Protein AF-A0A3L7SRC9-F1 (afdb_monomer_lite)

Secondary structure (DSSP, 8-state):
----PPPPPPPPTHHHHHHHHHHHHHHHHS--S-EEEEEEESSHHHHHHHHHHHHHHHHHTTEEEEEEEGGGS-TT--HHHHHHHHHHHSPPPTTPEEEEEEE-HHHHHHHHTTS-TTTTTHHHHHHHHTHHHHHHH--SEEEEEEEHHHHHHHHHH-HHHHTTEEEEEEE------HHHHIIIIIHHHHHHHHHHHHTT----SSS-HHHHHTTT---HHHHHHHHHHHHHHHHHHHHHHHHHHHTSS--HHHHHHHHHHHHHHHHS-----STTS----HHHHHHHHHTSPPPSS-PPPHHHHHHHHHHHHHHHHHHHHHHHHSPPP-GGGHHHHHHHHHHHHHSHHHHHHHHHHHHHHHHTSS-HHHHHHHHHHHHHHHHHH-----TTS---TTT----HHHHPPPPEE--SHHHHSGGG-TT-TTSTT--EEHHHHHHHS-TTT--------TTSSHHHHHHHHHHHHHH-EEEE-TTS-EEEE--TTS---STTEE-GGGHHHHHHH-GGGSEEEEEEGGG-TTS-PPPGGGHHHHH-GGG-S-SSHHHHHHHHSTTSEEEEEE-SS--TT----

Radius of gyration: 32.63 Å; chains: 1; bounding box: 93×58×91 Å

Foldseek 3Di:
DDDDDDDDDDDDCPVQQVVLLVQLLCLQQVAWFEAEEEEEEAAPVLVVVSVVVSCVSLVVSLAREEEAEPLVDDLQDAPLVSLLVVPVPDDRDPPGAYEYEYHHLVVSLVVQCPDDPVRNNVNLLNCLVCVVVCRVRVTHYYYYYDYPVVVVVSCVNRVNNVVSHPYYGYRYDPLCFLLNLLLVQQLQLQLLLLLCLQQVFFLDLDDDQLVRCCVLAVDSVLSVLSSVLSSLLSSVLSVVCVVLLVPDPDDSNLSSVLSNQLSNLSSDGDDDPDDPQQFDFLVVRLVRSVPDDGPPDDDRDPRSVVSNSVSSSLSSLLVNLVSNLQDHQDSVPNVVSSVVSVVVSVVSVQSSLLLVLLLQQLVVDPDPQLSSLLSSLLSLLQSQLQADDDPDDPDPSSRRRDGLLPPDDFAWDWDPVLVPPPVPDPPPVPVGTPGHGPQVVLLPAQLQDGDDDDDDDVVPCLVSVLSNLQNQLSSWGWDADPVGWIQIDGGGPPPSDVPDGDHNVCPVVCLQRRSSPANEFEEEVVVVLVPDDDDPQCSSCRRRVNNHGRPDVVSVVVVVVSSHHDYHYDDPDDNPPPDDD

pLDDT: mean 72.89, std 16.08, range [28.45, 96.81]

Structure (mmCIF, N/CA/C/O backbone):
data_AF-A0A3L7SRC9-F1
#
_entry.id   AF-A0A3L7SRC9-F1
#
loop_
_atom_site.group_PDB
_atom_site.id
_atom_site.type_symbol
_atom_site.label_atom_id
_atom_site.label_alt_id
_atom_site.label_comp_id
_atom_site.label_asym_id
_atom_site.label_entity_id
_atom_site.label_seq_id
_atom_site.pdbx_PDB_ins_code
_atom_site.Cartn_x
_atom_site.Cartn_y
_atom_site.Cartn_z
_atom_site.occupancy
_atom_site.B_iso_or_equiv
_atom_site.auth_seq_id
_atom_site.auth_comp_id
_atom_site.auth_asym_id
_atom_site.auth_atom_id
_atom_site.pdbx_PDB_model_num
ATOM 1 N N . MET A 1 1 ? 26.669 -23.058 44.782 1.00 39.84 1 MET A N 1
ATOM 2 C CA . MET A 1 1 ? 26.157 -21.934 43.971 1.00 39.84 1 MET A CA 1
ATOM 3 C C . MET A 1 1 ? 24.897 -22.401 43.273 1.00 39.84 1 MET A C 1
ATOM 5 O O . MET A 1 1 ? 24.933 -23.351 42.506 1.00 39.84 1 MET A O 1
ATOM 9 N N . THR A 1 2 ? 23.772 -21.840 43.692 1.00 31.27 2 THR A N 1
ATOM 10 C CA . THR A 1 2 ? 22.425 -22.387 43.517 1.00 31.27 2 THR A CA 1
ATOM 11 C C . THR A 1 2 ? 21.872 -22.045 42.134 1.00 31.27 2 THR A C 1
ATOM 13 O O . THR A 1 2 ? 21.819 -20.875 41.763 1.00 31.27 2 THR A O 1
ATOM 16 N N . GLN A 1 3 ? 21.449 -23.065 41.384 1.00 32.84 3 GLN A N 1
ATOM 17 C CA . GLN A 1 3 ? 20.732 -22.927 40.114 1.00 32.84 3 GLN A CA 1
ATOM 18 C C . GLN A 1 3 ? 19.387 -22.218 40.342 1.00 32.84 3 GLN A C 1
ATOM 20 O O . GLN A 1 3 ? 18.539 -22.717 41.084 1.00 32.84 3 GLN A O 1
ATOM 25 N N . ARG A 1 4 ? 19.166 -21.065 39.699 1.00 29.22 4 ARG A N 1
ATOM 26 C CA . ARG A 1 4 ? 17.838 -20.437 39.613 1.00 29.22 4 ARG A CA 1
ATOM 27 C C . ARG A 1 4 ? 17.124 -20.930 38.353 1.00 29.22 4 ARG A C 1
ATOM 29 O O . ARG A 1 4 ? 17.563 -20.664 37.241 1.00 29.22 4 ARG A O 1
ATOM 36 N N . LYS A 1 5 ? 16.024 -21.658 38.568 1.00 30.22 5 LYS A N 1
ATOM 37 C CA . LYS A 1 5 ? 15.000 -21.993 37.566 1.00 30.22 5 LYS A CA 1
ATOM 38 C C . LYS A 1 5 ? 14.340 -20.717 37.007 1.00 30.22 5 LYS A C 1
ATOM 40 O O . LYS A 1 5 ? 14.296 -19.712 37.718 1.00 30.22 5 LYS A O 1
ATOM 45 N N . PRO A 1 6 ? 13.811 -20.759 35.770 1.00 30.50 6 PRO A N 1
ATOM 46 C CA . PRO A 1 6 ? 13.294 -19.587 35.076 1.00 30.50 6 PRO A CA 1
ATOM 47 C C . PRO A 1 6 ? 12.006 -19.078 35.734 1.00 30.50 6 PRO A C 1
ATOM 49 O O . PRO A 1 6 ? 11.098 -19.848 36.058 1.00 30.50 6 PRO A O 1
ATOM 52 N N . GLN A 1 7 ? 11.949 -17.765 35.945 1.00 30.42 7 GLN A N 1
ATOM 53 C CA . GLN A 1 7 ? 10.761 -17.044 36.387 1.00 30.42 7 GLN A CA 1
ATOM 54 C C . GLN A 1 7 ? 9.714 -17.119 35.265 1.00 30.42 7 GLN A C 1
ATOM 56 O O . GLN A 1 7 ? 10.009 -16.767 34.126 1.00 30.42 7 GLN A O 1
ATOM 61 N N . LYS A 1 8 ? 8.514 -17.620 35.582 1.00 32.47 8 LYS A N 1
ATOM 62 C CA . LYS A 1 8 ? 7.357 -17.619 34.677 1.00 32.47 8 LYS A CA 1
ATOM 63 C C . LYS A 1 8 ? 7.118 -16.200 34.150 1.00 32.47 8 LYS A C 1
ATOM 65 O O . LYS A 1 8 ? 6.926 -15.280 34.941 1.00 32.47 8 LYS A O 1
ATOM 70 N N . THR A 1 9 ? 7.103 -16.062 32.832 1.00 29.80 9 THR A N 1
ATOM 71 C CA . THR A 1 9 ? 6.563 -14.918 32.091 1.00 29.80 9 THR A CA 1
ATOM 72 C C . THR A 1 9 ? 5.129 -14.631 32.569 1.00 29.80 9 THR A C 1
ATOM 74 O O . THR A 1 9 ? 4.374 -15.590 32.767 1.00 29.80 9 THR A O 1
ATOM 77 N N . PRO A 1 10 ? 4.730 -13.366 32.797 1.00 35.28 10 PRO A N 1
ATOM 78 C CA . PRO A 1 10 ? 3.354 -13.048 33.161 1.00 35.28 10 PRO A CA 1
ATOM 79 C C . PRO A 1 10 ? 2.403 -13.377 31.996 1.00 35.28 10 PRO A C 1
ATOM 81 O O . PRO A 1 10 ? 2.736 -13.184 30.829 1.00 35.28 10 PRO A O 1
ATOM 84 N N . SER A 1 11 ? 1.240 -13.924 32.339 1.00 29.41 11 SER A N 1
ATOM 85 C CA . SER A 1 11 ? 0.099 -14.243 31.469 1.00 29.41 11 SER A CA 1
ATOM 86 C C . SER A 1 11 ? -0.469 -13.000 30.738 1.00 29.41 11 SER A C 1
ATOM 88 O O . SER A 1 11 ? -0.224 -11.882 31.187 1.00 29.41 11 SER A O 1
ATOM 90 N N . PRO A 1 12 ? -1.180 -13.169 29.600 1.00 40.28 12 PRO A N 1
ATOM 91 C CA . PRO A 1 12 ? -1.395 -12.118 28.594 1.00 40.28 12 PRO A CA 1
ATOM 92 C C . PRO A 1 12 ? -2.405 -11.006 28.989 1.00 40.28 12 PRO A C 1
ATOM 94 O O . PRO A 1 12 ? -3.303 -11.250 29.792 1.00 40.28 12 PRO A O 1
ATOM 97 N N . PRO A 1 13 ? -2.333 -9.813 28.352 1.00 54.81 13 PRO A N 1
ATOM 98 C CA . PRO A 1 13 ? -3.120 -8.593 28.653 1.00 54.81 13 PRO A CA 1
ATOM 99 C C . PRO A 1 13 ? -4.650 -8.665 28.437 1.00 54.81 13 PRO A C 1
ATOM 101 O O . PRO A 1 13 ? -5.369 -7.703 28.712 1.00 54.81 13 PRO A O 1
ATOM 104 N N . GLN A 1 14 ? -5.188 -9.790 27.959 1.00 54.16 14 GLN A N 1
ATOM 105 C CA . GLN A 1 14 ? -6.631 -9.971 27.746 1.00 54.16 14 GLN A CA 1
ATOM 106 C C . GLN A 1 14 ? -7.404 -10.123 29.069 1.00 54.16 14 GLN A C 1
ATOM 108 O O . GLN A 1 14 ? -8.522 -9.619 29.192 1.00 54.16 14 GLN A O 1
ATOM 113 N N . ASP A 1 15 ? -6.763 -10.705 30.088 1.00 62.81 15 ASP A N 1
ATOM 114 C CA . ASP A 1 15 ? -7.314 -10.809 31.445 1.00 62.81 15 ASP A CA 1
ATOM 115 C C . ASP A 1 15 ? -7.530 -9.430 32.094 1.00 62.81 15 ASP A C 1
ATOM 117 O O . ASP A 1 15 ? -8.476 -9.247 32.870 1.00 62.81 15 ASP A O 1
ATOM 121 N N . ASP A 1 16 ? -6.688 -8.448 31.756 1.00 71.88 16 ASP A N 1
ATOM 122 C CA . ASP A 1 16 ? -6.767 -7.086 32.292 1.00 71.88 16 ASP A CA 1
ATOM 123 C C . ASP A 1 16 ? -7.918 -6.295 31.665 1.00 71.88 16 ASP A C 1
ATOM 125 O O . ASP A 1 16 ? -8.656 -5.621 32.386 1.00 71.88 16 ASP A O 1
ATOM 129 N N . ARG A 1 17 ? -8.166 -6.448 30.357 1.00 80.25 17 ARG A N 1
ATOM 130 C CA . ARG A 1 17 ? -9.355 -5.860 29.715 1.00 80.25 17 ARG A CA 1
ATOM 131 C C . ARG A 1 17 ? -10.648 -6.452 30.254 1.00 80.25 17 ARG A C 1
ATOM 133 O O . ARG A 1 17 ? -11.568 -5.708 30.588 1.00 80.25 17 ARG A O 1
ATOM 140 N N . ASP A 1 18 ? -10.718 -7.769 30.419 1.00 82.81 18 ASP A N 1
ATOM 141 C CA . ASP A 1 18 ? -11.905 -8.404 30.996 1.00 82.81 18 ASP A CA 1
ATOM 142 C C . ASP A 1 18 ? -12.096 -8.034 32.474 1.00 82.81 18 ASP A C 1
ATOM 144 O O . ASP A 1 18 ? -13.228 -7.904 32.954 1.00 82.81 18 ASP A O 1
ATOM 148 N N . ARG A 1 19 ? -11.007 -7.796 33.217 1.00 86.31 19 ARG A N 1
ATOM 149 C CA . ARG A 1 19 ? -11.068 -7.195 34.556 1.00 86.31 19 ARG A CA 1
ATOM 150 C C . ARG A 1 19 ? -11.620 -5.767 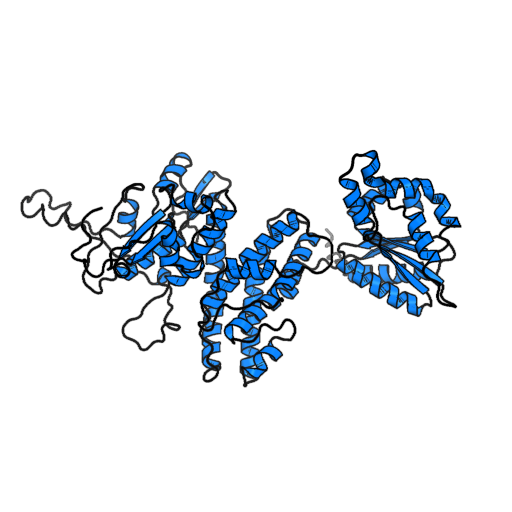34.507 1.00 86.31 19 ARG A C 1
ATOM 152 O O . ARG A 1 19 ? -12.540 -5.487 35.273 1.00 86.31 19 ARG A O 1
ATOM 159 N N . SER A 1 20 ? -11.130 -4.908 33.613 1.00 91.75 20 SER A N 1
ATOM 160 C CA . SER A 1 20 ? -11.634 -3.540 33.416 1.00 91.75 20 SER A CA 1
ATOM 161 C C . SER A 1 20 ? -13.118 -3.524 33.043 1.00 91.75 20 SER A C 1
ATOM 163 O O . SER A 1 20 ? -13.876 -2.761 33.635 1.00 91.75 20 SER A O 1
ATOM 165 N N . ARG A 1 21 ? -13.571 -4.410 32.143 1.00 91.19 21 ARG A N 1
ATOM 166 C CA . ARG A 1 21 ? -14.992 -4.550 31.766 1.00 91.19 21 ARG A CA 1
ATOM 167 C C . ARG A 1 21 ? -15.872 -4.928 32.953 1.00 91.19 21 ARG A C 1
ATOM 169 O O . ARG A 1 21 ? -16.901 -4.296 33.191 1.00 91.19 21 ARG A O 1
ATOM 176 N N . ARG A 1 22 ? -15.463 -5.946 33.719 1.00 89.31 22 ARG A N 1
ATOM 177 C CA . ARG A 1 22 ? -16.187 -6.366 34.931 1.00 89.31 22 ARG A CA 1
ATOM 178 C C . ARG A 1 22 ? -16.216 -5.252 35.974 1.00 89.31 22 ARG A C 1
ATOM 180 O O . ARG A 1 22 ? -17.268 -4.993 36.548 1.00 89.31 22 ARG A O 1
ATOM 187 N N . GLY A 1 23 ? -15.090 -4.566 36.172 1.00 91.62 23 GLY A N 1
ATOM 188 C CA . GLY A 1 23 ? -14.989 -3.417 37.069 1.00 91.62 23 GLY A CA 1
ATOM 189 C C . GLY A 1 23 ? -15.903 -2.265 36.652 1.00 91.62 23 GLY A C 1
ATOM 190 O O . GLY A 1 23 ? -16.597 -1.714 37.501 1.00 91.62 23 GLY A O 1
ATOM 191 N N . LEU A 1 24 ? -15.953 -1.940 35.357 1.00 94.12 24 LEU A N 1
ATOM 192 C CA . LEU A 1 24 ? -16.830 -0.903 34.811 1.00 94.12 24 LEU A CA 1
ATOM 193 C C . LEU A 1 24 ? -18.303 -1.269 35.012 1.00 94.12 24 LEU A C 1
ATOM 195 O O . LEU A 1 24 ? -19.084 -0.439 35.460 1.00 94.12 24 LEU A O 1
ATOM 199 N N . THR A 1 25 ? -18.673 -2.521 34.740 1.00 91.06 25 THR A N 1
ATOM 200 C CA . THR A 1 25 ? -20.049 -3.006 34.938 1.00 91.06 25 THR A CA 1
ATOM 201 C C . THR A 1 25 ? -20.459 -2.894 36.408 1.00 91.06 25 THR A C 1
ATOM 203 O O . THR A 1 25 ? -21.511 -2.344 36.720 1.00 91.06 25 THR A O 1
ATOM 206 N N . PHE A 1 26 ? -19.587 -3.321 37.328 1.00 90.12 26 PHE A N 1
ATOM 207 C CA . PHE A 1 26 ? -19.825 -3.193 38.767 1.00 90.12 26 PHE A CA 1
ATOM 208 C C . PHE A 1 26 ? -19.944 -1.728 39.210 1.00 90.12 26 PHE A C 1
ATOM 210 O O . PHE A 1 26 ? -20.847 -1.375 39.963 1.00 90.12 26 PHE A O 1
ATOM 217 N N . PHE A 1 27 ? -19.069 -0.856 38.705 1.00 92.94 27 PHE A N 1
ATOM 218 C CA . PHE A 1 27 ? -19.106 0.578 38.989 1.00 92.94 27 PHE A CA 1
ATOM 219 C C . PHE A 1 27 ? -20.438 1.219 38.584 1.00 92.94 27 PHE A C 1
ATOM 221 O O . PHE A 1 27 ? -20.977 2.041 39.329 1.00 92.94 27 PHE A O 1
ATOM 228 N N . LEU A 1 28 ? -20.974 0.822 37.427 1.00 91.06 28 LEU A N 1
ATOM 229 C CA . LEU A 1 28 ? -22.257 1.302 36.922 1.00 91.06 28 LEU A CA 1
ATOM 230 C C . LEU A 1 28 ? -23.456 0.760 37.721 1.00 91.06 28 LEU A C 1
ATOM 232 O O . LEU A 1 28 ? -24.457 1.459 37.812 1.00 91.06 28 LEU A O 1
ATOM 236 N N . ALA A 1 29 ? -23.361 -0.445 38.294 1.00 84.25 29 ALA A N 1
ATOM 237 C CA . ALA A 1 29 ? -24.452 -1.101 39.027 1.00 84.25 29 ALA A CA 1
ATOM 238 C C . ALA A 1 29 ? -24.538 -0.726 40.522 1.00 84.25 29 ALA A C 1
ATOM 240 O O . ALA A 1 29 ? -25.621 -0.721 41.107 1.00 84.25 29 ALA A O 1
ATOM 241 N N . ASP A 1 30 ? -23.403 -0.438 41.166 1.00 72.06 30 ASP A N 1
ATOM 242 C CA . ASP A 1 30 ? -23.288 -0.256 42.625 1.00 72.06 30 ASP A CA 1
ATOM 243 C C . ASP A 1 30 ? -23.315 1.224 43.064 1.00 72.06 30 ASP A C 1
ATOM 245 O O . ASP A 1 30 ? -22.594 1.645 43.975 1.00 72.06 30 ASP A O 1
ATOM 249 N N . SER A 1 31 ? -24.068 2.084 42.372 1.00 64.56 31 SER A N 1
ATOM 250 C CA . SER A 1 31 ? -23.901 3.532 42.536 1.00 64.56 31 SER A CA 1
ATOM 251 C C . SER A 1 31 ? -25.203 4.321 42.702 1.00 64.56 31 SER A C 1
ATOM 253 O O . SER A 1 31 ? -26.046 4.426 41.817 1.00 64.56 31 SER A O 1
ATOM 255 N N . VAL A 1 32 ? -25.330 4.936 43.885 1.00 73.62 32 VAL A N 1
ATOM 256 C CA . VAL A 1 32 ? -26.329 5.961 44.211 1.00 73.62 32 VAL A CA 1
ATOM 257 C C . VAL A 1 32 ? -25.618 7.315 44.251 1.00 73.62 32 VAL A C 1
ATOM 259 O O . VAL A 1 32 ? -24.691 7.500 45.040 1.00 73.62 32 VAL A O 1
ATOM 262 N N . GLY A 1 33 ? -26.054 8.264 43.419 1.00 84.56 33 GLY A N 1
ATOM 263 C CA . GLY A 1 33 ? -25.502 9.622 43.362 1.00 84.56 33 GLY A CA 1
ATOM 264 C C . GLY A 1 33 ? -24.314 9.792 42.408 1.00 84.56 33 GLY A C 1
ATOM 265 O O . GLY A 1 33 ? -23.992 8.910 41.612 1.00 84.56 33 GLY A O 1
ATOM 266 N N . PHE A 1 34 ? -23.674 10.965 42.472 1.00 91.12 34 PHE A N 1
ATOM 267 C CA . PHE A 1 34 ? -22.539 11.299 41.609 1.00 91.12 34 PHE A CA 1
ATOM 268 C C . PHE A 1 34 ? -21.311 10.440 41.929 1.00 91.12 34 PHE A C 1
ATOM 270 O O . PHE A 1 34 ? -20.830 10.412 43.065 1.00 91.12 34 PHE A O 1
ATOM 277 N N . ARG A 1 35 ? -20.755 9.797 40.900 1.00 92.19 35 ARG A N 1
ATOM 278 C CA . ARG A 1 35 ? -19.446 9.136 40.942 1.00 92.19 35 ARG A CA 1
ATOM 279 C C . ARG A 1 35 ? -18.714 9.354 39.633 1.00 92.19 35 ARG A C 1
ATOM 281 O O . ARG A 1 35 ? -19.310 9.221 38.570 1.00 92.19 35 ARG A O 1
ATOM 288 N N . LEU A 1 36 ? -17.414 9.613 39.723 1.00 94.56 36 LEU A N 1
ATOM 289 C CA . LEU A 1 36 ? -16.552 9.773 38.560 1.00 94.56 36 LEU A CA 1
ATOM 290 C C . LEU A 1 36 ? -15.736 8.499 38.306 1.00 94.56 36 LEU A C 1
ATOM 292 O O . LEU A 1 36 ? -14.873 8.130 39.105 1.00 94.56 36 LEU A O 1
ATOM 296 N N . GLY A 1 37 ? -15.995 7.844 37.179 1.00 95.81 37 GLY A N 1
ATOM 297 C CA . GLY A 1 37 ? -15.164 6.781 36.623 1.00 95.81 37 GLY A CA 1
ATOM 298 C C . GLY A 1 37 ? -14.318 7.315 35.469 1.00 95.81 37 GLY A C 1
ATOM 299 O O . GLY A 1 37 ? -14.799 8.125 34.681 1.00 95.81 37 GLY A O 1
ATOM 300 N N . LEU A 1 38 ? -13.072 6.859 35.346 1.00 96.81 38 LEU A N 1
ATOM 301 C CA . LEU A 1 38 ? -12.222 7.160 34.190 1.00 96.81 38 LEU A CA 1
ATOM 302 C C . LEU A 1 38 ? -11.975 5.888 33.380 1.00 96.81 38 LEU A C 1
ATOM 304 O O . LEU A 1 38 ? -11.376 4.940 33.885 1.00 96.81 38 LEU A O 1
ATOM 308 N N . ALA A 1 39 ? -12.421 5.879 32.127 1.00 96.06 39 ALA A N 1
ATOM 309 C CA . ALA A 1 39 ? -12.157 4.819 31.164 1.00 96.06 39 ALA A CA 1
ATOM 310 C C . ALA A 1 39 ? -11.060 5.285 30.200 1.00 96.06 39 ALA A C 1
ATOM 312 O O . ALA A 1 39 ? -11.275 6.137 29.340 1.00 96.06 39 ALA A O 1
ATOM 313 N N . THR A 1 40 ? -9.857 4.751 30.373 1.00 92.25 40 THR A N 1
ATOM 314 C CA . THR A 1 40 ? -8.702 5.104 29.548 1.00 92.25 40 THR A CA 1
ATOM 315 C C . THR A 1 40 ? -8.585 4.179 28.356 1.00 92.25 40 THR A C 1
ATOM 317 O O . THR A 1 40 ? -8.756 2.970 28.496 1.00 92.25 40 THR A O 1
ATOM 320 N N . TYR A 1 41 ? -8.280 4.745 27.194 1.00 86.75 41 TYR A N 1
ATOM 321 C CA . TYR A 1 41 ? -8.095 3.983 25.964 1.00 86.75 41 TYR A CA 1
ATOM 322 C C . TYR A 1 41 ? -6.887 4.469 25.162 1.00 86.75 41 TYR A C 1
ATOM 324 O O . TYR A 1 41 ? -6.345 5.551 25.407 1.00 86.75 41 TYR A O 1
ATOM 332 N N . ASP A 1 42 ? -6.453 3.639 24.219 1.00 73.88 42 ASP A N 1
ATOM 333 C CA . ASP A 1 42 ? -5.344 3.908 23.301 1.00 73.88 42 ASP A CA 1
ATOM 334 C C . ASP A 1 42 ? -5.797 4.447 21.941 1.00 73.88 42 ASP A C 1
ATOM 336 O O . ASP A 1 42 ? -5.245 5.440 21.472 1.00 73.88 42 ASP A O 1
ATOM 340 N N . VAL A 1 43 ? -6.815 3.832 21.330 1.00 71.56 43 VAL A N 1
ATOM 341 C CA . VAL A 1 43 ? -7.371 4.232 20.028 1.00 71.56 43 VAL A CA 1
ATOM 342 C C . VAL A 1 43 ? -8.890 4.449 20.084 1.00 71.56 43 VAL A C 1
ATOM 344 O O . VAL A 1 43 ? -9.590 3.749 20.827 1.00 71.56 43 VAL A O 1
ATOM 347 N N . PRO A 1 44 ? -9.442 5.387 19.285 1.00 74.81 44 PRO A N 1
ATOM 348 C CA . PRO A 1 44 ? -10.884 5.647 19.235 1.00 74.81 44 PRO A CA 1
ATOM 349 C C . PRO A 1 44 ? -11.731 4.419 18.876 1.00 74.81 44 PRO A C 1
ATOM 351 O O . PRO A 1 44 ? -12.855 4.292 19.362 1.00 74.81 44 PRO A O 1
ATOM 354 N N . SER A 1 45 ? -11.205 3.496 18.066 1.00 68.50 45 SER A N 1
ATOM 355 C CA . SER A 1 45 ? -11.879 2.242 17.713 1.00 68.50 45 SER A CA 1
ATOM 356 C C . SER A 1 45 ? -12.069 1.322 18.925 1.00 68.50 45 SER A C 1
ATOM 358 O O . SER A 1 45 ? -13.188 0.856 19.144 1.00 68.50 45 SER A O 1
ATOM 360 N N . THR A 1 46 ? -11.037 1.142 19.764 1.00 77.62 46 THR A N 1
ATOM 361 C CA . THR A 1 46 ? -11.133 0.414 21.045 1.00 77.62 46 THR A CA 1
ATOM 362 C C . THR A 1 46 ? -12.192 1.051 21.934 1.00 77.62 46 THR A C 1
ATOM 364 O O . THR A 1 46 ? -13.074 0.354 22.424 1.00 77.62 46 THR A O 1
ATOM 367 N N . ARG A 1 47 ? -12.174 2.384 22.094 1.00 86.94 47 ARG A N 1
ATOM 368 C CA . ARG A 1 47 ? -13.206 3.107 22.857 1.00 86.94 47 ARG A CA 1
ATOM 369 C C . ARG A 1 47 ? -14.607 2.780 22.344 1.00 86.94 47 ARG A C 1
ATOM 371 O O . ARG A 1 47 ? -15.466 2.421 23.137 1.00 86.94 47 ARG A O 1
ATOM 378 N N . THR A 1 48 ? -14.845 2.902 21.039 1.00 79.31 48 THR A N 1
ATOM 379 C CA . THR A 1 48 ? -16.167 2.662 20.438 1.00 79.31 48 THR A CA 1
ATOM 380 C C . THR A 1 48 ? -16.624 1.216 20.646 1.00 79.31 48 THR A C 1
ATOM 382 O O . THR A 1 48 ? -17.768 0.984 21.041 1.00 79.31 48 THR A O 1
ATOM 385 N N . GLN A 1 49 ? -15.728 0.244 20.451 1.00 80.19 49 GLN A N 1
ATOM 386 C CA . GLN A 1 49 ? -16.016 -1.170 20.681 1.00 80.19 49 GLN A CA 1
ATOM 387 C C . GLN A 1 49 ? -16.357 -1.440 22.152 1.00 80.19 49 GLN A C 1
ATOM 389 O O . GLN A 1 49 ? -17.418 -1.988 22.450 1.00 80.19 49 GLN A O 1
ATOM 394 N N . GLU A 1 50 ? -15.498 -1.026 23.080 1.00 88.31 50 GLU A N 1
ATOM 395 C CA . GLU A 1 50 ? -15.676 -1.267 24.514 1.00 88.31 50 GLU A CA 1
ATOM 396 C C . GLU A 1 50 ? -16.892 -0.527 25.079 1.00 88.31 50 GLU A C 1
ATOM 398 O O . GLU A 1 50 ? -17.623 -1.074 25.903 1.00 88.31 50 GLU A O 1
ATOM 403 N N . LEU A 1 51 ? -17.172 0.682 24.588 1.00 90.69 51 LEU A N 1
ATOM 404 C CA . LEU A 1 51 ? -18.369 1.433 24.947 1.00 90.69 51 LEU A CA 1
ATOM 405 C C . LEU A 1 51 ? -19.641 0.723 24.468 1.00 90.69 51 LEU A C 1
ATOM 407 O O . LEU A 1 51 ? -20.594 0.611 25.236 1.00 90.69 51 LEU A O 1
ATOM 411 N N . SER A 1 52 ? -19.657 0.188 23.241 1.00 85.19 52 SER A N 1
ATOM 412 C CA . SER A 1 52 ? -20.807 -0.577 22.731 1.00 85.19 52 SER A CA 1
ATOM 413 C C . SER A 1 52 ? -21.090 -1.832 23.571 1.00 85.19 52 SER A C 1
ATOM 415 O O . SER A 1 52 ? -22.246 -2.144 23.880 1.00 85.19 52 SER A O 1
ATOM 417 N N . LEU A 1 53 ? -20.030 -2.513 24.022 1.00 88.69 53 LEU A N 1
ATOM 418 C CA . LEU A 1 53 ? -20.126 -3.655 24.928 1.00 88.69 53 LEU A CA 1
ATOM 419 C C . LEU A 1 53 ? -20.629 -3.227 26.310 1.00 88.69 53 LEU A C 1
ATOM 421 O O . LEU A 1 53 ? -21.496 -3.900 26.866 1.00 88.69 53 LEU A O 1
ATOM 425 N N . ALA A 1 54 ? -20.141 -2.102 26.840 1.00 90.25 54 ALA A N 1
ATOM 426 C CA . ALA A 1 54 ? -20.579 -1.554 28.120 1.00 90.25 54 ALA A CA 1
ATOM 427 C C . ALA A 1 54 ? -22.066 -1.169 28.103 1.00 90.25 54 ALA A C 1
ATOM 429 O O . ALA A 1 54 ? -22.781 -1.509 29.040 1.00 90.25 54 ALA A O 1
ATOM 430 N N . VAL A 1 55 ? -22.555 -0.540 27.028 1.00 88.94 55 VAL A N 1
ATOM 431 C CA . VAL A 1 55 ? -23.986 -0.224 26.845 1.00 88.94 55 VAL A CA 1
ATOM 432 C C . VAL A 1 55 ? -24.823 -1.504 26.818 1.00 88.94 55 VAL A C 1
ATOM 434 O O . VAL A 1 55 ? -25.829 -1.610 27.517 1.00 88.94 55 VAL A O 1
ATOM 437 N N . THR A 1 56 ? -24.372 -2.514 26.071 1.00 87.31 56 THR A N 1
ATOM 438 C CA . THR A 1 56 ? -25.070 -3.805 25.969 1.00 87.31 56 THR A CA 1
ATOM 439 C C . THR A 1 56 ? -25.098 -4.557 27.305 1.00 87.31 56 THR A C 1
ATOM 441 O O . THR A 1 56 ? -26.096 -5.196 27.636 1.00 87.31 56 THR A O 1
ATOM 444 N N . ALA A 1 57 ? -24.010 -4.508 28.078 1.00 87.81 57 ALA A N 1
ATOM 445 C CA . ALA A 1 57 ? -23.929 -5.126 29.398 1.00 87.81 57 ALA A CA 1
ATOM 446 C C . ALA A 1 57 ? -24.800 -4.384 30.424 1.00 87.81 57 ALA A C 1
ATOM 448 O O . ALA A 1 57 ? -25.595 -5.018 31.109 1.00 87.81 57 ALA A O 1
ATOM 449 N N . ALA A 1 58 ? -24.722 -3.051 30.455 1.00 88.38 58 ALA A N 1
ATOM 450 C CA . ALA A 1 58 ? -25.517 -2.191 31.330 1.00 88.38 58 ALA A CA 1
ATOM 451 C C . ALA A 1 58 ? -27.027 -2.423 31.150 1.00 88.38 58 ALA A C 1
ATOM 453 O O . ALA A 1 58 ? -27.756 -2.559 32.132 1.00 88.38 58 ALA A O 1
ATOM 454 N N . ALA A 1 59 ? -27.490 -2.576 29.905 1.00 87.31 59 ALA A N 1
ATOM 455 C CA . ALA A 1 59 ? -28.892 -2.865 29.616 1.00 87.31 59 ALA A CA 1
ATOM 456 C C . ALA A 1 59 ? -29.390 -4.170 30.274 1.00 87.31 59 ALA A C 1
ATOM 458 O O . ALA A 1 59 ? -30.542 -4.240 30.706 1.00 87.31 59 ALA A O 1
ATOM 459 N N . LYS A 1 60 ? -28.534 -5.198 30.407 1.00 87.50 60 LYS A N 1
ATOM 460 C CA . LYS A 1 60 ? -28.896 -6.471 31.065 1.00 87.50 60 LYS A CA 1
ATOM 461 C C . LYS A 1 60 ? -29.134 -6.306 32.566 1.00 87.50 60 LYS A C 1
ATOM 463 O O . LYS A 1 60 ? -30.007 -6.976 33.112 1.00 87.50 60 LYS A O 1
ATOM 468 N N . ASP A 1 61 ? -28.420 -5.379 33.194 1.00 86.25 61 ASP A N 1
ATOM 469 C CA . ASP A 1 61 ? -28.497 -5.095 34.630 1.00 86.25 61 ASP A CA 1
ATOM 470 C C . ASP A 1 61 ? -29.490 -3.964 34.960 1.00 86.25 61 ASP A C 1
ATOM 472 O O . ASP A 1 61 ? -29.478 -3.419 36.062 1.00 86.25 61 ASP A O 1
ATOM 476 N N . LYS A 1 62 ? -30.388 -3.620 34.019 1.00 89.19 62 LYS A N 1
ATOM 477 C CA . LYS A 1 62 ? -31.341 -2.499 34.126 1.00 89.19 62 LYS A CA 1
ATOM 478 C C . LYS A 1 62 ? -30.641 -1.160 34.374 1.00 89.19 62 LYS A C 1
ATOM 480 O O . LYS A 1 62 ? -31.098 -0.345 35.172 1.00 89.19 62 LYS A O 1
ATOM 485 N N . ILE A 1 63 ? -29.529 -0.918 33.689 1.00 90.81 63 ILE A N 1
ATOM 486 C CA . ILE A 1 63 ? -28.822 0.361 33.707 1.00 90.81 63 ILE A CA 1
ATOM 487 C C . ILE A 1 63 ? -28.988 1.013 32.336 1.00 90.81 63 ILE A C 1
ATOM 489 O O . ILE A 1 63 ? -28.515 0.511 31.317 1.00 90.81 63 ILE A O 1
ATOM 493 N N . HIS A 1 64 ? -29.640 2.169 32.317 1.00 91.50 64 HIS A N 1
ATOM 494 C CA . HIS A 1 64 ? -29.761 3.020 31.147 1.00 91.50 64 HIS A CA 1
ATOM 495 C C . HIS A 1 64 ? -28.482 3.861 31.017 1.00 91.50 64 HIS A C 1
ATOM 497 O O . HIS A 1 64 ? -28.395 4.983 31.529 1.00 91.50 64 HIS A O 1
ATOM 503 N N . LEU A 1 65 ? -27.474 3.295 30.345 1.00 93.31 65 LEU A N 1
ATOM 504 C CA . LEU A 1 65 ? -26.222 3.975 30.012 1.00 93.31 65 LEU A CA 1
ATOM 505 C C . LEU A 1 65 ? -26.385 4.789 28.722 1.00 93.31 65 LEU A C 1
ATOM 507 O O . LEU A 1 65 ? -26.489 4.229 27.634 1.00 93.31 65 LEU A O 1
ATOM 511 N N . THR A 1 66 ? -26.373 6.114 28.847 1.00 92.69 66 THR A N 1
ATOM 512 C CA . THR A 1 66 ? -26.430 7.041 27.701 1.00 92.69 66 THR A CA 1
ATOM 513 C C . THR A 1 66 ? -25.046 7.588 27.363 1.00 92.69 66 THR A C 1
ATOM 515 O O . THR A 1 66 ? -24.201 7.712 28.249 1.00 92.69 66 THR A O 1
ATOM 518 N N . VAL A 1 67 ? -24.810 7.941 26.098 1.00 92.88 67 VAL A N 1
ATOM 519 C CA . VAL A 1 67 ? -23.531 8.506 25.640 1.00 92.88 67 VAL A CA 1
ATOM 520 C C . VAL A 1 67 ? -23.696 9.997 25.353 1.00 92.88 67 VAL A C 1
ATOM 522 O O . VAL A 1 67 ? -24.578 10.379 24.589 1.00 92.88 67 VAL A O 1
ATOM 525 N N . LEU A 1 68 ? -22.844 10.823 25.958 1.00 91.81 68 LEU A N 1
ATOM 526 C CA . LEU A 1 68 ? -22.701 12.252 25.686 1.00 91.81 68 LEU A CA 1
ATOM 527 C C . LEU A 1 68 ? -21.386 12.480 24.931 1.00 91.81 68 LEU A C 1
ATOM 529 O O . LEU A 1 68 ? -20.307 12.268 25.489 1.00 91.81 68 LEU A O 1
ATOM 533 N N . ASN A 1 69 ? -21.472 12.925 23.679 1.00 88.44 69 ASN A N 1
ATOM 534 C CA . ASN A 1 69 ? -20.305 13.243 22.863 1.00 88.44 69 ASN A CA 1
ATOM 535 C C . ASN A 1 69 ? -20.008 14.746 22.892 1.00 88.44 69 ASN A C 1
ATOM 537 O O . ASN A 1 69 ? -20.767 15.542 22.357 1.00 88.44 69 ASN A O 1
ATOM 541 N N . LEU A 1 70 ? -18.881 15.142 23.482 1.00 86.50 70 LEU A N 1
ATOM 542 C CA . LEU A 1 70 ? -18.482 16.547 23.581 1.00 86.50 70 LEU A CA 1
ATOM 543 C C . LEU A 1 70 ? -17.890 17.110 22.283 1.00 86.50 70 LEU A C 1
ATOM 545 O O . LEU A 1 70 ? -17.817 18.328 22.143 1.00 86.50 70 LEU A O 1
ATOM 549 N N . ALA A 1 71 ? -17.483 16.253 21.340 1.00 74.94 71 ALA A N 1
ATOM 550 C CA . ALA A 1 71 ? -16.880 16.689 20.080 1.00 74.94 71 ALA A CA 1
ATOM 551 C C . ALA A 1 71 ? -17.863 17.447 19.167 1.00 74.94 71 ALA A C 1
ATOM 553 O O . ALA A 1 71 ? -17.429 18.231 18.328 1.00 74.94 71 ALA A O 1
ATOM 554 N N . ASP A 1 72 ? -19.171 17.259 19.361 1.00 69.00 72 ASP A N 1
ATOM 555 C CA . ASP A 1 72 ? -20.224 17.890 18.551 1.00 69.00 72 ASP A CA 1
ATOM 556 C C . ASP A 1 72 ? -20.522 19.340 18.982 1.00 69.00 72 ASP A C 1
ATOM 558 O O . ASP A 1 72 ? -21.381 20.015 18.411 1.00 69.00 72 ASP A O 1
ATOM 562 N N . HIS A 1 73 ? -19.818 19.842 20.001 1.00 66.25 73 HIS A N 1
ATOM 563 C CA . HIS A 1 73 ? -20.076 21.135 20.621 1.00 66.25 73 HIS A CA 1
ATOM 564 C C . HIS A 1 73 ? -18.926 22.141 20.400 1.00 66.25 73 HIS A C 1
ATOM 566 O O . HIS A 1 73 ? -17.784 21.782 20.125 1.00 66.25 73 HIS A O 1
ATOM 572 N N . SER A 1 74 ? -19.227 23.441 20.517 1.00 65.75 74 SER A N 1
ATOM 573 C CA . SER A 1 74 ? -18.275 24.547 20.299 1.00 65.75 74 SER A CA 1
ATOM 574 C C . SER A 1 74 ? -17.109 24.583 21.305 1.00 65.75 74 SER A C 1
ATOM 576 O O . SER A 1 74 ? -17.204 24.028 22.387 1.00 65.75 74 SER A O 1
ATOM 578 N N . LEU A 1 75 ? -16.051 25.350 21.023 1.00 61.12 75 LEU A N 1
ATOM 579 C CA . LEU A 1 75 ? -14.880 25.527 21.908 1.00 61.12 75 LEU A CA 1
ATOM 580 C C . LEU A 1 75 ? -15.201 25.933 23.365 1.00 61.12 75 LEU A C 1
ATOM 582 O O . LEU A 1 75 ? -14.448 25.593 24.272 1.00 61.12 75 LEU A O 1
ATOM 586 N N . ASP A 1 76 ? -16.317 26.627 23.608 1.00 67.62 76 ASP A N 1
ATOM 587 C CA . ASP A 1 76 ? -16.691 27.161 24.928 1.00 67.62 76 ASP A CA 1
ATOM 588 C C . ASP A 1 76 ? -17.481 26.170 25.817 1.00 67.62 76 ASP A C 1
ATOM 590 O O . ASP A 1 76 ? -18.275 26.558 26.676 1.00 67.62 76 ASP A O 1
ATOM 594 N N . VAL A 1 77 ? -17.309 24.863 25.599 1.00 79.88 77 VAL A N 1
ATOM 595 C CA . VAL A 1 77 ? -18.081 23.816 26.285 1.00 79.88 77 VAL A CA 1
ATOM 596 C C . VAL A 1 77 ? -17.830 23.794 27.791 1.00 79.88 77 VAL A C 1
ATOM 598 O O . VAL A 1 77 ? -16.701 23.703 28.274 1.00 79.88 77 VAL A O 1
ATOM 601 N N . ASN A 1 78 ? -18.927 23.801 28.548 1.00 89.31 78 ASN A N 1
ATOM 602 C CA . ASN A 1 78 ? -18.947 23.540 29.980 1.00 89.31 78 ASN A CA 1
ATOM 603 C C . ASN A 1 78 ? -19.448 22.109 30.246 1.00 89.31 78 ASN A C 1
ATOM 605 O O . ASN A 1 78 ? -20.615 21.808 29.992 1.00 89.31 78 ASN A O 1
ATOM 609 N N . LEU A 1 79 ? -18.579 21.242 30.784 1.00 92.56 79 LEU A N 1
ATOM 610 C CA . LEU A 1 79 ? -18.889 19.829 31.040 1.00 92.56 79 LEU A CA 1
ATOM 611 C C . LEU A 1 79 ? -20.124 19.641 31.935 1.00 92.56 79 LEU A C 1
ATOM 613 O O . LEU A 1 79 ? -20.982 18.815 31.631 1.00 92.56 79 LEU A O 1
ATOM 617 N N . LEU A 1 80 ? -20.229 20.413 33.020 1.00 93.62 80 LEU A N 1
ATOM 618 C CA . LEU A 1 80 ? -21.340 20.318 33.967 1.00 93.62 80 LEU A CA 1
ATOM 619 C C . LEU A 1 80 ? -22.672 20.672 33.291 1.00 93.62 80 LEU A C 1
ATOM 621 O O . LEU A 1 80 ? -23.651 19.939 33.408 1.00 93.62 80 LEU A O 1
ATOM 625 N N . GLN A 1 81 ? -22.687 21.762 32.520 1.00 91.88 81 GLN A N 1
ATOM 626 C CA . GLN A 1 81 ? -23.881 22.204 31.802 1.00 91.88 81 GLN A CA 1
ATOM 627 C C . GLN A 1 81 ? -24.325 21.196 30.733 1.00 91.88 81 GLN A C 1
ATOM 629 O O . GLN A 1 81 ? -25.524 20.966 30.581 1.00 91.88 81 GLN A O 1
ATOM 634 N N . GLN A 1 82 ? -23.381 20.575 30.015 1.00 92.94 82 GLN A N 1
ATOM 635 C CA . GLN A 1 82 ? -23.712 19.549 29.021 1.00 92.94 82 GLN A CA 1
ATOM 636 C C . GLN A 1 82 ? -24.270 18.279 29.670 1.00 92.94 82 GLN A C 1
ATOM 638 O O . GLN A 1 82 ? -25.256 17.731 29.185 1.00 92.94 82 GLN A O 1
ATOM 643 N N . LEU A 1 83 ? -23.706 17.841 30.800 1.00 93.75 83 LEU A N 1
ATOM 644 C CA . LEU A 1 83 ? -24.241 16.702 31.553 1.00 93.75 83 LEU A CA 1
ATOM 645 C C . LEU A 1 83 ? -25.672 16.955 32.035 1.00 93.75 83 LEU A C 1
ATOM 647 O O . LEU A 1 83 ? -26.520 16.073 31.937 1.00 93.75 83 LEU A O 1
ATOM 651 N N . GLU A 1 84 ? -25.970 18.159 32.513 1.00 93.38 84 GLU A N 1
ATOM 652 C CA . GLU A 1 84 ? -27.325 18.522 32.935 1.00 93.38 84 GLU A CA 1
ATOM 653 C C . GLU A 1 84 ? -28.316 18.598 31.782 1.00 93.38 84 GLU A C 1
ATOM 655 O O . GLU A 1 84 ? -29.423 18.068 31.890 1.00 93.38 84 GLU A O 1
ATOM 660 N N . ALA A 1 85 ? -27.926 19.226 30.672 1.00 91.06 85 ALA A N 1
ATOM 661 C CA . ALA A 1 85 ? -28.756 19.276 29.477 1.00 91.06 85 ALA A CA 1
ATOM 662 C C . ALA A 1 85 ? -29.058 17.857 28.969 1.00 91.06 85 ALA A C 1
ATOM 664 O O . ALA A 1 85 ? -30.203 17.536 28.649 1.00 91.06 85 ALA A O 1
ATOM 665 N N . HIS A 1 86 ? -28.061 16.971 28.981 1.00 91.50 86 HIS A N 1
ATOM 666 C CA . HIS A 1 86 ? -28.214 15.557 28.638 1.00 91.50 86 HIS A CA 1
ATOM 667 C C . HIS A 1 86 ? -29.154 14.817 29.602 1.00 91.50 86 HIS A C 1
ATOM 669 O O . HIS A 1 86 ? -30.001 14.024 29.182 1.00 91.50 86 HIS A O 1
ATOM 675 N N . LEU A 1 87 ? -29.069 15.122 30.904 1.00 90.06 87 LEU A N 1
ATOM 676 C CA . LEU A 1 87 ? -29.978 14.582 31.917 1.00 90.06 87 LEU A CA 1
ATOM 677 C C . LEU A 1 87 ? -31.439 14.990 31.685 1.00 90.06 87 LEU A C 1
ATOM 679 O O . LEU A 1 87 ? -32.345 14.176 31.871 1.00 90.06 87 LEU A O 1
ATOM 683 N N . GLN A 1 88 ? -31.668 16.234 31.272 1.00 89.75 88 GLN A N 1
ATOM 684 C CA . GLN A 1 88 ? -33.007 16.779 31.039 1.00 89.75 88 GLN A CA 1
ATOM 685 C C . GLN A 1 88 ? -33.618 16.323 29.710 1.00 89.75 88 GLN A C 1
ATOM 687 O O . GLN A 1 88 ? -34.829 16.137 29.626 1.00 89.75 88 GLN A O 1
ATOM 692 N N . THR A 1 89 ? -32.796 16.150 28.674 1.00 89.50 89 THR A N 1
ATOM 693 C CA . THR A 1 89 ? -33.258 15.837 27.311 1.00 89.50 89 THR A CA 1
ATOM 694 C C . THR A 1 89 ? -33.600 14.366 27.115 1.00 89.50 89 THR A C 1
ATOM 696 O O . THR A 1 89 ? -34.562 14.054 26.417 1.00 89.50 89 THR A O 1
ATOM 699 N N . ILE A 1 90 ? -32.850 13.458 27.741 1.00 86.06 90 ILE A N 1
ATOM 700 C CA . ILE A 1 90 ? -33.078 12.016 27.611 1.00 86.06 90 ILE A CA 1
ATOM 701 C C . ILE A 1 90 ? -33.788 11.516 28.877 1.00 86.06 90 ILE A C 1
ATOM 703 O O . ILE A 1 90 ? -33.204 11.587 29.953 1.00 86.06 90 ILE A O 1
ATOM 707 N N . PRO A 1 91 ? -35.038 11.035 28.833 1.00 81.12 91 PRO A N 1
ATOM 708 C CA . PRO A 1 91 ? -35.689 10.483 30.019 1.00 81.12 91 PRO A CA 1
ATOM 709 C C . PRO A 1 91 ? -35.096 9.114 30.387 1.00 81.12 91 PRO A C 1
ATOM 711 O O . PRO A 1 91 ? -34.765 8.313 29.516 1.00 81.12 91 PRO A O 1
ATOM 714 N N . THR A 1 92 ? -34.980 8.823 31.686 1.00 83.12 92 THR A N 1
ATOM 715 C CA . THR A 1 92 ? -34.578 7.490 32.162 1.00 83.12 92 THR A CA 1
ATOM 716 C C . THR A 1 92 ? -35.674 6.474 31.856 1.00 83.12 92 THR A C 1
ATOM 718 O O . THR A 1 92 ? -36.849 6.729 32.123 1.00 83.12 92 THR A O 1
ATOM 721 N N . GLU A 1 93 ? -35.297 5.297 31.361 1.00 82.81 93 GLU A N 1
ATOM 722 C CA . GLU A 1 93 ? -36.251 4.197 31.202 1.00 82.81 93 GLU A CA 1
ATOM 723 C C . GLU A 1 93 ? -36.853 3.768 32.556 1.00 82.81 93 GLU A C 1
ATOM 725 O O . GLU A 1 93 ? -36.125 3.680 33.553 1.00 82.81 93 GLU A O 1
ATOM 730 N N . PRO A 1 94 ? -38.170 3.487 32.625 1.00 79.25 94 PRO A N 1
ATOM 731 C CA . PRO A 1 94 ? -38.826 3.103 33.870 1.00 79.25 94 PRO A CA 1
ATOM 732 C C . PRO A 1 94 ? -38.196 1.850 34.491 1.00 79.25 94 PRO A C 1
ATOM 734 O O . PRO A 1 94 ? -38.153 0.790 33.874 1.00 79.25 94 PRO A O 1
ATOM 737 N N . GLY A 1 95 ? -37.745 1.960 35.742 1.00 81.19 95 GLY A N 1
ATOM 738 C CA . GLY A 1 95 ? -37.131 0.848 36.475 1.00 81.19 95 GLY A CA 1
ATOM 739 C C . GLY A 1 95 ? -35.646 0.621 36.181 1.00 81.19 95 GLY A C 1
ATOM 740 O O . GLY A 1 95 ? -35.078 -0.313 36.749 1.00 81.19 95 GLY A O 1
ATOM 741 N N . CYS A 1 96 ? -35.024 1.469 35.354 1.00 85.62 96 CYS A N 1
ATOM 742 C CA . CYS A 1 96 ? -33.589 1.444 35.102 1.00 85.62 96 CYS A CA 1
ATOM 743 C C . CYS A 1 96 ? -32.839 2.478 35.960 1.00 85.62 96 CYS A C 1
ATOM 745 O O . CYS A 1 96 ? -33.303 3.604 36.156 1.00 85.62 96 CYS A O 1
ATOM 747 N N . GLN A 1 97 ? -31.650 2.117 36.444 1.00 87.69 97 GLN A N 1
ATOM 748 C CA . GLN A 1 97 ? -30.694 3.076 36.997 1.00 87.69 97 GLN A CA 1
ATOM 749 C C . GLN A 1 97 ? -30.076 3.896 35.866 1.00 87.69 97 GLN A C 1
ATOM 751 O O . GLN A 1 97 ? -29.885 3.394 34.762 1.00 87.69 97 GLN A O 1
ATOM 756 N N . ARG A 1 98 ? -29.761 5.166 36.116 1.00 90.81 98 ARG A N 1
ATOM 757 C CA . ARG A 1 98 ? -29.234 6.062 35.084 1.00 90.81 98 ARG A CA 1
ATOM 758 C C . ARG A 1 98 ? -27.724 6.197 35.191 1.00 90.81 98 ARG A C 1
ATOM 760 O O . ARG A 1 98 ? -27.238 6.445 36.285 1.00 90.81 98 ARG A O 1
ATOM 767 N N . ALA A 1 99 ? -27.016 6.139 34.063 1.00 93.94 99 ALA A N 1
ATOM 768 C CA . ALA A 1 99 ? -25.589 6.447 33.980 1.00 93.94 99 ALA A CA 1
ATOM 769 C C . ALA A 1 99 ? -25.237 7.176 32.671 1.00 93.94 99 ALA A C 1
ATOM 771 O O . ALA A 1 99 ? -25.972 7.103 31.679 1.00 93.94 99 ALA A O 1
ATOM 772 N N . ILE A 1 100 ? -24.105 7.886 32.667 1.00 94.94 100 ILE A N 1
ATOM 773 C CA . ILE A 1 100 ? -23.625 8.639 31.501 1.00 94.94 100 ILE A CA 1
ATOM 774 C C . ILE A 1 100 ? -22.183 8.247 31.178 1.00 94.94 100 ILE A C 1
ATOM 776 O O . ILE A 1 100 ? -21.303 8.324 32.034 1.00 94.94 100 ILE A O 1
ATOM 780 N N . ALA A 1 101 ? -21.928 7.878 29.927 1.00 96.00 101 ALA A N 1
ATOM 781 C CA . ALA A 1 101 ? -20.592 7.811 29.352 1.00 96.00 101 ALA A CA 1
ATOM 782 C C . ALA A 1 101 ? -20.307 9.108 28.588 1.00 96.00 101 ALA A C 1
ATOM 784 O O . ALA A 1 101 ? -21.089 9.505 27.730 1.00 96.00 101 ALA A O 1
ATOM 785 N N . VAL A 1 102 ? -19.190 9.765 28.886 1.00 95.69 102 VAL A N 1
ATOM 786 C CA . VAL A 1 102 ? -18.764 11.005 28.226 1.00 95.69 102 VAL A CA 1
ATOM 787 C C . VAL A 1 102 ? -17.593 10.699 27.302 1.00 95.69 102 VAL A C 1
ATOM 789 O O . VAL A 1 102 ? -16.610 10.111 27.749 1.00 95.69 102 VAL A O 1
ATOM 792 N N . THR A 1 103 ? -17.679 11.107 26.037 1.00 92.25 103 THR A N 1
ATOM 793 C CA . THR A 1 103 ? -16.618 10.954 25.025 1.00 92.25 103 THR A CA 1
ATOM 794 C C . THR A 1 103 ? -16.258 12.303 24.402 1.00 92.25 103 THR A C 1
ATOM 796 O O . THR A 1 103 ? -17.034 13.251 24.491 1.00 92.25 103 THR A O 1
ATOM 799 N N . GLY A 1 104 ? -15.108 12.404 23.729 1.00 85.00 104 GLY A N 1
ATOM 800 C CA . GLY A 1 104 ? -14.784 13.566 22.892 1.00 85.00 104 GLY A CA 1
ATOM 801 C C . GLY A 1 104 ? -14.240 14.779 23.652 1.00 85.00 104 GLY A C 1
ATOM 802 O O . GLY A 1 104 ? -14.096 15.848 23.063 1.00 85.00 104 GLY A O 1
ATOM 803 N N . ILE A 1 105 ? -13.907 14.635 24.939 1.00 85.75 105 ILE A N 1
ATOM 804 C CA . ILE A 1 105 ? -13.273 15.707 25.721 1.00 85.75 105 ILE A CA 1
ATOM 805 C C . ILE A 1 105 ? -11.906 16.092 25.129 1.00 85.75 105 ILE A C 1
ATOM 807 O O . ILE A 1 105 ? -11.517 17.257 25.148 1.00 85.75 105 ILE A O 1
ATOM 811 N N . GLU A 1 106 ? -11.204 15.118 24.549 1.00 84.00 106 GLU A N 1
ATOM 812 C CA . GLU A 1 106 ? -9.923 15.266 23.865 1.00 84.00 106 GLU A CA 1
ATOM 813 C C . GLU A 1 106 ? -9.989 16.226 22.673 1.00 84.00 106 GLU A C 1
ATOM 815 O O . GLU A 1 106 ? -9.092 17.049 22.517 1.00 84.00 106 GLU A O 1
ATOM 820 N N . ALA A 1 107 ? -11.072 16.196 21.890 1.00 79.06 107 ALA A N 1
ATOM 821 C CA . ALA A 1 107 ? -11.252 17.090 20.748 1.00 79.06 107 ALA A CA 1
ATOM 822 C C . ALA A 1 107 ? -11.416 18.548 21.203 1.00 79.06 107 ALA A C 1
ATOM 824 O O . ALA A 1 107 ? -10.843 19.458 20.606 1.00 79.06 107 ALA A O 1
ATOM 825 N N . VAL A 1 108 ? -12.139 18.766 22.308 1.00 80.94 108 VAL A N 1
ATOM 826 C CA . VAL A 1 108 ? -12.302 20.096 22.917 1.00 80.94 108 VAL A CA 1
ATOM 827 C C . VAL A 1 108 ? -10.963 20.615 23.447 1.00 80.94 108 VAL A C 1
ATOM 829 O O . VAL A 1 108 ? -10.616 21.773 23.219 1.00 80.94 108 VAL A O 1
ATOM 832 N N . MET A 1 109 ? -10.177 19.758 24.107 1.00 79.81 109 MET A N 1
ATOM 833 C CA . MET A 1 109 ? -8.842 20.117 24.600 1.00 79.81 109 MET A CA 1
ATOM 834 C C . MET A 1 109 ? -7.852 20.396 23.470 1.00 79.81 109 MET A C 1
ATOM 836 O O . MET A 1 109 ? -7.088 21.352 23.556 1.00 79.81 109 MET A O 1
ATOM 840 N N . GLU A 1 110 ? -7.858 19.607 22.396 1.00 75.06 110 GLU A N 1
ATOM 841 C CA . GLU A 1 110 ? -6.986 19.842 21.244 1.00 75.06 110 GLU A CA 1
ATOM 842 C C . GLU A 1 110 ? -7.349 21.149 20.532 1.00 75.06 110 GLU A C 1
ATOM 844 O O . GLU A 1 110 ? -6.467 21.938 20.184 1.00 75.06 110 GLU A O 1
ATOM 849 N N . ALA A 1 111 ? -8.640 21.423 20.362 1.00 70.25 111 ALA A N 1
ATOM 850 C CA . ALA A 1 111 ? -9.103 22.659 19.754 1.00 70.25 111 ALA A CA 1
ATOM 851 C C . ALA A 1 111 ? -8.741 23.885 20.621 1.00 70.25 111 ALA A C 1
ATOM 853 O O . ALA A 1 111 ? -8.263 24.888 20.088 1.00 70.25 111 ALA A O 1
ATOM 854 N N . GLY A 1 112 ? -8.861 23.772 21.950 1.00 65.81 112 GLY A N 1
ATOM 855 C CA . GLY A 1 112 ? -8.392 24.779 22.907 1.00 65.81 112 GLY A CA 1
ATOM 856 C C . GLY A 1 112 ? -6.868 24.922 22.944 1.00 65.81 112 GLY A C 1
ATOM 857 O O . GLY A 1 112 ? -6.358 26.025 23.111 1.00 65.81 112 GLY A O 1
ATOM 858 N N . SER A 1 113 ? -6.115 23.848 22.681 1.00 63.94 113 SER A N 1
ATOM 859 C CA . SER A 1 113 ? -4.646 23.853 22.737 1.00 63.94 113 SER A CA 1
ATOM 860 C C . SER A 1 113 ? -3.965 24.831 21.769 1.00 63.94 113 SER A C 1
ATOM 862 O O . SER A 1 113 ? -2.785 25.138 21.943 1.00 63.94 113 SER A O 1
ATOM 864 N N . ARG A 1 114 ? -4.711 25.308 20.762 1.00 67.94 114 ARG A N 1
ATOM 865 C CA . ARG A 1 114 ? -4.294 26.289 19.749 1.00 67.94 114 ARG A CA 1
ATOM 866 C C . ARG A 1 114 ? -4.484 27.746 20.196 1.00 67.94 114 ARG A C 1
ATOM 868 O O . ARG A 1 114 ? -4.113 28.645 19.446 1.00 67.94 1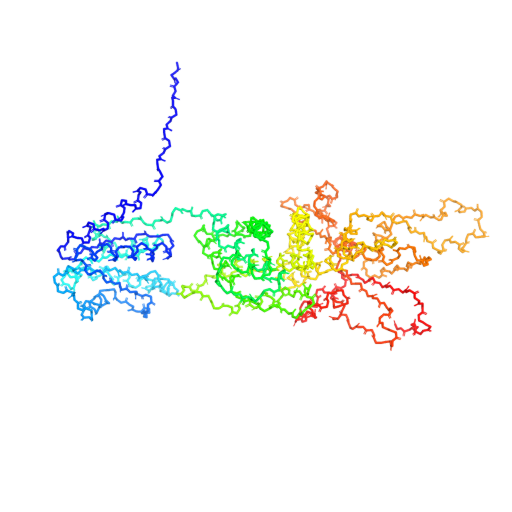14 ARG A O 1
ATOM 875 N N . LEU A 1 115 ? -5.084 27.969 21.365 1.00 70.31 115 LEU A N 1
ATOM 876 C CA . LEU A 1 115 ? -5.343 29.280 21.959 1.00 70.31 115 LEU A CA 1
ATOM 877 C C . LEU A 1 115 ? -4.233 29.677 22.943 1.00 70.31 115 LEU A C 1
ATOM 879 O O . LEU A 1 115 ? -3.372 28.870 23.305 1.00 70.31 115 LEU A O 1
ATOM 883 N N . ASP A 1 116 ? -4.266 30.935 23.380 1.00 74.44 116 ASP A N 1
ATOM 884 C CA . ASP A 1 116 ? -3.341 31.460 24.381 1.00 74.44 116 ASP A CA 1
ATOM 885 C C . ASP A 1 116 ? -3.448 30.693 25.720 1.00 74.44 116 ASP A C 1
ATOM 887 O O . ASP A 1 116 ? -4.496 30.121 26.037 1.00 74.44 116 ASP A O 1
ATOM 891 N N . PRO A 1 117 ? -2.383 30.688 26.552 1.00 65.81 117 PRO A N 1
ATOM 892 C CA . PRO A 1 117 ? -2.314 29.918 27.796 1.00 65.81 117 PRO A CA 1
ATOM 893 C C . PRO A 1 117 ? -3.544 29.953 28.724 1.00 65.81 117 PRO A C 1
ATOM 895 O O . PRO A 1 117 ? -3.874 28.887 29.240 1.00 65.81 117 PRO A O 1
ATOM 898 N N . PRO A 1 118 ? -4.241 31.090 28.955 1.00 65.25 118 PRO A N 1
ATOM 899 C CA . PRO A 1 118 ? -5.425 31.099 29.821 1.00 65.25 118 PRO A CA 1
ATOM 900 C C . PRO A 1 118 ? -6.609 30.285 29.273 1.00 65.25 118 PRO A C 1
ATOM 902 O O . PRO A 1 118 ? -7.407 29.780 30.060 1.00 65.25 118 PRO A O 1
ATOM 905 N N . ASP A 1 119 ? -6.710 30.119 27.951 1.00 71.44 119 ASP A N 1
ATOM 906 C CA . ASP A 1 119 ? -7.842 29.450 27.297 1.00 71.44 119 ASP A CA 1
ATOM 907 C C . ASP A 1 119 ? -7.522 28.008 26.872 1.00 71.44 119 ASP A C 1
ATOM 909 O O . ASP A 1 119 ? -8.427 27.228 26.561 1.00 71.44 119 ASP A O 1
ATOM 913 N N . ARG A 1 120 ? -6.239 27.623 26.926 1.00 71.81 120 ARG A N 1
ATOM 914 C CA . ARG A 1 120 ? -5.709 26.341 26.439 1.00 71.81 120 ARG A CA 1
ATOM 915 C C . ARG A 1 120 ? -6.452 25.111 26.975 1.00 71.81 120 ARG A C 1
ATOM 917 O O . ARG A 1 120 ? -6.674 24.155 26.235 1.00 71.81 120 ARG A O 1
ATOM 924 N N . PHE A 1 121 ? -6.847 25.148 28.250 1.00 83.00 121 PHE A N 1
ATOM 925 C CA . PHE A 1 121 ? -7.564 24.076 28.952 1.00 83.00 121 PHE A CA 1
ATOM 926 C C . PHE A 1 121 ? -8.805 24.593 29.693 1.00 83.00 121 PHE A C 1
ATOM 928 O O . PHE A 1 121 ? -9.179 24.072 30.746 1.00 83.00 121 PHE A O 1
ATOM 935 N N . ALA A 1 122 ? -9.478 25.609 29.139 1.00 86.00 122 ALA A N 1
ATOM 936 C CA . ALA A 1 122 ? -10.609 26.285 29.780 1.00 86.00 122 ALA A CA 1
ATOM 937 C C . ALA A 1 122 ? -11.695 25.324 30.308 1.00 86.00 122 ALA A C 1
ATOM 939 O O . ALA A 1 122 ? -12.207 25.518 31.413 1.00 86.00 122 ALA A O 1
ATOM 940 N N . ILE A 1 123 ? -12.012 24.251 29.569 1.00 89.69 123 ILE A N 1
ATOM 941 C CA . ILE A 1 123 ? -12.968 23.221 30.008 1.00 89.69 123 ILE A CA 1
ATOM 942 C C . ILE A 1 123 ? -12.529 22.530 31.307 1.00 89.69 123 ILE A C 1
ATOM 944 O O . ILE A 1 123 ? -13.356 22.328 32.198 1.00 89.69 123 ILE A O 1
ATOM 948 N N . LEU A 1 124 ? -11.240 22.207 31.451 1.00 91.69 124 LEU A N 1
ATOM 949 C CA . LEU A 1 124 ? -10.693 21.545 32.635 1.00 91.69 124 LEU A CA 1
ATOM 950 C C . LEU A 1 124 ? -10.682 22.496 33.831 1.00 91.69 124 LEU A C 1
ATOM 952 O O . LEU A 1 124 ? -11.169 22.135 34.900 1.00 91.69 124 LEU A O 1
ATOM 956 N N . HIS A 1 125 ? -10.230 23.736 33.633 1.00 90.75 125 HIS A N 1
ATOM 957 C CA . HIS A 1 125 ? -10.223 24.753 34.685 1.00 90.75 125 HIS A CA 1
ATOM 958 C C . HIS A 1 125 ? -11.630 25.027 35.230 1.00 90.75 125 HIS A C 1
ATOM 960 O O . HIS A 1 125 ? -11.839 25.043 36.443 1.00 90.75 125 HIS A O 1
ATOM 966 N N . ARG A 1 126 ? -12.627 25.175 34.347 1.00 90.69 126 ARG A N 1
ATOM 967 C CA . ARG A 1 126 ? -14.033 25.354 34.749 1.00 90.69 126 ARG A CA 1
ATOM 968 C C . ARG A 1 126 ? -14.578 24.132 35.475 1.00 90.69 126 ARG A C 1
ATOM 970 O O . ARG A 1 126 ? -15.236 24.283 36.500 1.00 90.69 126 ARG A O 1
ATOM 977 N N . THR A 1 127 ? -14.270 22.938 34.973 1.00 92.50 127 THR A N 1
ATOM 978 C CA . THR A 1 127 ? -14.652 21.674 35.615 1.00 92.50 127 THR A CA 1
ATOM 979 C C . THR A 1 127 ? -14.073 21.583 37.029 1.00 92.50 127 THR A C 1
ATOM 981 O O . THR A 1 127 ? -14.786 21.201 37.955 1.00 92.50 127 THR A O 1
ATOM 984 N N . ASN A 1 128 ? -12.821 22.010 37.222 1.00 94.12 128 ASN A N 1
ATOM 985 C CA . ASN A 1 128 ? -12.182 22.049 38.533 1.00 94.12 128 ASN A CA 1
ATOM 986 C C . ASN A 1 128 ? -12.875 23.031 39.488 1.00 94.12 128 ASN A C 1
ATOM 988 O O . ASN A 1 128 ? -13.188 22.673 40.620 1.00 94.12 128 ASN A O 1
ATOM 992 N N . LEU A 1 129 ? -13.176 24.245 39.014 1.00 92.50 129 LEU A N 1
ATOM 993 C CA . LEU A 1 129 ? -13.861 25.277 39.803 1.00 92.50 129 LEU A CA 1
ATOM 994 C C . LEU A 1 129 ? -15.293 24.883 40.196 1.00 92.50 129 LEU A C 1
ATOM 996 O O . LEU A 1 129 ? -15.774 25.278 41.253 1.00 92.50 129 LEU A O 1
ATOM 1000 N N . GLN A 1 130 ? -15.989 24.119 39.351 1.00 92.38 130 GLN A N 1
ATOM 1001 C CA . GLN A 1 130 ? -17.388 23.727 39.556 1.00 92.38 130 GLN A CA 1
ATOM 1002 C C . GLN A 1 130 ? -17.552 22.350 40.210 1.00 92.38 130 GLN A C 1
ATOM 1004 O O . GLN A 1 130 ? -18.664 21.826 40.269 1.00 92.38 130 GLN A O 1
ATOM 1009 N N . ARG A 1 131 ? -16.468 21.756 40.713 1.00 86.38 131 ARG A N 1
ATOM 1010 C CA . ARG A 1 131 ? -16.424 20.377 41.212 1.00 86.38 131 ARG A CA 1
ATOM 1011 C C . ARG A 1 131 ? -17.519 20.046 42.235 1.00 86.38 131 ARG A C 1
ATOM 1013 O O . ARG A 1 131 ? -18.179 19.021 42.094 1.00 86.38 131 ARG A O 1
ATOM 1020 N N . ASP A 1 132 ? -17.786 20.920 43.202 1.00 89.25 132 ASP A N 1
ATOM 1021 C CA . ASP A 1 132 ? -18.807 20.655 44.230 1.00 89.25 132 ASP A CA 1
ATOM 1022 C C . ASP A 1 132 ? -20.245 20.660 43.668 1.00 89.25 132 ASP A C 1
ATOM 1024 O O . ASP A 1 132 ? -21.147 20.024 44.219 1.00 89.25 132 ASP A O 1
ATOM 1028 N N . ALA A 1 133 ? -20.470 21.325 42.531 1.00 91.62 133 ALA A N 1
ATOM 1029 C CA . ALA A 1 133 ? -21.779 21.383 41.889 1.00 91.62 133 ALA A CA 1
ATOM 1030 C C . ALA A 1 133 ? -22.165 20.062 41.198 1.00 91.62 133 ALA A C 1
ATOM 1032 O O . ALA A 1 133 ? -23.357 19.793 41.045 1.00 91.62 133 ALA A O 1
ATOM 1033 N N . PHE A 1 134 ? -21.201 19.204 40.841 1.00 91.69 134 PHE A N 1
ATOM 1034 C CA . PHE A 1 134 ? -21.483 17.906 40.211 1.00 91.69 134 PHE A CA 1
ATOM 1035 C C . PHE A 1 134 ? -22.317 16.988 41.112 1.00 91.69 134 PHE A C 1
ATOM 1037 O O . PHE A 1 134 ? -23.229 16.322 40.634 1.00 91.69 134 PHE A O 1
ATOM 1044 N N . VAL A 1 135 ? -22.068 17.006 42.424 1.00 88.06 135 VAL A N 1
ATOM 1045 C CA . VAL A 1 135 ? -22.741 16.130 43.400 1.00 88.06 135 VAL A CA 1
ATOM 1046 C C . VAL A 1 135 ? -24.244 16.364 43.448 1.00 88.06 135 VAL A C 1
ATOM 1048 O O . VAL A 1 135 ? -25.024 15.420 43.545 1.00 88.06 135 VAL A O 1
ATOM 1051 N N . SER A 1 136 ? -24.642 17.635 43.402 1.00 88.81 136 SER A N 1
ATOM 1052 C CA . SER A 1 136 ? -26.041 18.045 43.521 1.00 88.81 136 SER A CA 1
ATOM 1053 C C . SER A 1 136 ? -26.756 18.082 42.173 1.00 88.81 136 SER A C 1
ATOM 1055 O O . SER A 1 136 ? -27.942 17.767 42.112 1.00 88.81 136 SER A O 1
ATOM 1057 N N . ARG A 1 137 ? -26.053 18.448 41.093 1.00 91.94 137 ARG A N 1
ATOM 1058 C CA . ARG A 1 137 ? -26.662 18.673 39.772 1.00 91.94 137 ARG A CA 1
ATOM 1059 C C . ARG A 1 137 ? -26.594 17.459 38.845 1.00 91.94 137 ARG A C 1
ATOM 1061 O O . ARG A 1 137 ? -27.429 17.335 37.956 1.00 91.94 137 ARG A O 1
ATOM 1068 N N . VAL A 1 138 ? -25.657 16.537 39.075 1.00 92.12 138 VAL A N 1
ATOM 1069 C CA . VAL A 1 138 ? -25.481 15.310 38.282 1.00 92.12 138 VAL A CA 1
ATOM 1070 C C . VAL A 1 138 ? -25.473 14.095 39.223 1.00 92.12 138 VAL A C 1
ATOM 1072 O O . VAL A 1 138 ? -24.434 13.469 39.413 1.00 92.12 138 VAL A O 1
ATOM 1075 N N . PRO A 1 139 ? -26.611 13.724 39.843 1.00 90.81 139 PRO A N 1
ATOM 1076 C CA . PRO A 1 139 ? -26.675 12.655 40.846 1.00 90.81 139 PRO A CA 1
ATOM 1077 C C . PRO A 1 139 ? -26.665 11.248 40.215 1.00 90.81 139 PRO A C 1
ATOM 1079 O O . PRO A 1 139 ? -27.436 10.375 40.612 1.00 90.81 139 PRO A O 1
ATOM 1082 N N . VAL A 1 140 ? -25.813 11.030 39.213 1.00 92.44 140 VAL A N 1
ATOM 1083 C CA . VAL A 1 140 ? -25.661 9.770 38.478 1.00 92.44 140 VAL A CA 1
ATOM 1084 C C . VAL A 1 140 ? -24.179 9.417 38.308 1.00 92.44 140 VAL A C 1
ATOM 1086 O O . VAL A 1 140 ? -23.325 10.308 38.341 1.00 92.44 140 VAL A O 1
ATOM 1089 N N . PRO A 1 141 ? -23.843 8.142 38.068 1.00 94.31 141 PRO A N 1
ATOM 1090 C CA . PRO A 1 141 ? -22.497 7.739 37.692 1.00 94.31 141 PRO A CA 1
ATOM 1091 C C . PRO A 1 141 ? -22.124 8.330 36.331 1.00 94.31 141 PRO A C 1
ATOM 1093 O O . PRO A 1 141 ? -22.875 8.217 35.357 1.00 94.31 141 PRO A O 1
ATOM 1096 N N . VAL A 1 142 ? -20.940 8.932 36.267 1.00 95.38 142 VAL A N 1
ATOM 1097 C CA . VAL A 1 142 ? -20.362 9.510 35.055 1.00 95.38 142 VAL A CA 1
ATOM 1098 C C . VAL A 1 142 ? -19.039 8.816 34.766 1.00 95.38 142 VAL A C 1
ATOM 1100 O O . VAL A 1 142 ? -18.135 8.813 35.601 1.00 95.38 142 VAL A O 1
ATOM 1103 N N . VAL A 1 143 ? -18.914 8.238 33.574 1.00 96.69 143 VAL A N 1
ATOM 1104 C CA . VAL A 1 143 ? -17.680 7.608 33.095 1.00 96.69 143 VAL A CA 1
ATOM 1105 C C . VAL A 1 143 ? -17.089 8.459 31.983 1.00 96.69 143 VAL A C 1
ATOM 1107 O O . VAL A 1 143 ? -17.637 8.527 30.886 1.00 96.69 143 VAL A O 1
ATOM 1110 N N . LEU A 1 144 ? -15.960 9.103 32.263 1.00 96.56 144 LEU A N 1
ATOM 1111 C CA . LEU A 1 144 ? -15.197 9.869 31.283 1.00 96.56 144 LEU A CA 1
ATOM 1112 C C . LEU A 1 144 ? -14.286 8.924 30.496 1.00 96.56 144 LEU A C 1
ATOM 1114 O O . LEU A 1 144 ? -13.339 8.363 31.051 1.00 96.56 144 LEU A O 1
ATOM 1118 N N . TRP A 1 145 ? -14.578 8.753 29.208 1.00 95.31 145 TRP A N 1
ATOM 1119 C CA . TRP A 1 145 ? -13.709 8.054 28.268 1.00 95.31 145 TRP A CA 1
ATOM 1120 C C . TRP A 1 145 ? -12.670 9.029 27.737 1.00 95.31 145 TRP A C 1
ATOM 1122 O O . TRP A 1 145 ? -13.016 10.010 27.083 1.00 95.31 145 TRP A O 1
ATOM 1132 N N . ILE A 1 146 ? -11.398 8.763 28.024 1.00 91.56 146 ILE A N 1
ATOM 1133 C CA . ILE A 1 146 ? -10.310 9.714 27.786 1.00 91.56 146 ILE A CA 1
ATOM 1134 C C . ILE A 1 146 ? -9.028 8.999 27.335 1.00 91.56 146 ILE A C 1
ATOM 1136 O O . ILE A 1 146 ? -8.687 7.932 27.844 1.00 91.56 146 ILE A O 1
ATOM 1140 N N . ASN A 1 147 ? -8.294 9.572 26.378 1.00 84.88 147 ASN A N 1
ATOM 1141 C CA . ASN A 1 147 ? -6.999 9.021 25.959 1.00 84.88 147 ASN A CA 1
ATOM 1142 C C . ASN A 1 147 ? -5.883 9.345 26.980 1.00 84.88 147 ASN A C 1
ATOM 1144 O O . ASN A 1 147 ? -6.027 10.238 27.818 1.00 84.88 147 ASN A O 1
ATOM 1148 N N . ARG A 1 148 ? -4.749 8.628 26.926 1.00 80.56 148 ARG A N 1
ATOM 1149 C CA . ARG A 1 148 ? -3.642 8.811 27.894 1.00 80.56 148 ARG A CA 1
ATOM 1150 C C . ARG A 1 148 ? -3.090 10.248 27.967 1.00 80.56 148 ARG A C 1
ATOM 1152 O O . ARG A 1 148 ? -2.952 10.738 29.086 1.00 80.56 148 ARG A O 1
ATOM 1159 N N . PRO A 1 149 ? -2.795 10.949 26.852 1.00 77.44 149 PRO A N 1
ATOM 1160 C CA . PRO A 1 149 ? -2.289 12.323 26.927 1.00 77.44 149 PRO A CA 1
ATOM 1161 C C . PRO A 1 149 ? -3.274 13.281 27.608 1.00 77.44 149 PRO A C 1
ATOM 1163 O O . PRO A 1 149 ? -2.894 14.071 28.471 1.00 77.44 149 PRO A O 1
ATOM 1166 N N . SER A 1 150 ? -4.558 13.160 27.269 1.00 84.88 150 SER A N 1
ATOM 1167 C CA . SER A 1 150 ? -5.630 13.970 27.849 1.00 84.88 150 SER A CA 1
ATOM 1168 C C . SER A 1 150 ? -5.861 13.662 29.325 1.00 84.88 150 SER A C 1
ATOM 1170 O O . SER A 1 150 ? -6.177 14.557 30.102 1.00 84.88 150 SER A O 1
ATOM 1172 N N . LEU A 1 151 ? -5.672 12.407 29.737 1.00 88.88 151 LEU A N 1
ATOM 1173 C CA . LEU A 1 151 ? -5.734 12.003 31.139 1.00 88.88 151 LEU A CA 1
ATOM 1174 C C . LEU A 1 151 ? -4.662 12.714 31.972 1.00 88.88 151 LEU A C 1
ATOM 1176 O O . LEU A 1 151 ? -4.952 13.195 33.066 1.00 88.88 151 LEU A O 1
ATOM 1180 N N . SER A 1 152 ? -3.434 12.802 31.453 1.00 85.12 152 SER A N 1
ATOM 1181 C CA . SER A 1 152 ? -2.354 13.543 32.110 1.00 85.12 152 SER A CA 1
ATOM 1182 C C . SER A 1 152 ? -2.677 15.034 32.225 1.00 85.12 152 SER A C 1
ATOM 1184 O O . SER A 1 152 ? -2.438 15.617 33.280 1.00 85.12 152 SER A O 1
ATOM 1186 N N . ALA A 1 153 ? -3.274 15.634 31.188 1.00 84.31 153 ALA A N 1
ATOM 1187 C CA . ALA A 1 153 ? -3.740 17.020 31.239 1.00 84.31 153 ALA A CA 1
ATOM 1188 C C . ALA A 1 153 ? -4.861 17.214 32.275 1.00 84.31 153 ALA A C 1
ATOM 1190 O O . ALA A 1 153 ? -4.787 18.134 33.080 1.00 84.31 153 ALA A O 1
ATOM 1191 N N . LEU A 1 154 ? -5.849 16.312 32.337 1.00 90.31 154 LEU A N 1
ATOM 1192 C CA . LEU A 1 154 ? -6.915 16.332 33.349 1.00 90.31 154 LEU A CA 1
ATOM 1193 C C . LEU A 1 154 ? -6.350 16.302 34.775 1.00 90.31 154 LEU A C 1
ATOM 1195 O O . LEU A 1 154 ? -6.776 17.082 35.623 1.00 90.31 154 LEU A O 1
ATOM 1199 N N . ALA A 1 155 ? -5.384 15.420 35.032 1.00 90.12 155 ALA A N 1
ATOM 1200 C CA . ALA A 1 155 ? -4.746 15.301 36.340 1.00 90.12 155 ALA A CA 1
ATOM 1201 C C . ALA A 1 155 ? -3.960 16.563 36.735 1.00 90.12 155 ALA A C 1
ATOM 1203 O O . ALA A 1 155 ? -3.885 16.888 37.918 1.00 90.12 155 ALA A O 1
ATOM 1204 N N . HIS A 1 156 ? -3.367 17.255 35.757 1.00 88.94 156 HIS A N 1
ATOM 1205 C CA . HIS A 1 156 ? -2.564 18.452 35.989 1.00 88.94 156 HIS A CA 1
ATOM 1206 C C . HIS A 1 156 ? -3.414 19.721 36.131 1.00 88.94 156 HIS A C 1
ATOM 1208 O O . HIS A 1 156 ? -3.236 20.477 37.081 1.00 88.94 156 HIS A O 1
ATOM 1214 N N . GLU A 1 157 ? -4.354 19.935 35.210 1.00 91.44 157 GLU A N 1
ATOM 1215 C CA . GLU A 1 157 ? -5.109 21.187 35.069 1.00 91.44 157 GLU A CA 1
ATOM 1216 C C . GLU A 1 157 ? -6.407 21.212 35.895 1.00 91.44 157 GLU A C 1
ATOM 1218 O O . GLU A 1 157 ? -6.973 22.282 36.139 1.00 91.44 157 GLU A O 1
ATOM 1223 N N . ALA A 1 158 ? -6.895 20.043 36.332 1.00 93.50 158 ALA A N 1
ATOM 1224 C CA . ALA A 1 158 ? -8.091 19.898 37.162 1.00 93.50 158 ALA A CA 1
ATOM 1225 C C . ALA A 1 158 ? -7.882 18.920 38.340 1.00 93.50 158 ALA A C 1
ATOM 1227 O O . ALA A 1 158 ? -8.584 17.905 38.444 1.00 93.50 158 ALA A O 1
ATOM 1228 N N . PRO A 1 159 ? -6.931 19.202 39.251 1.00 92.56 159 PRO A N 1
ATOM 1229 C CA . PRO A 1 159 ? -6.554 18.282 40.323 1.00 92.56 159 PRO A CA 1
ATOM 1230 C C . PRO A 1 159 ? -7.697 18.004 41.311 1.00 92.56 159 PRO A C 1
ATOM 1232 O O . PRO A 1 159 ? -7.858 16.877 41.780 1.00 92.56 159 PRO A O 1
ATOM 1235 N N . ASP A 1 160 ? -8.537 18.991 41.623 1.00 91.50 160 ASP A N 1
ATOM 1236 C CA . ASP A 1 160 ? -9.635 18.816 42.576 1.00 91.50 160 ASP A CA 1
ATOM 1237 C C . ASP A 1 160 ? -10.751 17.954 42.008 1.00 91.50 160 ASP A C 1
ATOM 1239 O O . ASP A 1 160 ? -11.346 17.178 42.760 1.00 91.50 160 ASP A O 1
ATOM 1243 N N . PHE A 1 161 ? -11.028 18.074 40.708 1.00 93.06 161 PHE A N 1
ATOM 1244 C CA . PHE A 1 161 ? -11.956 17.198 39.996 1.00 93.06 161 PHE A CA 1
ATOM 1245 C C . PHE A 1 161 ? -11.374 15.792 39.817 1.00 93.06 161 PHE A C 1
ATOM 1247 O O . PHE A 1 161 ? -12.065 14.806 40.067 1.00 93.06 161 PHE A O 1
ATOM 1254 N N . TRP A 1 162 ? -10.085 15.682 39.484 1.00 91.62 162 TRP A N 1
ATOM 1255 C CA . TRP A 1 162 ? -9.370 14.407 39.394 1.00 91.62 162 TRP A CA 1
ATOM 1256 C C . TRP A 1 162 ? -9.499 13.565 40.673 1.00 91.62 162 TRP A C 1
ATOM 1258 O O . TRP A 1 162 ? -9.725 12.356 40.602 1.00 91.62 162 TRP A O 1
ATOM 1268 N N . HIS A 1 163 ? -9.426 14.194 41.850 1.00 89.38 163 HIS A N 1
ATOM 1269 C CA . HIS A 1 163 ? -9.558 13.508 43.140 1.00 89.38 163 HIS A CA 1
ATOM 1270 C C . HIS A 1 163 ? -10.945 12.888 43.406 1.00 89.38 163 HIS A C 1
ATOM 1272 O O . HIS A 1 163 ? -11.057 12.054 44.301 1.00 89.38 163 HIS A O 1
ATOM 1278 N N . TRP A 1 164 ? -11.989 13.231 42.638 1.00 90.00 164 TRP A N 1
ATOM 1279 C CA . TRP A 1 164 ? -13.308 12.576 42.727 1.00 90.00 164 TRP A CA 1
ATOM 1280 C C . TRP A 1 164 ? -13.374 11.221 42.024 1.00 90.00 164 TRP A C 1
ATOM 1282 O O . TRP A 1 164 ? -14.382 10.515 42.126 1.00 90.00 164 TRP A O 1
ATOM 1292 N N . ARG A 1 165 ? -12.316 10.846 41.300 1.00 92.56 165 ARG A N 1
ATOM 1293 C CA . ARG A 1 165 ? -12.218 9.554 40.634 1.00 92.56 165 ARG A CA 1
ATOM 1294 C C . ARG A 1 165 ? -12.353 8.420 41.647 1.00 92.56 165 ARG A C 1
ATOM 1296 O O . ARG A 1 165 ? -11.495 8.211 42.498 1.00 92.56 165 ARG A O 1
ATOM 1303 N N . THR A 1 166 ? -13.414 7.643 41.488 1.00 91.50 166 THR A N 1
ATOM 1304 C CA . THR A 1 166 ? -13.740 6.474 42.319 1.00 91.50 166 THR A CA 1
ATOM 1305 C C . THR A 1 166 ? -13.517 5.155 41.579 1.00 91.50 166 THR A C 1
ATOM 1307 O O . THR A 1 166 ? -13.428 4.110 42.216 1.00 91.50 166 THR A O 1
ATOM 1310 N N . GLY A 1 167 ? -13.354 5.195 40.251 1.00 91.25 167 GLY A N 1
ATOM 1311 C CA . GLY A 1 167 ? -13.007 4.040 39.424 1.00 91.25 167 GLY A CA 1
ATOM 1312 C C . GLY A 1 167 ? -12.053 4.404 38.285 1.00 91.25 167 GLY A C 1
ATOM 1313 O O . GLY A 1 167 ? -12.138 5.494 37.721 1.00 91.25 167 GLY A O 1
ATOM 1314 N N . SER A 1 168 ? -11.148 3.484 37.950 1.00 93.25 168 SER A N 1
ATOM 1315 C CA . SER A 1 168 ? -10.308 3.549 36.750 1.00 93.25 168 SER A CA 1
ATOM 1316 C C . SER A 1 168 ? -10.381 2.238 35.997 1.00 93.25 168 SER A C 1
ATOM 1318 O O . SER A 1 168 ? -10.225 1.174 36.594 1.00 93.25 168 SER A O 1
ATOM 1320 N N . PHE A 1 169 ? -10.583 2.341 34.692 1.00 94.62 169 PHE A N 1
ATOM 1321 C CA . PHE A 1 169 ? -10.712 1.214 33.785 1.00 94.62 169 PHE A CA 1
ATOM 1322 C C . PHE A 1 169 ? -9.765 1.437 32.615 1.00 94.62 169 PHE A C 1
ATOM 1324 O O . PHE A 1 169 ? -9.704 2.531 32.052 1.00 94.62 169 PHE A O 1
ATOM 1331 N N . GLU A 1 170 ? -9.000 0.412 32.280 1.00 90.00 170 GLU A N 1
ATOM 1332 C CA . GLU A 1 170 ? -7.985 0.473 31.237 1.00 90.00 170 GLU A CA 1
ATOM 1333 C C . GLU A 1 170 ? -8.404 -0.421 30.073 1.00 90.00 170 GLU A C 1
ATOM 1335 O O . GLU A 1 170 ? -8.582 -1.633 30.232 1.00 90.00 170 GLU A O 1
ATOM 1340 N N . PHE A 1 171 ? -8.591 0.202 28.912 1.00 86.38 171 PHE A N 1
ATOM 1341 C CA . PHE A 1 171 ? -9.045 -0.408 27.671 1.00 86.38 171 PHE A CA 1
ATOM 1342 C C . PHE A 1 171 ? -8.022 -0.141 26.574 1.00 86.38 171 PHE A C 1
ATOM 1344 O O . PHE A 1 171 ? -8.196 0.732 25.728 1.00 86.38 171 PHE A O 1
ATOM 1351 N N . PHE A 1 172 ? -6.928 -0.890 26.603 1.00 77.69 172 PHE A N 1
ATOM 1352 C CA . PHE A 1 172 ? -5.912 -0.827 25.559 1.00 77.69 172 PHE A CA 1
ATOM 1353 C C . PHE A 1 172 ? -6.133 -1.969 24.579 1.00 77.69 172 PHE A C 1
ATOM 1355 O O . PHE A 1 172 ? -6.365 -3.103 25.003 1.00 77.69 172 PHE A O 1
ATOM 1362 N N . SER A 1 173 ? -6.065 -1.696 23.279 1.00 64.94 173 SER A N 1
ATOM 1363 C CA . SER A 1 173 ? -5.874 -2.759 22.305 1.00 64.94 173 SER A CA 1
ATOM 1364 C C . SER A 1 173 ? -4.649 -3.578 22.733 1.00 64.94 173 SER A C 1
ATOM 1366 O O . SER A 1 173 ? -3.656 -3.048 23.238 1.00 64.94 173 SER A O 1
ATOM 1368 N N . ASN A 1 174 ? -4.730 -4.904 22.604 1.00 58.91 174 ASN A N 1
ATOM 1369 C CA . ASN A 1 174 ? -3.512 -5.702 22.504 1.00 58.91 174 ASN A CA 1
ATOM 1370 C C . ASN A 1 174 ? -2.838 -5.053 21.315 1.00 58.91 174 ASN A C 1
ATOM 1372 O O . ASN A 1 174 ? -3.486 -5.081 20.271 1.00 58.91 174 ASN A O 1
ATOM 1376 N N . GLY A 1 175 ? -1.689 -4.395 21.508 1.00 54.06 175 GLY A N 1
ATOM 1377 C CA . GLY A 1 175 ? -0.999 -3.691 20.432 1.00 54.06 175 GLY A CA 1
ATOM 1378 C C . GLY A 1 175 ? -1.030 -4.596 19.216 1.00 54.06 175 GLY A C 1
ATOM 1379 O O . GLY A 1 175 ? -0.443 -5.679 19.230 1.00 54.06 175 GLY A O 1
ATOM 1380 N N . GLU A 1 176 ? -1.905 -4.255 18.276 1.00 60.50 176 GLU A N 1
ATOM 1381 C CA . GLU A 1 176 ? -2.083 -5.051 17.086 1.00 60.50 176 GLU A CA 1
ATOM 1382 C C . GLU A 1 176 ? -0.833 -4.690 16.318 1.00 60.50 176 GLU A C 1
ATOM 1384 O O . GLU A 1 176 ? -0.693 -3.542 15.896 1.00 60.50 176 GLU A O 1
ATOM 1389 N N . ASP A 1 177 ? 0.139 -5.600 16.304 1.00 75.88 177 ASP A N 1
ATOM 1390 C CA . ASP A 1 177 ? 1.412 -5.315 15.665 1.00 75.88 177 ASP A CA 1
ATOM 1391 C C . ASP A 1 177 ? 1.124 -4.799 14.256 1.00 75.88 177 ASP A C 1
ATOM 1393 O O . ASP A 1 177 ? 0.211 -5.284 13.577 1.00 75.88 177 ASP A O 1
ATOM 1397 N N . LEU A 1 178 ? 1.857 -3.778 13.832 1.00 83.38 178 LEU A N 1
ATOM 1398 C CA . LEU A 1 178 ? 1.640 -3.122 12.551 1.00 83.38 178 LEU A CA 1
ATOM 1399 C C . LEU A 1 178 ? 1.598 -4.147 11.409 1.00 83.38 178 LEU A C 1
ATOM 1401 O O . LEU A 1 178 ? 0.789 -4.016 10.493 1.00 83.38 178 LEU A O 1
ATOM 1405 N N . GLU A 1 179 ? 2.423 -5.193 11.490 1.00 84.19 179 GLU A N 1
ATOM 1406 C CA . GLU A 1 179 ? 2.407 -6.306 10.539 1.00 84.19 179 GLU A CA 1
ATOM 1407 C C . GLU A 1 179 ? 1.047 -7.017 10.500 1.00 84.19 179 GLU A C 1
ATOM 1409 O O . GLU A 1 179 ? 0.520 -7.277 9.420 1.00 84.19 179 GLU A O 1
ATOM 1414 N N . SER A 1 180 ? 0.429 -7.259 11.658 1.00 82.50 180 SER A N 1
ATOM 1415 C CA . SER A 1 180 ? -0.918 -7.827 11.766 1.00 82.50 180 SER A CA 1
ATOM 1416 C C . SER A 1 180 ? -1.976 -6.897 11.170 1.00 82.50 180 SER A C 1
ATOM 1418 O O . SER A 1 180 ? -2.870 -7.356 10.456 1.00 82.50 180 SER A O 1
ATOM 1420 N N . VAL A 1 181 ? -1.882 -5.584 11.407 1.00 86.38 181 VAL A N 1
ATOM 1421 C CA . VAL A 1 181 ? -2.822 -4.608 10.825 1.00 86.38 181 VAL A CA 1
ATOM 1422 C C . VAL A 1 181 ? -2.691 -4.577 9.303 1.00 86.38 181 VAL A C 1
ATOM 1424 O O . VAL A 1 181 ? -3.694 -4.643 8.589 1.00 86.38 181 VAL A O 1
ATOM 1427 N N . LEU A 1 182 ? -1.464 -4.529 8.783 1.00 89.44 182 LEU A N 1
ATOM 1428 C CA . LEU A 1 182 ? -1.196 -4.559 7.346 1.00 89.44 182 LEU A CA 1
ATOM 1429 C C . LEU A 1 182 ? -1.681 -5.872 6.711 1.00 89.44 182 LEU A C 1
ATOM 1431 O O . LEU A 1 182 ? -2.333 -5.832 5.667 1.00 89.44 182 LEU A O 1
ATOM 1435 N N . ALA A 1 183 ? -1.438 -7.015 7.356 1.00 84.81 183 ALA A N 1
ATOM 1436 C CA . ALA A 1 183 ? -1.868 -8.328 6.878 1.00 84.81 183 ALA A CA 1
ATOM 1437 C C . ALA A 1 183 ? -3.395 -8.500 6.872 1.00 84.81 183 ALA A C 1
ATOM 1439 O O . ALA A 1 183 ? -3.937 -9.165 5.995 1.00 84.81 183 ALA A O 1
ATOM 1440 N N . THR A 1 184 ? -4.111 -7.894 7.819 1.00 84.06 184 THR A N 1
ATOM 1441 C CA . THR A 1 184 ? -5.573 -8.056 7.941 1.00 84.06 184 THR A CA 1
ATOM 1442 C C . THR A 1 184 ? -6.375 -7.007 7.178 1.00 84.06 184 THR A C 1
ATOM 1444 O O . THR A 1 184 ? -7.528 -7.260 6.832 1.00 84.06 184 THR A O 1
ATOM 1447 N N . THR A 1 185 ? -5.791 -5.841 6.886 1.00 86.06 185 THR A N 1
ATOM 1448 C CA . THR A 1 185 ? -6.517 -4.729 6.245 1.00 86.06 185 THR A CA 1
ATOM 1449 C C . THR A 1 185 ? -5.996 -4.380 4.859 1.00 86.06 185 THR A C 1
ATOM 1451 O O . THR A 1 185 ? -6.789 -4.245 3.927 1.00 86.06 185 THR A O 1
ATOM 1454 N N . VAL A 1 186 ? -4.677 -4.270 4.689 1.00 91.06 186 VAL A N 1
ATOM 1455 C CA . VAL A 1 186 ? -4.059 -3.839 3.429 1.00 91.06 186 VAL A CA 1
ATOM 1456 C C . VAL A 1 186 ? -3.862 -5.022 2.484 1.00 91.06 186 VAL A C 1
ATOM 1458 O O . VAL A 1 186 ? -4.282 -4.941 1.330 1.00 91.06 186 VAL A O 1
ATOM 1461 N N . ALA A 1 187 ? -3.299 -6.140 2.953 1.00 89.25 187 ALA A N 1
ATOM 1462 C CA . ALA A 1 187 ? -3.048 -7.315 2.112 1.00 89.25 187 ALA A CA 1
ATOM 1463 C C . ALA A 1 187 ? -4.312 -7.839 1.394 1.00 89.25 187 ALA A C 1
ATOM 1465 O O . ALA A 1 187 ? -4.253 -8.029 0.175 1.00 89.25 187 ALA A O 1
ATOM 1466 N N . PRO A 1 188 ? -5.480 -7.985 2.057 1.00 87.06 188 PRO A N 1
ATOM 1467 C CA . PRO A 1 188 ? -6.686 -8.473 1.391 1.00 87.06 188 PRO A CA 1
ATOM 1468 C C . PRO A 1 188 ? -7.237 -7.474 0.366 1.00 87.06 188 PRO A C 1
ATOM 1470 O O . PRO A 1 188 ? -7.753 -7.880 -0.677 1.00 87.06 188 PRO A O 1
ATOM 1473 N N . ALA A 1 189 ? -7.097 -6.168 0.626 1.00 88.81 189 ALA A N 1
ATOM 1474 C CA . ALA A 1 189 ? -7.506 -5.119 -0.307 1.00 88.81 189 ALA A CA 1
ATOM 1475 C C . ALA A 1 189 ? -6.658 -5.156 -1.592 1.00 88.81 189 ALA A C 1
ATOM 1477 O O . ALA A 1 189 ? -7.189 -5.073 -2.701 1.00 88.81 189 ALA A O 1
ATOM 1478 N N . LEU A 1 190 ? -5.344 -5.365 -1.453 1.00 90.88 190 LEU A N 1
ATOM 1479 C CA . LEU A 1 190 ? -4.417 -5.508 -2.578 1.00 90.88 190 LEU A CA 1
ATOM 1480 C C . LEU A 1 190 ? -4.689 -6.773 -3.396 1.00 90.88 190 LEU A C 1
ATOM 1482 O O . LEU A 1 190 ? -4.760 -6.705 -4.625 1.00 90.88 190 LEU A O 1
ATOM 1486 N N . ALA A 1 191 ? -4.889 -7.909 -2.722 1.00 88.31 191 ALA A N 1
ATOM 1487 C CA . ALA A 1 191 ? -5.250 -9.171 -3.361 1.00 88.31 191 ALA A CA 1
ATOM 1488 C C . ALA A 1 191 ? -6.527 -9.018 -4.199 1.00 88.31 191 ALA A C 1
ATOM 1490 O O . ALA A 1 191 ? -6.575 -9.420 -5.364 1.00 88.31 191 ALA A O 1
ATOM 1491 N N . ARG A 1 192 ? -7.543 -8.349 -3.636 1.00 86.44 192 ARG A N 1
ATOM 1492 C CA . ARG A 1 192 ? -8.795 -8.053 -4.335 1.00 86.44 192 ARG A CA 1
ATOM 1493 C C . ARG A 1 192 ? -8.585 -7.174 -5.551 1.00 86.44 192 ARG A C 1
ATOM 1495 O O . ARG A 1 192 ? -9.101 -7.516 -6.614 1.00 86.44 192 ARG A O 1
ATOM 1502 N N . PHE A 1 193 ? -7.848 -6.076 -5.412 1.00 87.38 193 PHE A N 1
ATOM 1503 C CA . PHE A 1 193 ? -7.574 -5.178 -6.528 1.00 87.38 193 PHE A CA 1
ATOM 1504 C C . PHE A 1 193 ? -6.924 -5.933 -7.696 1.00 87.38 193 PHE A C 1
ATOM 1506 O O . PHE A 1 193 ? -7.417 -5.870 -8.824 1.00 87.38 193 PHE A O 1
ATOM 1513 N N . LEU A 1 194 ? -5.856 -6.691 -7.420 1.00 85.94 194 LEU A N 1
ATOM 1514 C CA . LEU A 1 194 ? -5.113 -7.430 -8.442 1.00 85.94 194 LEU A CA 1
ATOM 1515 C C . LEU A 1 194 ? -5.974 -8.507 -9.103 1.00 85.94 194 LEU A C 1
ATOM 1517 O O . LEU A 1 194 ? -5.953 -8.636 -10.326 1.00 85.94 194 LEU A O 1
ATOM 1521 N N . MET A 1 195 ? -6.765 -9.242 -8.319 1.00 84.75 195 MET A N 1
ATOM 1522 C CA . MET A 1 195 ? -7.643 -10.277 -8.857 1.00 84.75 195 MET A CA 1
ATOM 1523 C C . MET A 1 195 ? -8.761 -9.681 -9.721 1.00 84.75 195 MET A C 1
ATOM 1525 O O . MET A 1 195 ? -9.049 -10.214 -10.792 1.00 84.75 195 MET A O 1
ATOM 1529 N N . CYS A 1 196 ? -9.369 -8.568 -9.293 1.00 82.38 196 CYS A N 1
ATOM 1530 C CA . CYS A 1 196 ? -10.408 -7.895 -10.076 1.00 82.38 196 CYS A CA 1
ATOM 1531 C C . CYS A 1 196 ? -9.850 -7.371 -11.402 1.00 82.38 196 CYS A C 1
ATOM 1533 O O . CYS A 1 196 ? -10.475 -7.580 -12.439 1.00 82.38 196 CYS A O 1
ATOM 1535 N N . HIS A 1 197 ? -8.654 -6.769 -11.381 1.00 82.25 197 HIS A N 1
ATOM 1536 C CA . HIS A 1 197 ? -7.955 -6.340 -12.596 1.00 82.25 197 HIS A CA 1
ATOM 1537 C C . HIS A 1 197 ? -7.668 -7.524 -13.528 1.00 82.25 197 HIS A C 1
ATOM 1539 O O . HIS A 1 197 ? -7.972 -7.476 -14.717 1.00 82.25 197 HIS A O 1
ATOM 1545 N N . TYR A 1 198 ? -7.119 -8.612 -12.984 1.00 81.88 198 TYR A N 1
ATOM 1546 C CA . TYR A 1 198 ? -6.704 -9.786 -13.754 1.00 81.88 198 TYR A CA 1
ATOM 1547 C C . TYR A 1 198 ? -7.870 -10.529 -14.410 1.00 81.88 198 TYR A C 1
ATOM 1549 O O . TYR A 1 198 ? -7.799 -10.899 -15.581 1.00 81.88 198 TYR A O 1
ATOM 1557 N N . LEU A 1 199 ? -8.948 -10.743 -13.655 1.00 79.62 199 LEU A N 1
ATOM 1558 C CA . LEU A 1 199 ? -10.145 -11.445 -14.118 1.00 79.62 199 LEU A CA 1
ATOM 1559 C C . LEU A 1 199 ? -11.135 -10.524 -14.844 1.00 79.62 199 LEU A C 1
ATOM 1561 O O . LEU A 1 199 ? -12.191 -10.999 -15.259 1.00 79.62 199 LEU A O 1
ATOM 1565 N N . GLN A 1 200 ? -10.809 -9.233 -14.984 1.00 78.69 200 GLN A N 1
ATOM 1566 C CA . GLN A 1 200 ? -11.676 -8.205 -15.572 1.00 78.69 200 GLN A CA 1
ATOM 1567 C C . GLN A 1 200 ? -13.060 -8.155 -14.905 1.00 78.69 200 GLN A C 1
ATOM 1569 O O . GLN A 1 200 ? -14.093 -7.999 -15.557 1.00 78.69 200 GLN A O 1
ATOM 1574 N N . LEU A 1 201 ? -13.080 -8.326 -13.584 1.00 75.62 201 LEU A N 1
ATOM 1575 C CA . LEU A 1 201 ? -14.303 -8.299 -12.792 1.00 75.62 201 LEU A CA 1
ATOM 1576 C C . LEU A 1 201 ? -14.718 -6.854 -12.497 1.00 75.62 201 LEU A C 1
ATOM 1578 O O . LEU A 1 201 ? -13.857 -5.980 -12.346 1.00 75.62 201 LEU A O 1
ATOM 1582 N N . PRO A 1 202 ? -16.027 -6.585 -12.349 1.00 68.31 202 PRO A N 1
ATOM 1583 C CA . PRO A 1 202 ? -16.478 -5.305 -11.829 1.00 68.31 202 PRO A CA 1
ATOM 1584 C C . PRO A 1 202 ? -15.875 -5.075 -10.439 1.00 68.31 202 PRO A C 1
ATOM 1586 O O . PRO A 1 202 ? -15.809 -5.986 -9.612 1.00 68.31 202 PRO A O 1
ATOM 1589 N N . ALA A 1 203 ? -15.448 -3.842 -10.171 1.00 63.56 203 ALA A N 1
ATOM 1590 C CA . ALA A 1 203 ? -14.955 -3.464 -8.857 1.00 63.56 203 ALA A CA 1
ATOM 1591 C C . ALA A 1 203 ? -16.139 -3.444 -7.872 1.00 63.56 203 ALA A C 1
ATOM 1593 O O . ALA A 1 203 ? -16.927 -2.498 -7.851 1.00 63.56 203 ALA A O 1
ATOM 1594 N N . ILE A 1 204 ? -16.302 -4.518 -7.095 1.00 60.81 204 ILE A N 1
ATOM 1595 C CA . ILE A 1 204 ? -17.360 -4.644 -6.086 1.00 60.81 204 ILE A CA 1
ATOM 1596 C C . ILE A 1 204 ? -16.745 -4.397 -4.691 1.00 60.81 204 ILE A C 1
ATOM 1598 O O . ILE A 1 204 ? -15.738 -5.022 -4.343 1.00 60.81 204 ILE A O 1
ATOM 1602 N N . PRO A 1 205 ? -17.329 -3.499 -3.870 1.00 50.69 205 PRO A N 1
ATOM 1603 C CA . PRO A 1 205 ? -16.754 -3.079 -2.586 1.00 50.69 205 PRO A CA 1
ATOM 1604 C C . PRO A 1 205 ? -16.789 -4.154 -1.488 1.00 50.69 205 PRO A C 1
ATOM 1606 O O . PRO A 1 205 ? -16.002 -4.091 -0.544 1.00 50.69 205 PRO A O 1
ATOM 1609 N N . PHE A 1 206 ? -17.649 -5.173 -1.591 1.00 50.94 206 PHE A N 1
ATOM 1610 C CA . PHE A 1 206 ? -17.843 -6.185 -0.544 1.00 50.94 206 PHE A CA 1
ATOM 1611 C C . PHE A 1 206 ? -18.022 -7.591 -1.133 1.00 50.94 206 PHE A C 1
ATOM 1613 O O . PHE A 1 206 ? -18.633 -7.743 -2.186 1.00 50.94 206 PHE A O 1
ATOM 1620 N N . GLY A 1 207 ? -17.477 -8.603 -0.448 1.00 59.41 207 GLY A N 1
ATOM 1621 C CA . GLY A 1 207 ? -17.503 -10.011 -0.867 1.00 59.41 207 GLY A CA 1
ATOM 1622 C C . GLY A 1 207 ? -16.158 -10.714 -0.658 1.00 59.41 207 GLY A C 1
ATOM 1623 O O . GLY A 1 207 ? -15.101 -10.078 -0.675 1.00 59.41 207 GLY A O 1
ATOM 1624 N N . GLY A 1 208 ? -16.184 -12.027 -0.426 1.00 65.56 208 GLY A N 1
ATOM 1625 C CA . GLY A 1 208 ? -14.959 -12.833 -0.381 1.00 65.56 208 GLY A CA 1
ATOM 1626 C C . GLY A 1 208 ? -14.361 -13.001 -1.782 1.00 65.56 208 GLY A C 1
ATOM 1627 O O . GLY A 1 208 ? -15.104 -13.092 -2.758 1.00 65.56 208 GLY A O 1
ATOM 1628 N N . LEU A 1 209 ? -13.030 -13.099 -1.905 1.00 69.06 209 LEU A N 1
ATOM 1629 C CA . LEU A 1 209 ? -12.366 -13.324 -3.204 1.00 69.06 209 LEU A CA 1
ATOM 1630 C C . LEU A 1 209 ? -12.936 -14.550 -3.932 1.00 69.06 209 LEU A C 1
ATOM 1632 O O . LEU A 1 209 ? -13.168 -14.519 -5.136 1.00 69.06 209 LEU A O 1
ATOM 1636 N N . SER A 1 210 ? -13.240 -15.616 -3.192 1.00 72.69 210 SER A N 1
ATOM 1637 C CA . SER A 1 210 ? -13.835 -16.829 -3.757 1.00 72.69 210 SER A CA 1
ATOM 1638 C C . SER A 1 210 ? -15.199 -16.582 -4.407 1.00 72.69 210 SER A C 1
ATOM 1640 O O . SER A 1 210 ? -15.486 -17.165 -5.445 1.00 72.69 210 SER A O 1
ATOM 1642 N N . GLU A 1 211 ? -16.025 -15.715 -3.825 1.00 72.62 211 GLU A N 1
ATOM 1643 C CA . GLU A 1 211 ? -17.350 -15.375 -4.354 1.00 72.62 211 GLU A CA 1
ATOM 1644 C C . GLU A 1 211 ? -17.231 -14.524 -5.624 1.00 72.62 211 GLU A C 1
ATOM 1646 O O . GLU A 1 211 ? -17.896 -14.799 -6.620 1.00 72.62 211 GLU A O 1
ATOM 1651 N N . LEU A 1 212 ? -16.297 -13.565 -5.631 1.00 69.62 212 LEU A N 1
ATOM 1652 C CA . LEU A 1 212 ? -16.030 -12.697 -6.781 1.00 69.62 212 LEU A CA 1
ATOM 1653 C C . LEU A 1 212 ? -15.562 -13.482 -8.016 1.00 69.62 212 LEU A C 1
ATOM 1655 O O . LEU A 1 212 ? -16.006 -13.212 -9.129 1.00 69.62 212 LEU A O 1
ATOM 1659 N N . ALA A 1 213 ? -14.678 -14.466 -7.833 1.00 71.44 213 ALA A N 1
ATOM 1660 C CA . ALA A 1 213 ? -14.107 -15.229 -8.943 1.00 71.44 213 ALA A CA 1
ATOM 1661 C C . ALA A 1 213 ? -14.930 -16.462 -9.360 1.00 71.44 213 ALA A C 1
ATOM 1663 O O . ALA A 1 213 ? -14.671 -17.020 -10.432 1.00 71.44 213 ALA A O 1
ATOM 1664 N N . ALA A 1 214 ? -15.936 -16.873 -8.579 1.00 74.81 214 ALA A N 1
ATOM 1665 C CA . ALA A 1 214 ? -16.743 -18.066 -8.859 1.00 74.81 214 ALA A CA 1
ATOM 1666 C C . ALA A 1 214 ? -17.476 -18.012 -10.213 1.00 74.81 214 ALA A C 1
ATOM 1668 O O . ALA A 1 214 ? -17.710 -19.049 -10.832 1.00 74.81 214 ALA A O 1
ATOM 1669 N N . HIS A 1 215 ? -17.810 -16.813 -10.699 1.00 70.88 215 HIS A N 1
ATOM 1670 C CA . HIS A 1 215 ? -18.478 -16.625 -11.991 1.00 70.88 215 HIS A CA 1
ATOM 1671 C C . HIS A 1 215 ? -17.537 -16.754 -13.198 1.00 70.88 215 HIS A C 1
ATOM 1673 O O . HIS A 1 215 ? -17.993 -17.058 -14.300 1.00 70.88 215 HIS A O 1
ATOM 1679 N N . THR A 1 216 ? -16.234 -16.557 -12.993 1.00 72.94 216 THR A N 1
ATOM 1680 C CA . THR A 1 216 ? -15.227 -16.528 -14.064 1.00 72.94 216 THR A CA 1
ATOM 1681 C C . THR A 1 216 ? -14.426 -17.828 -14.127 1.00 72.94 216 THR A C 1
ATOM 1683 O O . THR A 1 216 ? -14.077 -18.294 -15.213 1.00 72.94 216 THR A O 1
ATOM 1686 N N . VAL A 1 217 ? -14.160 -18.452 -12.974 1.00 77.44 217 VAL A N 1
ATOM 1687 C CA . VAL A 1 217 ? -13.409 -19.709 -12.862 1.00 77.44 217 VAL A CA 1
ATOM 1688 C C . VAL A 1 217 ? -14.351 -20.829 -12.423 1.00 77.44 217 VAL A C 1
ATOM 1690 O O . VAL A 1 217 ? -14.667 -20.971 -11.247 1.00 77.44 217 VAL A O 1
ATOM 1693 N N . GLN A 1 218 ? -14.774 -21.665 -13.375 1.00 74.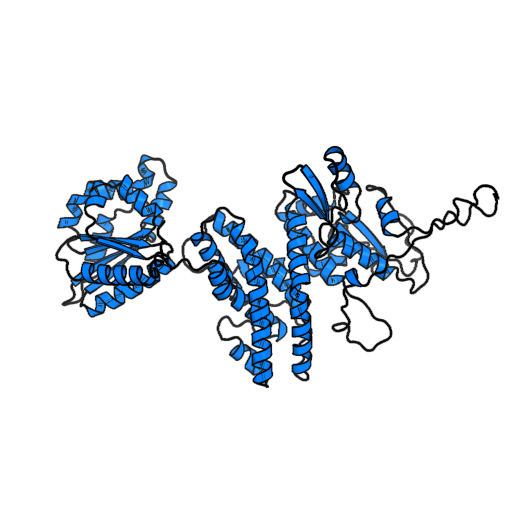19 218 GLN A N 1
ATOM 1694 C CA . GLN A 1 218 ? -15.760 -22.728 -13.123 1.00 74.19 218 GLN A CA 1
ATOM 1695 C C . GLN A 1 218 ? -15.231 -23.875 -12.243 1.00 74.19 218 GLN A C 1
ATOM 1697 O O . GLN A 1 218 ? -16.014 -24.567 -11.598 1.00 74.19 218 GLN A O 1
ATOM 1702 N N . SER A 1 219 ? -13.913 -24.108 -12.219 1.00 80.56 219 SER A N 1
ATOM 1703 C CA . SER A 1 219 ? -13.305 -25.183 -11.425 1.00 80.56 219 SER A CA 1
ATOM 1704 C C . SER A 1 219 ? -13.065 -24.733 -9.977 1.00 80.56 219 SER A C 1
ATOM 1706 O O . SER A 1 219 ? -12.249 -23.833 -9.762 1.00 80.56 219 SER A O 1
ATOM 1708 N N . PRO A 1 220 ? -13.665 -25.393 -8.965 1.00 76.88 220 PRO A N 1
ATOM 1709 C CA . PRO A 1 220 ? -13.470 -25.033 -7.557 1.00 76.88 220 PRO A CA 1
ATOM 1710 C C . PRO A 1 220 ? -12.018 -25.166 -7.081 1.00 76.88 220 PRO A C 1
ATOM 1712 O O . PRO A 1 220 ? -11.599 -24.459 -6.167 1.00 76.88 220 PRO A O 1
ATOM 1715 N N . PHE A 1 221 ? -11.247 -26.077 -7.685 1.00 75.81 221 PHE A N 1
ATOM 1716 C CA . PHE A 1 221 ? -9.829 -26.249 -7.372 1.00 75.81 221 PHE A CA 1
ATOM 1717 C C . PHE A 1 221 ? -9.004 -25.067 -7.896 1.00 75.81 221 PHE A C 1
ATOM 1719 O O . PHE A 1 221 ? -8.282 -24.444 -7.123 1.00 75.81 221 PHE A O 1
ATOM 1726 N N . LEU A 1 222 ? -9.191 -24.705 -9.171 1.00 75.56 222 LEU A N 1
ATOM 1727 C CA . LEU A 1 222 ? -8.496 -23.567 -9.789 1.00 75.56 222 LEU A CA 1
ATOM 1728 C C . LEU A 1 222 ? -8.888 -22.237 -9.137 1.00 75.56 222 LEU A C 1
ATOM 1730 O O . LEU A 1 222 ? -8.058 -21.347 -9.007 1.00 75.56 222 LEU A O 1
ATOM 1734 N N . LEU A 1 223 ? -10.138 -22.108 -8.689 1.00 77.56 223 LEU A N 1
ATOM 1735 C CA . LEU A 1 223 ? -10.610 -20.939 -7.953 1.00 77.56 223 LEU A CA 1
ATOM 1736 C C . LEU A 1 223 ? -9.851 -20.757 -6.631 1.00 77.56 223 LEU A C 1
ATOM 1738 O O . LEU A 1 223 ? -9.395 -19.658 -6.334 1.00 77.56 223 LEU A O 1
ATOM 1742 N N . ARG A 1 224 ? -9.683 -21.828 -5.844 1.00 79.19 224 ARG A N 1
ATOM 1743 C CA . ARG A 1 224 ? -8.912 -21.773 -4.588 1.00 79.19 224 ARG A CA 1
ATOM 1744 C C . ARG A 1 224 ? -7.438 -21.472 -4.832 1.00 79.19 224 ARG A C 1
ATOM 1746 O O . ARG A 1 224 ? -6.843 -20.725 -4.064 1.00 79.19 224 ARG A O 1
ATOM 1753 N N . GLU A 1 225 ? -6.869 -22.056 -5.881 1.00 80.12 225 GLU A N 1
ATOM 1754 C CA . GLU A 1 225 ? -5.488 -21.803 -6.290 1.00 80.12 225 GLU A CA 1
ATOM 1755 C C . GLU A 1 225 ? -5.288 -20.330 -6.669 1.00 80.12 225 GLU A C 1
ATOM 1757 O O . GLU A 1 225 ? -4.415 -19.676 -6.111 1.00 80.12 225 GLU A O 1
ATOM 1762 N N . ALA A 1 226 ? -6.170 -19.770 -7.502 1.00 80.50 226 ALA A N 1
ATOM 1763 C CA . ALA A 1 226 ? -6.144 -18.356 -7.869 1.00 80.50 226 ALA A CA 1
ATOM 1764 C C . ALA A 1 226 ? -6.259 -17.430 -6.649 1.00 80.50 226 ALA A C 1
ATOM 1766 O O . ALA A 1 226 ? -5.459 -16.510 -6.501 1.00 80.50 226 ALA A O 1
ATOM 1767 N N . VAL A 1 227 ? -7.228 -17.683 -5.759 1.00 82.81 227 VAL A N 1
ATOM 1768 C CA . VAL A 1 227 ? -7.425 -16.886 -4.535 1.00 82.81 227 VAL A CA 1
ATOM 1769 C C . VAL A 1 227 ? -6.155 -16.879 -3.688 1.00 82.81 227 VAL A C 1
ATOM 1771 O O . VAL A 1 227 ? -5.683 -15.808 -3.318 1.00 82.81 227 VAL A O 1
ATOM 1774 N N . ARG A 1 228 ? -5.558 -18.053 -3.454 1.00 83.94 228 ARG A N 1
ATOM 1775 C CA . ARG A 1 228 ? -4.334 -18.185 -2.659 1.00 83.94 228 ARG A CA 1
ATOM 1776 C C . ARG A 1 228 ? -3.148 -17.444 -3.279 1.00 83.94 228 ARG A C 1
ATOM 1778 O O . ARG A 1 228 ? -2.371 -16.830 -2.553 1.00 83.94 228 ARG A O 1
ATOM 1785 N N . GLU A 1 229 ? -2.996 -17.506 -4.599 1.00 82.94 229 GLU A N 1
ATOM 1786 C CA . GLU A 1 229 ? -1.933 -16.784 -5.306 1.00 82.94 229 GLU A CA 1
ATOM 1787 C C . GLU A 1 229 ? -2.091 -15.265 -5.133 1.00 82.94 229 GLU A C 1
ATOM 1789 O O . GLU A 1 229 ? -1.141 -14.586 -4.748 1.00 82.94 229 GLU A O 1
ATOM 1794 N N . PHE A 1 230 ? -3.299 -14.718 -5.316 1.00 86.62 230 PHE A N 1
ATOM 1795 C CA . PHE A 1 230 ? -3.536 -13.282 -5.122 1.00 86.62 230 PHE A CA 1
ATOM 1796 C C . PHE A 1 230 ? -3.426 -12.835 -3.661 1.00 86.62 230 PHE A C 1
ATOM 1798 O O . PHE A 1 230 ? -2.894 -11.754 -3.410 1.00 86.62 230 PHE A O 1
ATOM 1805 N N . GLU A 1 231 ? -3.876 -13.648 -2.702 1.00 86.81 231 GLU A N 1
ATOM 1806 C CA . GLU A 1 231 ? -3.656 -13.403 -1.270 1.00 86.81 231 GLU A CA 1
ATOM 1807 C C . GLU A 1 231 ? -2.159 -13.335 -0.956 1.00 86.81 231 GLU A C 1
ATOM 1809 O O . GLU A 1 231 ? -1.708 -12.361 -0.354 1.00 86.81 231 GLU A O 1
ATOM 1814 N N . SER A 1 232 ? -1.367 -14.281 -1.472 1.00 85.56 232 SER A N 1
ATOM 1815 C CA . SER A 1 232 ? 0.089 -14.266 -1.307 1.00 85.56 232 SER A CA 1
ATOM 1816 C C . SER A 1 232 ? 0.740 -13.024 -1.928 1.00 85.56 232 SER A C 1
ATOM 1818 O O . SER A 1 232 ? 1.645 -12.440 -1.329 1.00 85.56 232 SER A O 1
ATOM 1820 N N . LEU A 1 233 ? 0.281 -12.573 -3.104 1.00 84.44 233 LEU A N 1
ATOM 1821 C CA . LEU A 1 233 ? 0.746 -11.314 -3.701 1.00 84.44 233 LEU A CA 1
ATOM 1822 C C . LEU A 1 233 ? 0.425 -10.115 -2.795 1.00 84.44 233 LEU A C 1
ATOM 1824 O O . LEU A 1 233 ? 1.293 -9.271 -2.566 1.00 84.44 233 LEU A O 1
ATOM 1828 N N . GLY A 1 234 ? -0.796 -10.049 -2.258 1.00 87.62 234 GLY A N 1
ATOM 1829 C CA . GLY A 1 234 ? -1.220 -8.996 -1.336 1.00 87.62 234 GLY A CA 1
ATOM 1830 C C . GLY A 1 234 ? -0.385 -8.961 -0.054 1.00 87.62 234 GLY A C 1
ATOM 1831 O O . GLY A 1 234 ? 0.079 -7.892 0.344 1.00 87.62 234 GLY A O 1
ATOM 1832 N N . GLU A 1 235 ? -0.133 -10.124 0.551 1.00 87.81 235 GLU A N 1
ATOM 1833 C CA . GLU A 1 235 ? 0.706 -10.275 1.747 1.00 87.81 235 GLU A CA 1
ATOM 1834 C C . GLU A 1 235 ? 2.142 -9.808 1.500 1.00 87.81 235 GLU A C 1
ATOM 1836 O O . GLU A 1 235 ? 2.689 -9.036 2.289 1.00 87.81 235 GLU A O 1
ATOM 1841 N N . LYS A 1 236 ? 2.745 -10.211 0.373 1.00 85.12 236 LYS A N 1
ATOM 1842 C CA . LYS A 1 236 ? 4.108 -9.801 0.006 1.00 85.12 236 LYS A CA 1
ATOM 1843 C C . LYS A 1 236 ? 4.225 -8.285 -0.142 1.00 85.12 236 LYS A C 1
ATOM 1845 O O . LYS A 1 236 ? 5.186 -7.705 0.358 1.00 85.12 236 LYS A O 1
ATOM 1850 N N . ILE A 1 237 ? 3.260 -7.628 -0.793 1.00 87.56 237 ILE A N 1
ATOM 1851 C CA . ILE A 1 237 ? 3.258 -6.160 -0.915 1.00 87.56 237 ILE A CA 1
ATOM 1852 C C . ILE A 1 237 ? 3.076 -5.513 0.462 1.00 87.56 237 ILE A C 1
ATOM 1854 O O . ILE A 1 237 ? 3.817 -4.591 0.801 1.00 87.56 237 ILE A O 1
ATOM 1858 N N . ALA A 1 238 ? 2.126 -5.995 1.267 1.00 89.19 238 ALA A N 1
ATOM 1859 C CA . ALA A 1 238 ? 1.862 -5.457 2.598 1.00 89.19 238 ALA A CA 1
ATOM 1860 C C . ALA A 1 238 ? 3.098 -5.544 3.509 1.00 89.19 238 ALA A C 1
ATOM 1862 O O . ALA A 1 238 ? 3.436 -4.562 4.167 1.00 89.19 238 ALA A O 1
ATOM 1863 N N . ALA A 1 239 ? 3.838 -6.656 3.463 1.00 86.88 239 ALA A N 1
ATOM 1864 C CA . ALA A 1 239 ? 5.090 -6.824 4.199 1.00 86.88 239 ALA A CA 1
ATOM 1865 C C . ALA A 1 239 ? 6.167 -5.791 3.806 1.00 86.88 239 ALA A C 1
ATOM 1867 O O . ALA A 1 239 ? 6.934 -5.337 4.655 1.00 86.88 239 ALA A O 1
ATOM 1868 N N . ARG A 1 240 ? 6.219 -5.356 2.537 1.00 84.88 240 ARG A N 1
ATOM 1869 C CA . ARG A 1 240 ? 7.147 -4.291 2.100 1.00 84.88 240 ARG A CA 1
ATOM 1870 C C . ARG A 1 240 ? 6.777 -2.917 2.650 1.00 84.88 240 ARG A C 1
ATOM 1872 O O . ARG A 1 240 ? 7.658 -2.088 2.901 1.00 84.88 240 ARG A O 1
ATOM 1879 N N . LEU A 1 241 ? 5.487 -2.677 2.883 1.00 87.50 241 LEU A N 1
ATOM 1880 C CA . LEU A 1 241 ? 5.010 -1.404 3.419 1.00 87.50 241 LEU A CA 1
ATOM 1881 C C . LEU A 1 241 ? 5.440 -1.177 4.869 1.00 87.50 241 LEU A C 1
ATOM 1883 O O . LEU A 1 241 ? 5.545 -0.021 5.266 1.00 87.50 241 LEU A O 1
ATOM 1887 N N . THR A 1 242 ? 5.785 -2.214 5.639 1.00 85.31 242 THR A N 1
ATOM 1888 C CA . THR A 1 242 ? 6.261 -2.067 7.028 1.00 85.31 242 THR A CA 1
ATOM 1889 C C . THR A 1 242 ? 7.411 -1.053 7.143 1.00 85.31 242 THR A C 1
ATOM 1891 O O . THR A 1 242 ? 7.455 -0.246 8.075 1.00 85.31 242 THR A O 1
ATOM 1894 N N . SER A 1 243 ? 8.303 -1.004 6.146 1.00 81.25 243 SER A N 1
ATOM 1895 C CA . SER A 1 243 ? 9.423 -0.048 6.086 1.00 81.25 243 SER A CA 1
ATOM 1896 C C . SER A 1 243 ? 8.989 1.424 5.972 1.00 81.25 243 SER A C 1
ATOM 1898 O O . SER A 1 243 ? 9.690 2.325 6.429 1.00 81.25 243 SER A O 1
ATOM 1900 N N . VAL A 1 244 ? 7.818 1.679 5.387 1.00 81.69 244 VAL A N 1
ATOM 1901 C CA . VAL A 1 244 ? 7.256 3.019 5.152 1.00 81.69 244 VAL A CA 1
ATOM 1902 C C . VAL A 1 244 ? 6.702 3.595 6.441 1.00 81.69 244 VAL A C 1
ATOM 1904 O O . VAL A 1 244 ? 6.936 4.756 6.764 1.00 81.69 244 VAL A O 1
ATOM 1907 N N . PHE A 1 245 ? 6.002 2.752 7.191 1.00 81.00 245 PHE A N 1
ATOM 1908 C CA . PHE A 1 245 ? 5.388 3.104 8.462 1.00 81.00 245 PHE A CA 1
ATOM 1909 C C . PHE A 1 245 ? 6.429 3.223 9.582 1.00 81.00 245 PHE A C 1
ATOM 1911 O O . PHE A 1 245 ? 6.299 4.078 10.452 1.00 81.00 245 PHE A O 1
ATOM 1918 N N . THR A 1 246 ? 7.491 2.415 9.559 1.00 70.88 246 THR A N 1
ATOM 1919 C CA . THR A 1 246 ? 8.540 2.433 10.600 1.00 70.88 246 THR A CA 1
ATOM 1920 C C . THR A 1 246 ? 9.536 3.590 10.473 1.00 70.88 246 THR A C 1
ATOM 1922 O O . THR A 1 246 ? 10.264 3.869 11.423 1.00 70.88 246 THR A O 1
ATOM 1925 N N . ALA A 1 247 ? 9.565 4.291 9.336 1.00 61.00 247 ALA A N 1
ATOM 1926 C CA . ALA A 1 247 ? 10.522 5.365 9.065 1.00 61.00 247 ALA A CA 1
ATOM 1927 C C . ALA A 1 247 ? 10.152 6.742 9.659 1.00 61.00 247 ALA A C 1
ATOM 1929 O O . ALA A 1 247 ? 10.954 7.672 9.557 1.00 61.00 247 ALA A O 1
ATOM 1930 N N . GLU A 1 248 ? 8.964 6.909 10.248 1.00 62.66 248 GLU A N 1
ATOM 1931 C CA . GLU A 1 248 ? 8.478 8.207 10.742 1.00 62.66 248 GLU A CA 1
ATOM 1932 C C . GLU A 1 248 ? 8.281 8.242 12.266 1.00 62.66 248 GLU A C 1
ATOM 1934 O O . GLU A 1 248 ? 8.216 7.212 12.933 1.00 62.66 248 GLU A O 1
ATOM 1939 N N . ALA A 1 249 ? 8.169 9.453 12.822 1.00 65.31 249 ALA A N 1
ATOM 1940 C CA . ALA A 1 249 ? 8.082 9.719 14.262 1.00 65.31 249 ALA A CA 1
ATOM 1941 C C . ALA A 1 249 ? 6.712 9.399 14.901 1.00 65.31 249 ALA A C 1
ATOM 1943 O O . ALA A 1 249 ? 6.500 9.726 16.068 1.00 65.31 249 ALA A O 1
ATOM 1944 N N . LEU A 1 250 ? 5.789 8.782 14.155 1.00 75.00 250 LEU A N 1
ATOM 1945 C CA . LEU A 1 250 ? 4.482 8.386 14.676 1.00 75.00 250 LEU A CA 1
ATOM 1946 C C . LEU A 1 250 ? 4.618 7.218 15.657 1.00 75.00 250 LEU A C 1
ATOM 1948 O O . LEU A 1 250 ? 5.409 6.288 15.455 1.00 75.00 250 LEU A O 1
ATOM 1952 N N . ASP A 1 251 ? 3.802 7.261 16.707 1.00 76.31 251 ASP A N 1
ATOM 1953 C CA . ASP A 1 251 ? 3.625 6.136 17.610 1.00 76.31 251 ASP A CA 1
ATOM 1954 C C . ASP A 1 251 ? 2.887 4.977 16.913 1.00 76.31 251 ASP A C 1
ATOM 1956 O O . ASP A 1 251 ? 2.342 5.100 15.815 1.00 76.31 251 ASP A O 1
ATOM 1960 N N . GLU A 1 252 ? 2.904 3.802 17.535 1.00 75.62 252 GLU A N 1
ATOM 1961 C CA . GLU A 1 252 ? 2.321 2.582 16.964 1.00 75.62 252 GLU A CA 1
ATOM 1962 C C . GLU A 1 252 ? 0.817 2.723 16.682 1.00 75.62 252 GLU A C 1
ATOM 1964 O O . GLU A 1 252 ? 0.331 2.285 15.642 1.00 75.62 252 GLU A O 1
ATOM 1969 N N . SER A 1 253 ? 0.113 3.440 17.557 1.00 72.56 253 SER A N 1
ATOM 1970 C CA . SER A 1 253 ? -1.297 3.798 17.406 1.00 72.56 253 SER A CA 1
ATOM 1971 C C . SER A 1 253 ? -1.553 4.601 16.126 1.00 72.56 253 SER A C 1
ATOM 1973 O O . SER A 1 253 ? -2.389 4.216 15.303 1.00 72.56 253 SER A O 1
ATOM 1975 N N . GLY A 1 254 ? -0.783 5.672 15.903 1.00 79.12 254 GLY A N 1
ATOM 1976 C CA . GLY A 1 254 ? -0.883 6.497 14.705 1.00 79.12 254 GLY A CA 1
ATOM 1977 C C . GLY A 1 254 ? -0.564 5.728 13.423 1.00 79.12 254 GLY A C 1
ATOM 1978 O O . GLY A 1 254 ? -1.254 5.913 12.420 1.00 79.12 254 GLY A O 1
ATOM 1979 N N . ARG A 1 255 ? 0.427 4.826 13.456 1.00 85.12 255 ARG A N 1
ATOM 1980 C CA . ARG A 1 255 ? 0.769 3.959 12.313 1.00 85.12 255 ARG A CA 1
ATOM 1981 C C . ARG A 1 255 ? -0.361 2.992 11.972 1.00 85.12 255 ARG A C 1
ATOM 1983 O O . ARG A 1 255 ? -0.736 2.881 10.806 1.00 85.12 255 ARG A O 1
ATOM 1990 N N . ASN A 1 256 ? -0.935 2.345 12.981 1.00 83.94 256 ASN A N 1
ATOM 1991 C CA . ASN A 1 256 ? -2.036 1.401 12.807 1.00 83.94 256 ASN A CA 1
ATOM 1992 C C . ASN A 1 256 ? -3.302 2.087 12.286 1.00 83.94 256 ASN A C 1
ATOM 1994 O O . ASN A 1 256 ? -4.006 1.524 11.450 1.00 83.94 256 ASN A O 1
ATOM 1998 N N . GLU A 1 257 ? -3.577 3.315 12.729 1.00 83.25 257 GLU A N 1
ATOM 1999 C CA . GLU A 1 257 ? -4.679 4.119 12.196 1.00 83.25 257 GLU A CA 1
ATOM 2000 C C . GLU A 1 257 ? -4.498 4.399 10.700 1.00 83.25 257 GLU A C 1
ATOM 2002 O O . GLU A 1 257 ? -5.388 4.113 9.899 1.00 83.25 257 GLU A O 1
ATOM 2007 N N . VAL A 1 258 ? -3.314 4.874 10.301 1.00 87.94 258 VAL A N 1
ATOM 2008 C CA . VAL A 1 258 ? -3.004 5.131 8.888 1.00 87.94 258 VAL A CA 1
ATOM 2009 C C . VAL A 1 258 ? -3.085 3.845 8.059 1.00 87.94 258 VAL A C 1
ATOM 2011 O O . VAL A 1 258 ? -3.618 3.874 6.951 1.00 87.94 258 VAL A O 1
ATOM 2014 N N . ALA A 1 259 ? -2.620 2.709 8.587 1.00 90.00 259 ALA A N 1
ATOM 2015 C CA . ALA A 1 259 ? -2.706 1.415 7.911 1.00 90.00 259 ALA A CA 1
ATOM 2016 C C . ALA A 1 259 ? -4.164 0.974 7.693 1.00 90.00 259 ALA A C 1
ATOM 2018 O O . ALA A 1 259 ? -4.515 0.542 6.594 1.00 90.00 259 ALA A O 1
ATOM 2019 N N . ARG A 1 260 ? -5.041 1.157 8.692 1.00 87.12 260 ARG A N 1
ATOM 2020 C CA . ARG A 1 260 ? -6.479 0.861 8.566 1.00 87.12 260 ARG A CA 1
ATOM 2021 C C . ARG A 1 260 ? -7.163 1.767 7.549 1.00 87.12 260 ARG A C 1
ATOM 2023 O O . ARG A 1 260 ? -7.930 1.279 6.719 1.00 87.12 260 ARG A O 1
ATOM 2030 N N . ILE A 1 261 ? -6.857 3.062 7.572 1.00 87.31 261 ILE A N 1
ATOM 2031 C CA . ILE A 1 261 ? -7.381 4.022 6.596 1.00 87.31 261 ILE A CA 1
ATOM 2032 C C . ILE A 1 261 ? -6.904 3.678 5.180 1.00 87.31 261 ILE A C 1
ATOM 2034 O O . ILE A 1 261 ? -7.695 3.719 4.236 1.00 87.31 261 ILE A O 1
ATOM 2038 N N . LEU A 1 262 ? -5.640 3.280 5.022 1.00 91.25 262 LEU A N 1
ATOM 2039 C CA . LEU A 1 262 ? -5.098 2.808 3.751 1.00 91.25 262 LEU A CA 1
ATOM 2040 C C . LEU A 1 262 ? -5.841 1.558 3.263 1.00 91.25 262 LEU A C 1
ATOM 2042 O O . LEU A 1 262 ? -6.324 1.551 2.134 1.00 91.25 262 LEU A O 1
ATOM 2046 N N . GLY A 1 263 ? -6.009 0.542 4.112 1.00 88.75 263 GLY A N 1
ATOM 2047 C CA . GLY A 1 263 ? -6.767 -0.667 3.775 1.00 88.75 263 GLY A CA 1
ATOM 2048 C C . GLY A 1 263 ? -8.222 -0.370 3.395 1.00 88.75 263 GLY A C 1
ATOM 2049 O O . GLY A 1 263 ? -8.731 -0.904 2.410 1.00 88.75 263 GLY A O 1
ATOM 2050 N N . HIS A 1 264 ? -8.887 0.537 4.116 1.00 85.38 264 HIS A N 1
ATOM 2051 C CA . HIS A 1 264 ? -10.232 1.004 3.768 1.00 85.38 264 HIS A CA 1
ATOM 2052 C C . HIS A 1 264 ? -10.260 1.696 2.397 1.00 85.38 264 HIS A C 1
ATOM 2054 O O . HIS A 1 264 ? -11.103 1.380 1.561 1.00 85.38 264 HIS A O 1
ATOM 2060 N N . THR A 1 265 ? -9.313 2.601 2.144 1.00 88.81 265 THR A N 1
ATOM 2061 C CA . THR A 1 265 ? -9.208 3.336 0.875 1.00 88.81 265 THR A CA 1
ATOM 2062 C C . THR A 1 265 ? -9.012 2.386 -0.306 1.00 88.81 265 THR A C 1
ATOM 2064 O O . THR A 1 265 ? -9.676 2.527 -1.329 1.00 88.81 265 THR A O 1
ATOM 2067 N N . LEU A 1 266 ? -8.144 1.384 -0.152 1.00 88.69 266 LEU A N 1
ATOM 2068 C CA . LEU A 1 266 ? -7.834 0.403 -1.196 1.00 88.69 266 LEU A CA 1
ATOM 2069 C C . LEU A 1 266 ? -8.988 -0.562 -1.493 1.00 88.69 266 LEU A C 1
ATOM 2071 O O . LEU A 1 266 ? -9.069 -1.090 -2.598 1.00 88.69 266 LEU A O 1
ATOM 2075 N N . ASN A 1 267 ? -9.886 -0.788 -0.531 1.00 83.62 267 ASN A N 1
ATOM 2076 C CA . ASN A 1 267 ? -11.094 -1.588 -0.746 1.00 83.62 267 ASN A CA 1
ATOM 2077 C C . ASN A 1 267 ? -12.164 -0.850 -1.558 1.00 83.62 267 ASN A C 1
ATOM 2079 O O . ASN A 1 267 ? -13.118 -1.480 -2.026 1.00 83.62 267 ASN A O 1
ATOM 2083 N N . HIS A 1 268 ? -12.038 0.468 -1.730 1.00 81.19 268 HIS A N 1
ATOM 2084 C CA . HIS A 1 268 ? -12.995 1.212 -2.525 1.00 81.19 268 HIS A CA 1
ATOM 2085 C C . HIS A 1 268 ? -12.835 0.871 -4.013 1.00 81.19 268 HIS A C 1
ATOM 2087 O O . HIS A 1 268 ? -11.716 0.868 -4.534 1.00 81.19 268 HIS A O 1
ATOM 2093 N N . PRO A 1 269 ? -13.940 0.616 -4.734 1.00 73.81 269 PRO A N 1
ATOM 2094 C CA . PRO A 1 269 ? -13.880 0.335 -6.154 1.00 73.81 269 PRO A CA 1
ATOM 2095 C C . PRO A 1 269 ? -13.289 1.519 -6.919 1.00 73.81 269 PRO A C 1
ATOM 2097 O O . PRO A 1 269 ? -13.670 2.674 -6.710 1.00 73.81 269 PRO A O 1
ATOM 2100 N N . VAL A 1 270 ? -12.369 1.200 -7.821 1.00 75.44 270 VAL A N 1
ATOM 2101 C CA . VAL A 1 270 ? -11.703 2.134 -8.730 1.00 75.44 270 VAL A CA 1
ATOM 2102 C C . VAL A 1 270 ? -11.927 1.687 -10.166 1.00 75.44 270 VAL A C 1
ATOM 2104 O O . VAL A 1 270 ? -12.103 0.501 -10.451 1.00 75.44 270 VAL A O 1
ATOM 2107 N N . GLN A 1 271 ? -11.978 2.655 -11.075 1.00 68.50 271 GLN A N 1
ATOM 2108 C CA . GLN A 1 271 ? -12.214 2.393 -12.487 1.00 68.50 271 GLN A CA 1
ATOM 2109 C C . GLN A 1 271 ? -10.891 2.071 -13.177 1.00 68.50 271 GLN A C 1
ATOM 2111 O O . GLN A 1 271 ? -9.964 2.888 -13.177 1.00 68.50 271 GLN A O 1
ATOM 2116 N N . PHE A 1 272 ? -10.828 0.898 -13.803 1.00 64.38 272 PHE A N 1
ATOM 2117 C CA . PHE A 1 272 ? -9.727 0.513 -14.679 1.00 64.38 272 PHE A CA 1
ATOM 2118 C C . PHE A 1 272 ? -9.896 1.212 -16.041 1.00 64.38 272 PHE A C 1
ATOM 2120 O O . PHE A 1 272 ? -10.951 1.063 -16.663 1.00 64.38 272 PHE A O 1
ATOM 2127 N N . PRO A 1 273 ? -8.909 1.985 -16.531 1.00 52.53 273 PRO A N 1
ATOM 2128 C CA . PRO A 1 273 ? -8.978 2.567 -17.867 1.00 52.53 273 PRO A CA 1
ATOM 2129 C C . PRO A 1 273 ? -8.945 1.460 -18.937 1.00 52.53 273 PRO A C 1
ATOM 2131 O O . PRO A 1 273 ? -7.922 0.807 -19.079 1.00 52.53 273 PRO A O 1
ATOM 2134 N N . ASN A 1 274 ? -10.062 1.283 -19.657 1.00 46.62 274 ASN A N 1
ATOM 2135 C CA . ASN A 1 274 ? -10.321 0.549 -20.914 1.00 46.62 274 ASN A CA 1
ATOM 2136 C C . ASN A 1 274 ? -9.618 -0.807 -21.232 1.00 46.62 274 ASN A C 1
ATOM 2138 O O . ASN A 1 274 ? -8.514 -1.146 -20.827 1.00 46.62 274 ASN A O 1
ATOM 2142 N N . GLU A 1 275 ? -10.312 -1.574 -22.077 1.00 42.16 275 GLU A N 1
ATOM 2143 C CA . GLU A 1 275 ? -10.244 -3.014 -22.407 1.00 42.16 275 GLU A CA 1
ATOM 2144 C C . GLU A 1 275 ? -8.880 -3.633 -22.814 1.00 42.16 275 GLU A C 1
ATOM 2146 O O . GLU A 1 275 ? -8.795 -4.843 -23.019 1.00 42.16 275 GLU A O 1
ATOM 2151 N N . THR A 1 276 ? -7.786 -2.868 -22.902 1.00 45.28 276 THR A N 1
ATOM 2152 C CA . THR A 1 276 ? -6.452 -3.383 -23.286 1.00 45.28 276 THR A CA 1
ATOM 2153 C C . THR A 1 276 ? -5.578 -3.863 -22.117 1.00 45.28 276 THR A C 1
ATOM 2155 O O . THR A 1 276 ? -4.468 -4.342 -22.348 1.00 45.28 276 THR A O 1
ATOM 2158 N N . GLY A 1 277 ? -6.059 -3.781 -20.871 1.00 45.94 277 GLY A N 1
ATOM 2159 C CA . GLY A 1 277 ? -5.585 -4.586 -19.729 1.00 45.94 277 GLY A CA 1
ATOM 2160 C C . GLY A 1 277 ? -4.186 -4.301 -19.151 1.00 45.94 277 GLY A C 1
ATOM 2161 O O . GLY A 1 277 ? -3.850 -4.879 -18.119 1.00 45.94 277 GLY A O 1
ATOM 2162 N N . HIS A 1 278 ? -3.380 -3.419 -19.753 1.00 50.91 278 HIS A N 1
ATOM 2163 C CA . HIS A 1 278 ? -1.972 -3.222 -19.356 1.00 50.91 278 HIS A CA 1
ATOM 2164 C C . HIS A 1 278 ? -1.561 -1.780 -19.002 1.00 50.91 278 HIS A C 1
ATOM 2166 O O . HIS A 1 278 ? -0.450 -1.579 -18.519 1.00 50.91 278 HIS A O 1
ATOM 2172 N N . ASP A 1 279 ? -2.431 -0.784 -19.182 1.00 59.59 279 ASP A N 1
ATOM 2173 C CA . ASP A 1 279 ? -2.058 0.635 -19.066 1.00 59.59 279 ASP A CA 1
ATOM 2174 C C . ASP A 1 279 ? -2.686 1.299 -17.828 1.00 59.59 279 ASP A C 1
ATOM 2176 O O . ASP A 1 279 ? -3.590 2.129 -17.928 1.00 59.59 279 ASP A O 1
ATOM 2180 N N . LEU A 1 280 ? -2.208 0.933 -16.632 1.00 71.75 280 LEU A N 1
ATOM 2181 C CA . LEU A 1 280 ? -2.556 1.660 -15.408 1.00 71.75 280 LEU A CA 1
ATOM 2182 C C . LEU A 1 280 ? -1.634 2.872 -15.221 1.00 71.75 280 LEU A C 1
ATOM 2184 O O . LEU A 1 280 ? -0.430 2.732 -15.012 1.00 71.75 280 LEU A O 1
ATOM 2188 N N . ASN A 1 281 ? -2.213 4.075 -15.210 1.00 75.00 281 ASN A N 1
ATOM 2189 C CA . ASN A 1 281 ? -1.485 5.285 -14.840 1.00 75.00 281 ASN A CA 1
ATOM 2190 C C . ASN A 1 281 ? -1.420 5.415 -13.297 1.00 75.00 281 ASN A C 1
ATOM 2192 O O . ASN A 1 281 ? -2.473 5.523 -12.660 1.00 75.00 281 ASN A O 1
ATOM 2196 N N . PRO A 1 282 ? -0.216 5.477 -12.688 1.00 79.56 282 PRO A N 1
ATOM 2197 C CA . PRO A 1 282 ? -0.062 5.577 -11.235 1.00 79.56 282 PRO A CA 1
ATOM 2198 C C . PRO A 1 282 ? -0.639 6.875 -10.657 1.00 79.56 282 PRO A C 1
ATOM 2200 O O . PRO A 1 282 ? -1.302 6.853 -9.627 1.00 79.56 282 PRO A O 1
ATOM 2203 N N . THR A 1 283 ? -0.460 8.014 -11.325 1.00 78.38 283 THR A N 1
ATOM 2204 C CA . THR A 1 283 ? -1.007 9.300 -10.874 1.00 78.38 283 THR A CA 1
ATOM 2205 C C . THR A 1 283 ? -2.535 9.294 -10.890 1.00 78.38 283 THR A C 1
ATOM 2207 O O . THR A 1 283 ? -3.160 9.669 -9.902 1.00 78.38 283 THR A O 1
ATOM 2210 N N . GLN A 1 284 ? -3.146 8.816 -11.978 1.00 81.31 284 GLN A N 1
ATOM 2211 C CA . GLN A 1 284 ? -4.606 8.741 -12.087 1.00 81.31 284 GLN A CA 1
ATOM 2212 C C . GLN A 1 284 ? -5.197 7.785 -11.049 1.00 81.31 284 GLN A C 1
ATOM 2214 O O . GLN A 1 284 ? -6.212 8.108 -10.437 1.00 81.31 284 GLN A O 1
ATOM 2219 N N . LEU A 1 285 ? -4.563 6.630 -10.833 1.00 84.62 285 LEU A N 1
ATOM 2220 C CA . LEU A 1 285 ? -5.021 5.648 -9.854 1.00 84.62 285 LEU A CA 1
ATOM 2221 C C . LEU A 1 285 ? -4.908 6.186 -8.418 1.00 84.62 285 LEU A C 1
ATOM 2223 O O . LEU A 1 285 ? -5.858 6.069 -7.646 1.00 84.62 285 LEU A O 1
ATOM 2227 N N . ALA A 1 286 ? -3.797 6.844 -8.075 1.00 85.31 286 ALA A N 1
ATOM 2228 C CA . ALA A 1 286 ? -3.634 7.489 -6.774 1.00 85.31 286 ALA A CA 1
ATOM 2229 C C . ALA A 1 286 ? -4.683 8.590 -6.546 1.00 85.31 286 ALA A C 1
ATOM 2231 O O . ALA A 1 286 ? -5.270 8.672 -5.469 1.00 85.31 286 ALA A O 1
ATOM 2232 N N . ASP A 1 287 ? -4.975 9.402 -7.565 1.00 84.38 287 ASP A N 1
ATOM 2233 C CA . ASP A 1 287 ? -5.997 10.447 -7.475 1.00 84.38 287 ASP A CA 1
ATOM 2234 C C . ASP A 1 287 ? -7.415 9.883 -7.334 1.00 84.38 287 ASP A C 1
ATOM 2236 O O . ASP A 1 287 ? -8.236 10.483 -6.641 1.00 84.38 287 ASP A O 1
ATOM 2240 N N . GLN A 1 288 ? -7.718 8.731 -7.942 1.00 86.25 288 GLN A N 1
ATOM 2241 C CA . GLN A 1 288 ? -8.990 8.043 -7.707 1.00 86.25 288 GLN A CA 1
ATOM 2242 C C . GLN A 1 288 ? -9.117 7.597 -6.246 1.00 86.25 288 GLN A C 1
ATOM 2244 O O . GLN A 1 288 ? -10.133 7.887 -5.617 1.00 86.25 288 GLN A O 1
ATOM 2249 N N . PHE A 1 289 ? -8.080 6.972 -5.680 1.00 87.56 289 PHE A N 1
ATOM 2250 C CA . PHE A 1 289 ? -8.082 6.564 -4.273 1.00 87.56 289 PHE A CA 1
ATOM 2251 C C . PHE A 1 289 ? -8.184 7.753 -3.310 1.00 87.56 289 PHE A C 1
ATOM 2253 O O . PHE A 1 289 ? -8.912 7.683 -2.327 1.00 87.56 289 PHE A O 1
ATOM 2260 N N . ARG A 1 290 ? -7.539 8.886 -3.608 1.00 86.88 290 ARG A N 1
ATOM 2261 C CA . ARG A 1 290 ? -7.644 10.104 -2.780 1.00 86.88 290 ARG A CA 1
ATOM 2262 C C . ARG A 1 290 ? -9.033 10.739 -2.768 1.00 86.88 290 ARG A C 1
ATOM 2264 O O . ARG A 1 290 ? -9.342 11.490 -1.850 1.00 86.88 290 ARG A O 1
ATOM 2271 N N . ARG A 1 291 ? -9.853 10.496 -3.794 1.00 84.00 291 ARG A N 1
ATOM 2272 C CA . ARG A 1 291 ? -11.234 11.009 -3.861 1.00 84.00 291 ARG A CA 1
ATOM 2273 C C . ARG A 1 291 ? -12.206 10.201 -3.007 1.00 84.00 291 ARG A C 1
ATOM 2275 O O . ARG A 1 291 ? -13.345 10.633 -2.838 1.00 84.00 291 ARG A O 1
ATOM 2282 N N . VAL A 1 292 ? -11.783 9.047 -2.495 1.00 79.69 292 VAL A N 1
ATOM 2283 C CA . VAL A 1 292 ? -12.586 8.230 -1.588 1.00 79.69 292 VAL A CA 1
ATOM 2284 C C . VAL A 1 292 ? -12.794 9.004 -0.290 1.00 79.69 292 VAL A C 1
ATOM 2286 O O . VAL A 1 292 ? -11.836 9.454 0.336 1.00 79.69 292 VAL A O 1
ATOM 2289 N N . ALA A 1 293 ? -14.055 9.167 0.110 1.00 62.75 293 ALA A N 1
ATOM 2290 C CA . ALA A 1 293 ? -14.380 9.779 1.389 1.00 62.75 293 ALA A CA 1
ATOM 2291 C C . ALA A 1 293 ? -13.823 8.909 2.525 1.00 62.75 293 ALA A C 1
ATOM 2293 O O . ALA A 1 293 ? -14.107 7.710 2.602 1.00 62.75 293 ALA A O 1
ATOM 2294 N N . LEU A 1 294 ? -13.012 9.513 3.393 1.00 67.12 294 LEU A N 1
ATOM 2295 C CA . LEU A 1 294 ? -12.518 8.846 4.591 1.00 67.12 294 LEU A CA 1
ATOM 2296 C C . LEU A 1 294 ? -13.691 8.576 5.552 1.00 67.12 294 LEU A C 1
ATOM 2298 O O . LEU A 1 294 ? -14.609 9.399 5.618 1.00 67.12 294 LEU A O 1
ATOM 2302 N N . PRO A 1 295 ? -13.685 7.450 6.292 1.00 56.62 295 PRO A N 1
ATOM 2303 C CA . PRO A 1 295 ? -14.665 7.200 7.345 1.00 56.62 295 PRO A CA 1
ATOM 2304 C C . PRO A 1 295 ? -14.721 8.366 8.338 1.00 56.62 295 PRO A C 1
ATOM 2306 O O . PRO A 1 295 ? -13.709 9.009 8.602 1.00 56.62 295 PRO A O 1
ATOM 2309 N N . GLU A 1 296 ? -15.901 8.615 8.899 1.00 49.59 296 GLU A N 1
ATOM 2310 C CA . GLU A 1 296 ? -16.274 9.787 9.707 1.00 49.59 296 GLU A CA 1
ATOM 2311 C C . GLU A 1 296 ? -15.627 9.824 11.118 1.00 49.59 296 GLU A C 1
ATOM 2313 O O . GLU A 1 296 ? -16.293 9.981 12.138 1.00 49.59 296 GLU A O 1
ATOM 2318 N N . GLN A 1 297 ? -14.306 9.659 11.209 1.00 44.88 297 GLN A N 1
ATOM 2319 C CA . GLN A 1 297 ? -13.514 9.803 12.434 1.00 44.88 297 GLN A CA 1
ATOM 2320 C C . GLN A 1 297 ? -12.394 10.823 12.195 1.00 44.88 297 GLN A C 1
ATOM 2322 O O . GLN A 1 297 ? -11.911 10.954 11.077 1.00 44.88 297 GLN A O 1
ATOM 2327 N N . ALA A 1 298 ? -12.074 11.588 13.245 1.00 50.59 298 ALA A N 1
ATOM 2328 C CA . ALA A 1 298 ? -11.270 12.815 13.281 1.00 50.59 298 ALA A CA 1
ATOM 2329 C C . ALA A 1 298 ? -10.246 13.009 12.133 1.00 50.59 298 ALA A C 1
ATOM 2331 O O . ALA A 1 298 ? -9.497 12.083 11.821 1.00 50.59 298 ALA A O 1
ATOM 2332 N N . PRO A 1 299 ? -10.159 14.221 11.542 1.00 65.06 299 PRO A N 1
ATOM 2333 C CA . PRO A 1 299 ? -9.249 14.499 10.432 1.00 65.06 299 PRO A CA 1
ATOM 2334 C C . PRO A 1 299 ? -7.826 14.052 10.772 1.00 65.06 299 PRO A C 1
ATOM 2336 O O . PRO A 1 299 ? -7.316 14.383 11.844 1.00 65.06 299 PRO A O 1
ATOM 2339 N N . LEU A 1 300 ? -7.198 13.314 9.848 1.00 73.75 300 LEU A N 1
ATOM 2340 C CA . LEU A 1 300 ? -5.815 12.868 9.988 1.00 73.75 300 LEU A CA 1
ATOM 2341 C C . LEU A 1 300 ? -4.927 14.044 10.396 1.00 73.75 300 LEU A C 1
ATOM 2343 O O . LEU A 1 300 ? -4.990 15.129 9.805 1.00 73.75 300 LEU A O 1
ATOM 2347 N N . SER A 1 301 ? -4.063 13.823 11.386 1.00 81.81 301 SER A N 1
ATOM 2348 C CA . SER A 1 301 ? -3.041 14.805 11.726 1.00 81.81 301 SER A CA 1
ATOM 2349 C C . SER A 1 301 ? -2.149 15.071 10.507 1.00 81.81 301 SER A C 1
ATOM 2351 O O . SER A 1 301 ? -2.026 14.247 9.599 1.00 81.81 301 SER A O 1
ATOM 2353 N N . SER A 1 302 ? -1.460 16.213 10.479 1.00 79.31 302 SER A N 1
ATOM 2354 C CA . SER A 1 302 ? -0.556 16.531 9.362 1.00 79.31 302 SER A CA 1
ATOM 2355 C C . SER A 1 302 ? 0.568 15.499 9.161 1.00 79.31 302 SER A C 1
ATOM 2357 O O . SER A 1 302 ? 1.125 15.389 8.070 1.00 79.31 302 SER A O 1
ATOM 2359 N N . GLU A 1 303 ? 0.940 14.753 10.202 1.00 79.88 303 GLU A N 1
ATOM 2360 C CA . GLU A 1 303 ? 1.906 13.653 10.128 1.00 79.88 303 GLU A CA 1
ATOM 2361 C C . GLU A 1 303 ? 1.258 12.391 9.566 1.00 79.88 303 GLU A C 1
ATOM 2363 O O . GLU A 1 303 ? 1.764 11.834 8.596 1.00 79.88 303 GLU A O 1
ATOM 2368 N N . GLN A 1 304 ? 0.083 12.013 10.075 1.00 84.12 304 GLN A N 1
ATOM 2369 C CA . GLN A 1 304 ? -0.672 10.868 9.566 1.00 84.12 304 GLN A CA 1
ATOM 2370 C C . GLN A 1 304 ? -1.057 11.036 8.092 1.00 84.12 304 GLN A C 1
ATOM 2372 O O . GLN A 1 304 ? -0.923 10.096 7.317 1.00 84.12 304 GLN A O 1
ATOM 2377 N N . GLN A 1 305 ? -1.461 12.240 7.677 1.00 85.69 305 GLN A N 1
ATOM 2378 C CA . GLN A 1 305 ? -1.768 12.547 6.280 1.00 85.69 305 GLN A CA 1
ATOM 2379 C C . GLN A 1 305 ? -0.536 12.375 5.381 1.00 85.69 305 GLN A C 1
ATOM 2381 O O . GLN A 1 305 ? -0.636 11.815 4.292 1.00 85.69 305 GLN A O 1
ATOM 2386 N N . ARG A 1 306 ? 0.646 12.816 5.836 1.00 83.06 306 ARG A N 1
ATOM 2387 C CA . ARG A 1 306 ? 1.900 12.649 5.083 1.00 83.06 306 ARG A CA 1
ATOM 2388 C C . ARG A 1 306 ? 2.284 11.178 4.944 1.00 83.06 306 ARG A C 1
ATOM 2390 O O . ARG A 1 306 ? 2.668 10.771 3.846 1.00 83.06 306 ARG A O 1
ATOM 2397 N N . MET A 1 307 ? 2.144 10.401 6.019 1.00 85.50 307 MET A N 1
ATOM 2398 C CA . MET A 1 307 ? 2.366 8.957 5.990 1.00 85.50 307 MET A CA 1
ATOM 2399 C C . MET A 1 307 ? 1.379 8.270 5.045 1.00 85.50 307 MET A C 1
ATOM 2401 O O . MET A 1 307 ? 1.798 7.479 4.203 1.00 85.50 307 MET A O 1
ATOM 2405 N N . PHE A 1 308 ? 0.090 8.612 5.131 1.00 88.69 308 PHE A N 1
ATOM 2406 C CA . PHE A 1 308 ? -0.954 8.089 4.255 1.00 88.69 308 PHE A CA 1
ATOM 2407 C C . PHE A 1 308 ? -0.647 8.372 2.782 1.00 88.69 308 PHE A C 1
ATOM 2409 O O . PHE A 1 308 ? -0.615 7.445 1.978 1.00 88.69 308 PHE A O 1
ATOM 2416 N N . ASP A 1 309 ? -0.351 9.627 2.429 1.00 85.31 309 ASP A N 1
ATOM 2417 C CA . ASP A 1 309 ? -0.053 10.016 1.047 1.00 85.31 309 ASP A CA 1
ATOM 2418 C C . ASP A 1 309 ? 1.154 9.258 0.489 1.00 85.31 309 ASP A C 1
ATOM 2420 O O . ASP A 1 309 ? 1.157 8.860 -0.677 1.00 85.31 309 ASP A O 1
ATOM 2424 N N . ARG A 1 310 ? 2.184 9.052 1.316 1.00 82.62 310 ARG A N 1
ATOM 2425 C CA . ARG A 1 310 ? 3.378 8.298 0.934 1.00 82.62 310 ARG A CA 1
ATOM 2426 C C . ARG A 1 310 ? 3.082 6.808 0.772 1.00 82.62 310 ARG A C 1
ATOM 2428 O O . ARG A 1 310 ? 3.482 6.229 -0.235 1.00 82.62 310 ARG A O 1
ATOM 2435 N N . ALA A 1 311 ? 2.397 6.198 1.736 1.00 88.56 311 ALA A N 1
ATOM 2436 C CA . ALA A 1 311 ? 2.049 4.784 1.686 1.00 88.56 311 ALA A CA 1
ATOM 2437 C C . ALA A 1 311 ? 1.122 4.484 0.498 1.00 88.56 311 ALA A C 1
ATOM 2439 O O . ALA A 1 311 ? 1.333 3.497 -0.203 1.00 88.56 311 ALA A O 1
ATOM 2440 N N . LEU A 1 312 ? 0.162 5.370 0.211 1.00 90.50 312 LEU A N 1
ATOM 2441 C CA . LEU A 1 312 ? -0.725 5.255 -0.943 1.00 90.50 312 LEU A CA 1
ATOM 2442 C C . LEU A 1 312 ? 0.041 5.340 -2.267 1.00 90.50 312 LEU A C 1
ATOM 2444 O O . LEU A 1 312 ? -0.150 4.484 -3.128 1.00 90.50 312 LEU A O 1
ATOM 2448 N N . ASP A 1 313 ? 0.925 6.329 -2.435 1.00 83.94 313 ASP A N 1
ATOM 2449 C CA . ASP A 1 313 ? 1.744 6.443 -3.650 1.00 83.94 313 ASP A CA 1
ATOM 2450 C C . ASP A 1 313 ? 2.580 5.179 -3.885 1.00 83.94 313 ASP A C 1
ATOM 2452 O O . ASP A 1 313 ? 2.672 4.688 -5.012 1.00 83.94 313 ASP A O 1
ATOM 2456 N N . GLN A 1 314 ? 3.162 4.629 -2.818 1.00 84.50 314 GLN A N 1
ATOM 2457 C CA . GLN A 1 314 ? 4.003 3.442 -2.901 1.00 84.50 314 GLN A CA 1
ATOM 2458 C C . GLN A 1 314 ? 3.186 2.184 -3.232 1.00 84.50 314 GLN A C 1
ATOM 2460 O O . GLN A 1 314 ? 3.564 1.413 -4.115 1.00 84.50 314 GLN A O 1
ATOM 2465 N N . VAL A 1 315 ? 2.016 2.016 -2.607 1.00 90.31 315 VAL A N 1
ATOM 2466 C CA . VAL A 1 315 ? 1.058 0.959 -2.960 1.00 90.31 315 VAL A CA 1
ATOM 2467 C C . VAL A 1 315 ? 0.663 1.040 -4.429 1.00 90.31 315 VAL A C 1
ATOM 2469 O O . VAL A 1 315 ? 0.707 0.035 -5.135 1.00 90.31 315 VAL A O 1
ATOM 2472 N N . VAL A 1 316 ? 0.301 2.227 -4.913 1.00 87.56 316 VAL A N 1
ATOM 2473 C CA . VAL A 1 316 ? -0.143 2.416 -6.295 1.00 87.56 316 VAL A CA 1
ATOM 2474 C C . VAL A 1 316 ? 0.962 2.053 -7.286 1.00 87.56 316 VAL A C 1
ATOM 2476 O O . VAL A 1 316 ? 0.691 1.383 -8.282 1.00 87.56 316 VAL A O 1
ATOM 2479 N N . ARG A 1 317 ? 2.222 2.399 -6.999 1.00 83.00 317 ARG A N 1
ATOM 2480 C CA . ARG A 1 317 ? 3.369 1.967 -7.815 1.00 83.00 317 ARG A CA 1
ATOM 2481 C C . ARG A 1 317 ? 3.511 0.445 -7.842 1.00 83.00 317 ARG A C 1
ATOM 2483 O O . ARG A 1 317 ? 3.724 -0.116 -8.919 1.00 83.00 317 ARG A O 1
ATOM 2490 N N . TYR A 1 318 ? 3.368 -0.232 -6.699 1.00 84.75 318 TYR A N 1
ATOM 2491 C CA . TYR A 1 318 ? 3.375 -1.698 -6.662 1.00 84.75 318 TYR A CA 1
ATOM 2492 C C . TYR A 1 318 ? 2.234 -2.289 -7.490 1.00 84.75 318 TYR A C 1
ATOM 2494 O O . TYR A 1 318 ? 2.488 -3.161 -8.317 1.00 84.75 318 TYR A O 1
ATOM 2502 N N . LEU A 1 319 ? 1.011 -1.777 -7.332 1.00 84.38 319 LEU A N 1
ATOM 2503 C CA . LEU A 1 319 ? -0.173 -2.242 -8.058 1.00 84.38 319 LEU A CA 1
ATOM 2504 C C . LEU A 1 319 ? -0.065 -2.049 -9.573 1.00 84.38 319 LEU A C 1
ATOM 2506 O O . LEU A 1 319 ? -0.475 -2.927 -10.327 1.00 84.38 319 LEU A O 1
ATOM 2510 N N . VAL A 1 320 ? 0.496 -0.930 -10.032 1.00 79.94 320 VAL A N 1
ATOM 2511 C CA . VAL A 1 320 ? 0.694 -0.657 -11.463 1.00 79.94 320 VAL A CA 1
ATOM 2512 C C . VAL A 1 320 ? 1.735 -1.599 -12.066 1.00 79.94 320 VAL A C 1
ATOM 2514 O O . VAL A 1 320 ? 1.501 -2.167 -13.134 1.00 79.94 320 VAL A O 1
ATOM 2517 N N . ASN A 1 321 ? 2.876 -1.786 -11.396 1.00 74.81 321 ASN A N 1
ATOM 2518 C CA . ASN A 1 321 ? 3.967 -2.619 -11.913 1.00 74.81 321 ASN A CA 1
ATOM 2519 C C . ASN A 1 321 ? 3.576 -4.107 -11.921 1.00 74.81 321 ASN A C 1
ATOM 2521 O O . ASN A 1 321 ? 3.520 -4.703 -12.993 1.00 74.81 321 ASN A O 1
ATOM 2525 N N . LEU A 1 322 ? 3.190 -4.640 -10.758 1.00 76.69 322 LEU A N 1
ATOM 2526 C CA . LEU A 1 322 ? 1.895 -5.292 -10.565 1.00 76.69 322 LEU A CA 1
ATOM 2527 C C . LEU A 1 322 ? 1.147 -5.883 -11.757 1.00 76.69 322 LEU A C 1
ATOM 2529 O O . LEU A 1 322 ? 1.528 -6.848 -12.417 1.00 76.69 322 LEU A O 1
ATOM 2533 N N . ALA A 1 323 ? 0.008 -5.239 -11.967 1.00 76.69 323 ALA A N 1
ATOM 2534 C CA . ALA A 1 323 ? -0.960 -5.473 -13.010 1.00 76.69 323 ALA A CA 1
ATOM 2535 C C . ALA A 1 323 ? -0.341 -5.551 -14.411 1.00 76.69 323 ALA A C 1
ATOM 2537 O O . ALA A 1 323 ? -0.810 -6.321 -15.245 1.00 76.69 323 ALA A O 1
ATOM 2538 N N . SER A 1 324 ? 0.725 -4.793 -14.674 1.00 72.38 324 SER A N 1
ATOM 2539 C CA . SER A 1 324 ? 1.388 -4.785 -15.982 1.00 72.38 324 SER A CA 1
ATOM 2540 C C . SER A 1 324 ? 2.223 -6.043 -16.252 1.00 72.38 324 SER A C 1
ATOM 2542 O O . SER A 1 324 ? 2.443 -6.413 -17.413 1.00 72.38 324 SER A O 1
ATOM 2544 N N . ALA A 1 325 ? 2.699 -6.698 -15.191 1.00 70.94 325 ALA A N 1
ATOM 2545 C CA . ALA A 1 325 ? 3.439 -7.951 -15.270 1.00 70.94 325 ALA A CA 1
ATOM 2546 C C . ALA A 1 325 ? 2.520 -9.176 -15.384 1.00 70.94 325 ALA A C 1
ATOM 2548 O O . ALA A 1 325 ? 2.979 -10.230 -15.821 1.00 70.94 325 ALA A O 1
ATOM 2549 N N . LEU A 1 326 ? 1.235 -9.050 -15.030 1.00 72.94 326 LEU A N 1
ATOM 2550 C CA . LEU A 1 326 ? 0.298 -10.170 -15.060 1.00 72.94 326 LEU A CA 1
ATOM 2551 C C . LEU A 1 326 ? 0.063 -10.671 -16.501 1.00 72.94 326 LEU A C 1
ATOM 2553 O O . LEU A 1 326 ? -0.069 -9.864 -17.429 1.00 72.94 326 LEU A O 1
ATOM 2557 N N . PRO A 1 327 ? -0.026 -11.999 -16.713 1.00 71.25 327 PRO A N 1
ATOM 2558 C CA . PRO A 1 327 ? -0.371 -12.555 -18.015 1.00 71.25 327 PRO A CA 1
ATOM 2559 C C . PRO A 1 327 ? -1.831 -12.227 -18.362 1.00 71.25 327 PRO A C 1
ATOM 2561 O O . PRO A 1 327 ? -2.632 -11.903 -17.493 1.00 71.25 327 PRO A O 1
ATOM 2564 N N . LYS A 1 328 ? -2.233 -12.337 -19.630 1.00 73.69 328 LYS A N 1
ATOM 2565 C CA . LYS A 1 328 ? -3.659 -12.222 -19.973 1.00 73.69 328 LYS A CA 1
ATOM 2566 C C . LYS A 1 328 ? -4.412 -13.447 -19.467 1.00 73.69 328 LYS A C 1
ATOM 2568 O O . LYS A 1 328 ? -4.023 -14.573 -19.776 1.00 73.69 328 LYS A O 1
ATOM 2573 N N . PHE A 1 329 ? -5.498 -13.228 -18.732 1.00 73.75 329 PHE A N 1
ATOM 2574 C CA . PHE A 1 329 ? -6.366 -14.318 -18.313 1.00 73.75 329 PHE A CA 1
ATOM 2575 C C . PHE A 1 329 ? -7.179 -14.845 -19.500 1.00 73.75 329 PHE A C 1
ATOM 2577 O O . PHE A 1 329 ? -7.842 -14.083 -20.203 1.00 73.75 329 PHE A O 1
ATOM 2584 N N . GLN A 1 330 ? -7.145 -16.161 -19.713 1.00 72.25 330 GLN A N 1
ATOM 2585 C CA . GLN A 1 330 ? -7.979 -16.838 -20.702 1.00 72.25 330 GLN A CA 1
ATOM 2586 C C . GLN A 1 330 ? -8.807 -17.920 -20.013 1.00 72.25 330 GLN A C 1
ATOM 2588 O O . GLN A 1 330 ? -8.265 -18.915 -19.531 1.00 72.25 330 GLN A O 1
ATOM 2593 N N . SER A 1 331 ? -10.131 -17.755 -20.007 1.00 71.31 331 SER A N 1
ATOM 2594 C CA . SER A 1 331 ? -11.046 -18.684 -19.328 1.00 71.31 331 SER A CA 1
ATOM 2595 C C . SER A 1 331 ? -10.972 -20.113 -19.883 1.00 71.31 331 SER A C 1
ATOM 2597 O O . SER A 1 331 ? -11.056 -21.069 -19.115 1.00 71.31 331 SER A O 1
ATOM 2599 N N . ALA A 1 332 ? -10.736 -20.275 -21.192 1.00 71.44 332 ALA A N 1
ATOM 2600 C CA . ALA A 1 332 ? -10.614 -21.579 -21.853 1.00 71.44 332 ALA A CA 1
ATOM 2601 C C . ALA A 1 332 ? -9.382 -22.393 -21.405 1.00 71.44 332 ALA A C 1
ATOM 2603 O O . ALA A 1 332 ? -9.416 -23.621 -21.418 1.00 71.44 332 ALA A O 1
ATOM 2604 N N . VAL A 1 333 ? -8.308 -21.718 -20.980 1.00 75.38 333 VAL A N 1
ATOM 2605 C CA . VAL A 1 333 ? -7.045 -22.319 -20.511 1.00 75.38 333 VAL A CA 1
ATOM 2606 C C . VAL A 1 333 ? -6.657 -21.743 -19.146 1.00 75.38 333 VAL A C 1
ATOM 2608 O O . VAL A 1 333 ? -5.514 -21.357 -18.890 1.00 75.38 333 VAL A O 1
ATOM 2611 N N . ALA A 1 334 ? -7.634 -21.681 -18.236 1.00 72.75 334 ALA A N 1
ATOM 2612 C CA . ALA A 1 334 ? -7.470 -21.062 -16.922 1.00 72.75 334 ALA A CA 1
ATOM 2613 C C . ALA A 1 334 ? -6.329 -21.693 -16.103 1.00 72.75 334 ALA A C 1
ATOM 2615 O O . ALA A 1 334 ? -5.568 -20.973 -15.464 1.00 72.75 334 ALA A O 1
ATOM 2616 N N . LYS A 1 335 ? -6.159 -23.023 -16.175 1.00 74.56 335 LYS A N 1
ATOM 2617 C CA . LYS A 1 335 ? -5.067 -23.736 -15.491 1.00 74.56 335 LYS A CA 1
ATOM 2618 C C . LYS A 1 335 ? -3.689 -23.240 -15.939 1.00 74.56 335 LYS A C 1
ATOM 2620 O O . LYS A 1 335 ? -2.863 -22.902 -15.104 1.00 74.56 335 LYS A O 1
ATOM 2625 N N . GLU A 1 336 ? -3.457 -23.147 -17.246 1.00 76.00 336 GLU A N 1
ATOM 2626 C CA . GLU A 1 336 ? -2.178 -22.672 -17.787 1.00 76.00 336 GLU A CA 1
ATOM 2627 C C . GLU A 1 336 ? -1.948 -21.186 -17.466 1.00 76.00 336 GLU A C 1
ATOM 2629 O O . GLU A 1 336 ? -0.832 -20.772 -17.158 1.00 76.00 336 GLU A O 1
ATOM 2634 N N . SER A 1 337 ? -3.017 -20.382 -17.484 1.00 75.12 337 SER A N 1
ATOM 2635 C CA . SER A 1 337 ? -2.965 -18.960 -17.114 1.00 75.12 337 SER A CA 1
ATOM 2636 C C . SER A 1 337 ? -2.526 -18.767 -15.654 1.00 75.12 337 SER A C 1
ATOM 2638 O O . SER A 1 337 ? -1.694 -17.902 -15.374 1.00 75.12 337 SER A O 1
ATOM 2640 N N . LEU A 1 338 ? -3.030 -19.609 -14.742 1.00 72.81 338 LEU A N 1
ATOM 2641 C CA . LEU A 1 338 ? -2.659 -19.615 -13.323 1.00 72.81 338 LEU A CA 1
ATOM 2642 C C . LEU A 1 338 ? -1.256 -20.189 -13.079 1.00 72.81 338 LEU A C 1
ATOM 2644 O O . LEU A 1 338 ? -0.499 -19.622 -12.297 1.00 72.81 338 LEU A O 1
ATOM 2648 N N . GLU A 1 339 ? -0.851 -21.242 -13.794 1.00 72.25 339 GLU A N 1
ATOM 2649 C CA . GLU A 1 339 ? 0.527 -21.753 -13.730 1.00 72.25 339 GLU A CA 1
ATOM 2650 C C . GLU A 1 339 ? 1.546 -20.687 -14.171 1.00 72.25 339 GLU A C 1
ATOM 2652 O O . GLU A 1 339 ? 2.615 -20.559 -13.570 1.00 72.25 339 GLU A O 1
ATOM 2657 N N . ARG A 1 340 ? 1.220 -19.877 -15.190 1.00 72.31 340 ARG A N 1
ATOM 2658 C CA . ARG A 1 340 ? 2.045 -18.722 -15.588 1.00 72.31 340 ARG A CA 1
ATOM 2659 C C . ARG A 1 340 ? 2.057 -17.629 -14.516 1.00 72.31 340 ARG A C 1
ATOM 2661 O O . ARG A 1 340 ? 3.119 -17.071 -14.251 1.00 72.31 340 ARG A O 1
ATOM 2668 N N . LEU A 1 341 ? 0.913 -17.343 -13.889 1.00 74.06 341 LEU A N 1
ATOM 2669 C CA . LEU A 1 341 ? 0.809 -16.382 -12.787 1.00 74.06 341 LEU A CA 1
ATOM 2670 C C . LEU A 1 341 ? 1.694 -16.780 -11.597 1.00 74.06 341 LEU A C 1
ATOM 2672 O O . LEU A 1 341 ? 2.458 -15.949 -11.120 1.00 74.06 341 LEU A O 1
ATOM 2676 N N . SER A 1 342 ? 1.646 -18.044 -11.167 1.00 71.00 342 SER A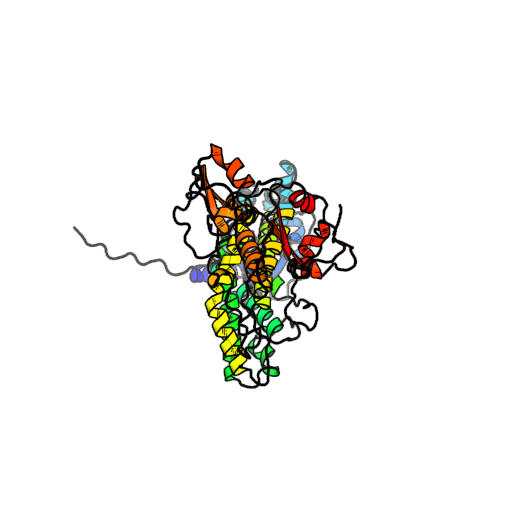 N 1
ATOM 2677 C CA . SER A 1 342 ? 2.441 -18.549 -10.036 1.00 71.00 342 SER A CA 1
ATOM 2678 C C . SER A 1 342 ? 3.952 -18.432 -10.297 1.00 71.00 342 SER A C 1
ATOM 2680 O O . SER A 1 342 ? 4.719 -18.028 -9.423 1.00 71.00 342 SER A O 1
ATOM 2682 N N . ARG A 1 343 ? 4.400 -18.670 -11.542 1.00 70.38 343 ARG A N 1
ATOM 2683 C CA . ARG A 1 343 ? 5.803 -18.434 -11.943 1.00 70.38 343 ARG A CA 1
ATOM 2684 C C . ARG A 1 343 ? 6.208 -16.967 -11.784 1.00 70.38 343 ARG A C 1
ATOM 2686 O O . ARG A 1 343 ? 7.259 -16.700 -11.217 1.00 70.38 343 ARG A O 1
ATOM 2693 N N . ILE A 1 344 ? 5.358 -16.032 -12.210 1.00 64.75 344 ILE A N 1
ATOM 2694 C CA . ILE A 1 344 ? 5.594 -14.586 -12.039 1.00 64.75 344 ILE A CA 1
ATOM 2695 C C . ILE A 1 344 ? 5.549 -14.194 -10.555 1.00 64.75 344 ILE A C 1
ATOM 2697 O O . ILE A 1 344 ? 6.345 -13.373 -10.106 1.00 64.75 344 ILE A O 1
ATOM 2701 N N . GLY A 1 345 ? 4.666 -14.816 -9.769 1.00 62.44 345 GLY A N 1
ATOM 2702 C CA . GLY A 1 345 ? 4.585 -14.635 -8.320 1.00 62.44 345 GLY A CA 1
ATOM 2703 C C . GLY A 1 345 ? 5.868 -15.024 -7.576 1.00 62.44 345 GLY A C 1
ATOM 2704 O O . GLY A 1 345 ? 6.145 -14.460 -6.512 1.00 62.44 345 GLY A O 1
ATOM 2705 N N . ASN A 1 346 ? 6.678 -15.928 -8.138 1.00 63.66 346 ASN A N 1
ATOM 2706 C CA . ASN A 1 346 ? 7.994 -16.294 -7.603 1.00 63.66 346 ASN A CA 1
ATOM 2707 C C . ASN A 1 346 ? 9.082 -15.258 -7.936 1.00 63.66 346 ASN A C 1
ATOM 2709 O O . ASN A 1 346 ? 9.961 -15.027 -7.110 1.00 63.66 346 ASN A O 1
ATOM 2713 N N . ASP A 1 347 ? 8.974 -14.562 -9.071 1.00 65.38 347 ASP A N 1
ATOM 2714 C CA . ASP A 1 347 ? 9.887 -13.473 -9.469 1.00 65.38 347 ASP A CA 1
ATOM 2715 C C . ASP A 1 347 ? 9.469 -12.097 -8.904 1.00 65.38 347 ASP A C 1
ATOM 2717 O O . ASP A 1 347 ? 10.117 -11.069 -9.135 1.00 65.38 347 ASP A O 1
ATOM 2721 N N . LEU A 1 348 ? 8.390 -12.067 -8.115 1.00 67.12 348 LEU A N 1
ATOM 2722 C CA . LEU A 1 348 ? 7.812 -10.859 -7.535 1.00 67.12 348 LEU A CA 1
ATOM 2723 C C . LEU A 1 348 ? 8.819 -10.047 -6.712 1.00 67.12 348 LEU A C 1
ATOM 2725 O O . LEU A 1 348 ? 8.827 -8.818 -6.790 1.00 67.12 348 LEU A O 1
ATOM 2729 N N . ASP A 1 349 ? 9.686 -10.714 -5.950 1.00 67.25 349 ASP A N 1
ATOM 2730 C CA . ASP A 1 349 ? 10.669 -10.027 -5.112 1.00 67.25 349 ASP A CA 1
ATOM 2731 C C . ASP A 1 349 ? 11.601 -9.135 -5.936 1.00 67.25 349 ASP A C 1
ATOM 2733 O O . ASP A 1 349 ? 11.940 -8.039 -5.495 1.00 67.25 349 ASP A O 1
ATOM 2737 N N . GLN A 1 350 ? 11.961 -9.533 -7.160 1.00 66.81 350 GLN A N 1
ATOM 2738 C CA . GLN A 1 350 ? 12.784 -8.703 -8.044 1.00 66.81 350 GLN A CA 1
ATOM 2739 C C . GLN A 1 350 ? 12.038 -7.435 -8.479 1.00 66.81 350 GLN A C 1
ATOM 2741 O O . GLN A 1 350 ? 12.605 -6.341 -8.461 1.00 66.81 350 GLN A O 1
ATOM 2746 N N . THR A 1 351 ? 10.748 -7.568 -8.800 1.00 68.69 351 THR A N 1
ATOM 2747 C CA . THR A 1 351 ? 9.892 -6.446 -9.212 1.00 68.69 351 THR A CA 1
ATOM 2748 C C . THR A 1 351 ? 9.672 -5.460 -8.063 1.00 68.69 351 THR A C 1
ATOM 2750 O O . THR A 1 351 ? 9.805 -4.250 -8.251 1.00 68.69 351 THR A O 1
ATOM 2753 N N . LEU A 1 352 ? 9.386 -5.957 -6.855 1.00 71.69 352 LEU A N 1
ATOM 2754 C CA . LEU A 1 352 ? 9.207 -5.115 -5.667 1.00 71.69 352 LEU A CA 1
ATOM 2755 C C . LEU A 1 352 ? 10.519 -4.423 -5.270 1.00 71.69 352 LEU A C 1
ATOM 2757 O O . LEU A 1 352 ? 10.527 -3.213 -5.041 1.00 71.69 352 LEU A O 1
ATOM 2761 N N . ASN A 1 353 ? 11.643 -5.150 -5.284 1.00 72.19 353 ASN A N 1
ATOM 2762 C CA . ASN A 1 353 ? 12.962 -4.582 -4.997 1.00 72.19 353 ASN A CA 1
ATOM 2763 C C . ASN A 1 353 ? 13.333 -3.467 -5.992 1.00 72.19 353 ASN A C 1
ATOM 2765 O O . ASN A 1 353 ? 13.920 -2.462 -5.594 1.00 72.19 353 ASN A O 1
ATOM 2769 N N . ALA A 1 354 ? 12.982 -3.607 -7.275 1.00 69.88 354 ALA A N 1
ATOM 2770 C CA . ALA A 1 354 ? 13.204 -2.571 -8.284 1.00 69.88 354 ALA A CA 1
ATOM 2771 C C . ALA A 1 354 ? 12.428 -1.274 -7.991 1.00 69.88 354 ALA A C 1
ATOM 2773 O O . ALA A 1 354 ? 12.963 -0.180 -8.176 1.00 69.88 354 ALA A O 1
ATOM 2774 N N . VAL A 1 355 ? 11.187 -1.380 -7.507 1.00 73.69 355 VAL A N 1
ATOM 2775 C CA . VAL A 1 355 ? 10.364 -0.222 -7.121 1.00 73.69 355 VAL A CA 1
ATOM 2776 C C . VAL A 1 355 ? 10.983 0.517 -5.935 1.00 73.69 355 VAL A C 1
ATOM 2778 O O . VAL A 1 355 ? 11.223 1.721 -6.039 1.00 73.69 355 VAL A O 1
ATOM 2781 N N . GLU A 1 356 ? 11.307 -0.200 -4.854 1.00 72.31 356 GLU A N 1
ATOM 2782 C CA . GLU A 1 356 ? 11.950 0.371 -3.657 1.00 72.31 356 GLU A CA 1
ATOM 2783 C C . GLU A 1 356 ? 13.289 1.036 -3.992 1.00 72.31 356 GLU A C 1
ATOM 2785 O O . GLU A 1 356 ? 13.620 2.114 -3.492 1.00 72.31 356 GLU A O 1
ATOM 2790 N N . TRP A 1 357 ? 14.065 0.398 -4.868 1.00 71.56 357 TRP A N 1
ATOM 2791 C CA . TRP A 1 357 ? 15.346 0.900 -5.340 1.00 71.56 357 TRP A CA 1
ATOM 2792 C C . TRP A 1 357 ? 15.224 2.267 -6.018 1.00 71.56 357 TRP A C 1
ATOM 2794 O O . TRP A 1 357 ? 15.929 3.210 -5.644 1.00 71.56 357 TRP A O 1
ATOM 2804 N N . ILE A 1 358 ? 14.301 2.395 -6.976 1.00 69.75 358 ILE A N 1
ATOM 2805 C CA . ILE A 1 358 ? 14.070 3.645 -7.713 1.00 69.75 358 ILE A CA 1
ATOM 2806 C C . ILE A 1 358 ? 13.598 4.747 -6.761 1.00 69.75 358 ILE A C 1
ATOM 2808 O O . ILE A 1 358 ? 14.081 5.874 -6.846 1.00 69.75 358 ILE A O 1
ATOM 2812 N N . GLU A 1 359 ? 12.711 4.439 -5.812 1.00 69.75 359 GLU A N 1
ATOM 2813 C CA . GLU A 1 359 ? 12.256 5.432 -4.835 1.00 69.75 359 GLU A CA 1
ATOM 2814 C C . GLU A 1 359 ? 13.397 5.963 -3.963 1.00 69.75 359 GLU A C 1
ATOM 2816 O O . GLU A 1 359 ? 13.529 7.177 -3.795 1.00 69.75 359 GLU A O 1
ATOM 2821 N N . ARG A 1 360 ? 14.264 5.083 -3.448 1.00 68.06 360 ARG A N 1
ATOM 2822 C CA . ARG A 1 360 ? 15.410 5.496 -2.620 1.00 68.06 360 ARG A CA 1
ATOM 2823 C C . ARG A 1 360 ? 16.352 6.438 -3.362 1.00 68.06 360 ARG A C 1
ATOM 2825 O O . ARG A 1 360 ? 16.838 7.399 -2.768 1.00 68.06 360 ARG A O 1
ATOM 2832 N N . ILE A 1 361 ? 16.600 6.166 -4.640 1.00 65.62 361 ILE A N 1
ATOM 2833 C CA . ILE A 1 361 ? 17.460 6.993 -5.493 1.00 65.62 361 ILE A CA 1
ATOM 2834 C C . ILE A 1 361 ? 16.838 8.369 -5.715 1.00 65.62 361 ILE A C 1
ATOM 2836 O O . ILE A 1 361 ? 17.515 9.388 -5.593 1.00 65.62 361 ILE A O 1
ATOM 2840 N N . VAL A 1 362 ? 15.549 8.407 -6.038 1.00 64.25 362 VAL A N 1
ATOM 2841 C CA . VAL A 1 362 ? 14.895 9.643 -6.466 1.00 64.25 362 VAL A CA 1
ATOM 2842 C C . VAL A 1 362 ? 14.590 10.562 -5.269 1.00 64.25 362 VAL A C 1
ATOM 2844 O O . VAL A 1 362 ? 14.673 11.785 -5.392 1.00 64.25 362 VAL A O 1
ATOM 2847 N N . VAL A 1 363 ? 14.319 10.005 -4.078 1.00 57.25 363 VAL A N 1
ATOM 2848 C CA . VAL A 1 363 ? 14.081 10.759 -2.824 1.00 57.25 363 VAL A CA 1
ATOM 2849 C C . VAL A 1 363 ? 15.341 11.449 -2.281 1.00 57.25 363 VAL A C 1
ATOM 2851 O O . VAL A 1 363 ? 15.223 12.422 -1.536 1.00 57.25 363 VAL A O 1
ATOM 2854 N N . ALA A 1 364 ? 16.542 11.015 -2.677 1.00 53.41 364 ALA A N 1
ATOM 2855 C CA . ALA A 1 364 ? 17.797 11.649 -2.265 1.00 53.41 364 ALA A CA 1
ATOM 2856 C C . ALA A 1 364 ? 17.978 13.088 -2.805 1.00 53.41 364 ALA A C 1
ATOM 2858 O O . ALA A 1 364 ? 18.873 13.797 -2.343 1.00 53.41 364 ALA A O 1
ATOM 2859 N N . ASP A 1 365 ? 17.132 13.540 -3.742 1.00 48.69 365 ASP A N 1
ATOM 2860 C CA . ASP A 1 365 ? 17.128 14.909 -4.260 1.00 48.69 365 ASP A CA 1
ATOM 2861 C C . ASP A 1 365 ? 15.912 15.714 -3.756 1.00 48.69 365 ASP A C 1
ATOM 2863 O O . ASP A 1 365 ? 14.752 15.345 -3.939 1.00 48.69 365 ASP A O 1
ATOM 2867 N N . SER A 1 366 ? 16.172 16.834 -3.080 1.00 44.62 366 SER A N 1
ATOM 2868 C CA . SER A 1 366 ? 15.284 17.470 -2.093 1.00 44.62 366 SER A CA 1
ATOM 2869 C C . SER A 1 366 ? 14.049 18.229 -2.634 1.00 44.62 366 SER A C 1
ATOM 2871 O O . SER A 1 366 ? 13.695 19.276 -2.084 1.00 44.62 366 SER A O 1
ATOM 2873 N N . ARG A 1 367 ? 13.342 17.770 -3.683 1.00 51.28 367 ARG A N 1
ATOM 2874 C CA . ARG A 1 367 ? 12.102 18.430 -4.181 1.00 51.28 367 ARG A CA 1
ATOM 2875 C C . ARG A 1 367 ? 10.965 17.449 -4.512 1.00 51.28 367 ARG A C 1
ATOM 2877 O O . ARG A 1 367 ? 10.796 17.019 -5.649 1.00 51.28 367 ARG A O 1
ATOM 2884 N N . ARG A 1 368 ? 10.096 17.232 -3.515 1.00 53.78 368 ARG A N 1
ATOM 2885 C CA . ARG A 1 368 ? 9.034 16.200 -3.428 1.00 53.78 368 ARG A CA 1
ATOM 2886 C C . ARG A 1 368 ? 8.170 15.935 -4.678 1.00 53.78 368 ARG A C 1
ATOM 2888 O O . ARG A 1 368 ? 7.831 14.782 -4.908 1.00 53.78 368 ARG A O 1
ATOM 2895 N N . LEU A 1 369 ? 7.785 16.940 -5.475 1.00 50.19 369 LEU A N 1
ATOM 2896 C CA . LEU A 1 369 ? 6.895 16.725 -6.638 1.00 50.19 369 LEU A CA 1
ATOM 2897 C C . LEU A 1 369 ? 7.634 16.272 -7.908 1.00 50.19 369 LEU A C 1
ATOM 2899 O O . LEU A 1 369 ? 7.118 15.437 -8.644 1.00 50.19 369 LEU A O 1
ATOM 2903 N N . ALA A 1 370 ? 8.844 16.781 -8.160 1.00 59.28 370 ALA A N 1
ATOM 2904 C CA . ALA A 1 370 ? 9.657 16.342 -9.300 1.00 59.28 370 ALA A CA 1
ATOM 2905 C C . ALA A 1 370 ? 10.179 14.912 -9.087 1.00 59.28 370 ALA A C 1
ATOM 2907 O O . ALA A 1 370 ? 10.178 14.108 -10.015 1.00 59.28 370 ALA A O 1
ATOM 2908 N N . THR A 1 371 ? 10.506 14.588 -7.833 1.00 64.81 371 THR A N 1
ATOM 2909 C CA . THR A 1 371 ? 10.853 13.249 -7.347 1.00 64.81 371 THR A CA 1
ATOM 2910 C C . THR A 1 371 ? 9.793 12.203 -7.721 1.00 64.81 371 THR A C 1
ATOM 2912 O O . THR A 1 371 ? 10.118 11.142 -8.243 1.00 64.81 371 THR A O 1
ATOM 2915 N N . ARG A 1 372 ? 8.499 12.487 -7.514 1.00 69.31 372 ARG A N 1
ATOM 2916 C CA . ARG A 1 372 ? 7.438 11.508 -7.814 1.00 69.31 372 ARG A CA 1
ATOM 2917 C C . ARG A 1 372 ? 7.336 11.198 -9.310 1.00 69.31 372 ARG A C 1
ATOM 2919 O O . ARG A 1 372 ? 7.306 10.025 -9.673 1.00 69.31 372 ARG A O 1
ATOM 2926 N N . TYR A 1 373 ? 7.369 12.234 -10.154 1.00 76.19 373 TYR A N 1
ATOM 2927 C CA . TYR A 1 373 ? 7.298 12.080 -11.611 1.00 76.19 373 TYR A CA 1
ATOM 2928 C C . TYR A 1 373 ? 8.512 11.333 -12.179 1.00 76.19 373 TYR A C 1
ATOM 2930 O O . TYR A 1 373 ? 8.354 10.456 -13.022 1.00 76.19 373 TYR A O 1
ATOM 2938 N N . GLU A 1 374 ? 9.729 11.648 -11.719 1.00 78.50 374 GLU A N 1
ATOM 2939 C CA . GLU A 1 374 ? 10.935 10.943 -12.170 1.00 78.50 374 GLU A CA 1
ATOM 2940 C C . GLU A 1 374 ? 10.888 9.453 -11.803 1.00 78.50 374 GLU A C 1
ATOM 2942 O O . GLU A 1 374 ? 11.200 8.611 -12.646 1.00 78.50 374 GLU A O 1
ATOM 2947 N N . ALA A 1 375 ? 10.456 9.118 -10.584 1.00 77.62 375 ALA A N 1
ATOM 2948 C CA . ALA A 1 375 ? 10.305 7.730 -10.163 1.00 77.62 375 ALA A CA 1
ATOM 2949 C C . ALA A 1 375 ? 9.244 6.990 -11.000 1.00 77.62 375 ALA A C 1
ATOM 2951 O O . ALA A 1 375 ? 9.498 5.872 -11.449 1.00 77.62 375 ALA A O 1
ATOM 2952 N N . ASP A 1 376 ? 8.099 7.628 -11.284 1.00 77.12 376 ASP A N 1
ATOM 2953 C CA . ASP A 1 376 ? 7.050 7.071 -12.155 1.00 77.12 376 ASP A CA 1
ATOM 2954 C C . ASP A 1 376 ? 7.559 6.830 -13.579 1.00 77.12 376 ASP A C 1
ATOM 2956 O O . ASP A 1 376 ? 7.318 5.773 -14.167 1.00 77.12 376 ASP A O 1
ATOM 2960 N N . TYR A 1 377 ? 8.311 7.788 -14.124 1.00 83.62 377 TYR A N 1
ATOM 2961 C CA . TYR A 1 377 ? 8.895 7.668 -15.452 1.00 83.62 377 TYR A CA 1
ATOM 2962 C C . TYR A 1 377 ? 9.930 6.544 -15.522 1.00 83.62 377 TYR A C 1
ATOM 2964 O O . TYR A 1 377 ? 9.828 5.692 -16.400 1.00 83.62 377 TYR A O 1
ATOM 2972 N N . ARG A 1 378 ? 10.892 6.486 -14.591 1.00 83.81 378 ARG A N 1
ATOM 2973 C CA . ARG A 1 378 ? 11.926 5.433 -14.554 1.00 83.81 378 ARG A CA 1
ATOM 2974 C C . ARG A 1 378 ? 11.315 4.037 -14.443 1.00 83.81 378 ARG A C 1
ATOM 2976 O O . ARG A 1 378 ? 11.727 3.135 -15.170 1.00 83.81 378 ARG A O 1
ATOM 2983 N N . GLN A 1 379 ? 10.296 3.878 -13.598 1.00 80.25 379 GLN A N 1
ATOM 2984 C CA . GLN A 1 379 ? 9.535 2.630 -13.491 1.00 80.25 379 GLN A CA 1
ATOM 2985 C C . GLN A 1 379 ? 8.840 2.284 -14.812 1.00 80.25 379 GLN A C 1
ATOM 2987 O O . GLN A 1 379 ? 8.913 1.144 -15.264 1.00 80.25 379 GLN A O 1
ATOM 2992 N N . GLY A 1 380 ? 8.227 3.272 -15.471 1.00 80.38 380 GLY A N 1
ATOM 2993 C CA . GLY A 1 380 ? 7.636 3.097 -16.795 1.00 80.38 380 GLY A CA 1
ATOM 2994 C C . GLY A 1 380 ? 8.650 2.706 -17.873 1.00 80.38 380 GLY A C 1
ATOM 2995 O O . GLY A 1 380 ? 8.352 1.841 -18.690 1.00 80.38 380 GLY A O 1
ATOM 2996 N N . VAL A 1 381 ? 9.856 3.284 -17.865 1.00 84.75 381 VAL A N 1
ATOM 2997 C CA . VAL A 1 381 ? 10.936 2.934 -18.804 1.00 84.75 381 VAL A CA 1
ATOM 2998 C C . VAL A 1 381 ? 11.338 1.472 -18.640 1.00 84.75 381 VAL A C 1
ATOM 3000 O O . VAL A 1 381 ? 11.382 0.750 -19.631 1.00 84.75 381 VAL A O 1
ATOM 3003 N N . ILE A 1 382 ? 11.593 1.021 -17.410 1.00 80.19 382 ILE A N 1
ATOM 3004 C CA . ILE A 1 382 ? 11.958 -0.378 -17.135 1.00 80.19 382 ILE A CA 1
ATOM 3005 C C . ILE A 1 382 ? 10.829 -1.303 -17.582 1.00 80.19 382 ILE A C 1
ATOM 3007 O O . ILE A 1 382 ? 11.043 -2.185 -18.407 1.00 80.19 382 ILE A O 1
ATOM 3011 N N . ARG A 1 383 ? 9.602 -1.031 -17.131 1.00 77.50 383 ARG A N 1
ATOM 3012 C CA . ARG A 1 383 ? 8.416 -1.818 -17.482 1.00 77.50 383 ARG A CA 1
ATOM 3013 C C . ARG A 1 383 ? 8.209 -1.943 -18.995 1.00 77.50 383 ARG A C 1
ATOM 3015 O O . ARG A 1 383 ? 7.856 -3.015 -19.477 1.00 77.50 383 ARG A O 1
ATOM 3022 N N . ASN A 1 384 ? 8.420 -0.860 -19.740 1.00 79.38 384 ASN A N 1
ATOM 3023 C CA . ASN A 1 384 ? 8.124 -0.812 -21.170 1.00 79.38 384 ASN A CA 1
ATOM 3024 C C . ASN A 1 384 ? 9.295 -1.261 -22.051 1.00 79.38 384 ASN A C 1
ATOM 3026 O O . ASN A 1 384 ? 9.080 -1.503 -23.237 1.00 79.38 384 ASN A O 1
ATOM 3030 N N . LEU A 1 385 ? 10.524 -1.341 -21.526 1.00 78.94 385 LEU A N 1
ATOM 3031 C CA . LEU A 1 385 ? 11.716 -1.678 -22.311 1.00 78.94 385 LEU A CA 1
ATOM 3032 C C . LEU A 1 385 ? 12.386 -2.993 -21.898 1.00 78.94 385 LEU A C 1
ATOM 3034 O O . LEU A 1 385 ? 13.107 -3.544 -22.732 1.00 78.94 385 LEU A O 1
ATOM 3038 N N . ASP A 1 386 ? 12.168 -3.512 -20.689 1.00 73.31 386 ASP A N 1
ATOM 3039 C CA . ASP A 1 386 ? 12.874 -4.682 -20.146 1.00 73.31 386 ASP A CA 1
ATOM 3040 C C . ASP A 1 386 ? 12.215 -6.023 -20.527 1.00 73.31 386 ASP A C 1
ATOM 3042 O O . ASP A 1 386 ? 11.687 -6.756 -19.697 1.00 73.31 386 ASP A O 1
ATOM 3046 N N . TYR A 1 387 ? 12.222 -6.335 -21.826 1.00 70.62 387 TYR A N 1
ATOM 3047 C CA . TYR A 1 387 ? 11.739 -7.608 -22.378 1.00 70.62 387 TYR A CA 1
ATOM 3048 C C . TYR A 1 387 ? 12.627 -8.099 -23.528 1.00 70.62 387 TYR A C 1
ATOM 3050 O O . TYR A 1 387 ? 13.175 -7.296 -24.284 1.00 70.62 387 TYR A O 1
ATOM 3058 N N . LEU A 1 388 ? 12.734 -9.410 -23.722 1.00 63.81 388 LEU A N 1
ATOM 3059 C CA . LEU A 1 388 ? 13.434 -10.005 -24.863 1.00 63.81 388 LEU A CA 1
ATOM 3060 C C . LEU A 1 388 ? 12.464 -10.397 -25.984 1.00 63.81 388 LEU A C 1
ATOM 3062 O O . LEU A 1 388 ? 11.461 -11.072 -25.760 1.00 63.81 388 LEU A O 1
ATOM 3066 N N . GLU A 1 389 ? 12.784 -9.983 -27.211 1.00 57.78 389 GLU A N 1
ATOM 3067 C CA . GLU A 1 389 ? 12.140 -10.493 -28.426 1.00 57.78 389 GLU A CA 1
ATOM 3068 C C . GLU A 1 389 ? 12.956 -11.692 -28.919 1.00 57.78 389 GLU A C 1
ATOM 3070 O O . GLU A 1 389 ? 14.045 -11.531 -29.472 1.00 57.78 389 GLU A O 1
ATOM 3075 N N . LEU A 1 390 ? 12.463 -12.908 -28.672 1.00 53.06 390 LEU A N 1
ATOM 3076 C CA . LEU A 1 390 ? 13.057 -14.123 -29.226 1.00 53.06 390 LEU A CA 1
ATOM 3077 C C . LEU A 1 390 ? 12.524 -14.319 -30.649 1.00 53.06 390 LEU A C 1
ATOM 3079 O O . LEU A 1 390 ? 11.398 -14.766 -30.848 1.00 53.06 390 LEU A O 1
ATOM 3083 N N . PHE A 1 391 ? 13.327 -13.970 -31.651 1.00 50.16 391 PHE A N 1
ATOM 3084 C CA . PHE A 1 391 ? 12.988 -14.236 -33.048 1.00 50.16 391 PHE A CA 1
ATOM 3085 C C . PHE A 1 391 ? 13.210 -15.724 -33.365 1.00 50.16 391 PHE A C 1
ATOM 3087 O O . PHE A 1 391 ? 14.306 -16.238 -33.155 1.00 50.16 391 PHE A O 1
ATOM 3094 N N . GLY A 1 392 ? 12.187 -16.408 -33.894 1.00 43.00 392 GLY A N 1
ATOM 3095 C CA . GLY A 1 392 ? 12.305 -17.786 -34.398 1.00 43.00 392 GLY A CA 1
ATOM 3096 C C . GLY A 1 392 ? 11.588 -18.881 -33.598 1.00 43.00 392 GLY A C 1
ATOM 3097 O O . GLY A 1 392 ? 11.758 -20.053 -33.920 1.00 43.00 392 GLY A O 1
ATOM 3098 N N . ALA A 1 393 ? 10.770 -18.534 -32.603 1.00 41.75 393 ALA A N 1
ATOM 3099 C CA . ALA A 1 393 ? 9.857 -19.468 -31.948 1.00 41.75 393 ALA A CA 1
ATOM 3100 C C . ALA A 1 393 ? 8.462 -18.831 -31.846 1.00 41.75 393 ALA A C 1
ATOM 3102 O O . ALA A 1 393 ? 8.364 -17.656 -31.495 1.00 41.75 393 ALA A O 1
ATOM 3103 N N . ASP A 1 394 ? 7.399 -19.590 -32.138 1.00 39.94 394 ASP A N 1
ATOM 3104 C CA . ASP A 1 394 ? 5.998 -19.175 -31.944 1.00 39.94 394 ASP A CA 1
ATOM 3105 C C . ASP A 1 394 ? 5.672 -19.121 -30.442 1.00 39.94 394 ASP A C 1
ATOM 3107 O O . ASP A 1 394 ? 4.919 -19.928 -29.897 1.00 39.94 394 ASP A O 1
ATOM 3111 N N . ILE A 1 395 ? 6.312 -18.197 -29.733 1.00 45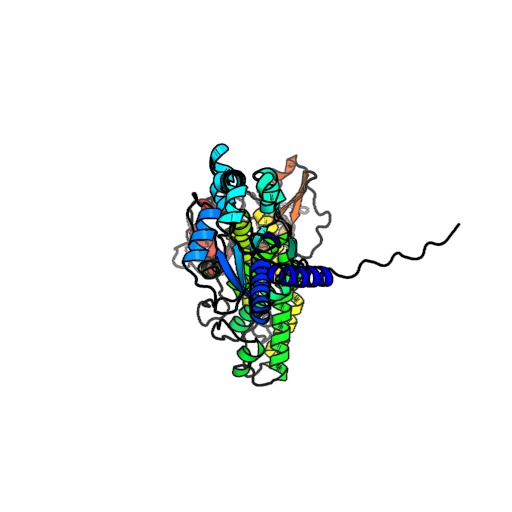.69 395 ILE A N 1
ATOM 3112 C CA . ILE A 1 395 ? 6.082 -17.934 -28.319 1.00 45.69 395 ILE A CA 1
ATOM 3113 C C . ILE A 1 395 ? 5.256 -16.647 -28.257 1.00 45.69 395 ILE A C 1
ATOM 3115 O O . ILE A 1 395 ? 5.691 -15.626 -28.796 1.00 45.69 395 ILE A O 1
ATOM 3119 N N . PRO A 1 396 ? 4.071 -16.656 -27.618 1.00 45.78 396 PRO A N 1
ATOM 3120 C CA . PRO A 1 396 ? 3.314 -15.434 -27.387 1.00 45.78 396 PRO A CA 1
ATOM 3121 C C . PRO A 1 396 ? 4.213 -14.391 -26.701 1.00 45.78 396 PRO A C 1
ATOM 3123 O O . PRO A 1 396 ? 4.931 -14.758 -25.769 1.00 45.78 396 PRO A O 1
ATOM 3126 N N . PRO A 1 397 ? 4.188 -13.110 -27.101 1.00 46.44 397 PRO A N 1
ATOM 3127 C CA . PRO A 1 397 ? 5.063 -12.074 -26.542 1.00 46.44 397 PRO A CA 1
ATOM 3128 C C . PRO A 1 397 ? 4.918 -11.908 -25.017 1.00 46.44 397 PRO A C 1
ATOM 3130 O O . PRO A 1 397 ? 5.814 -11.394 -24.351 1.00 46.44 397 PRO A O 1
ATOM 3133 N N . GLU A 1 398 ? 3.809 -12.370 -24.431 1.00 47.53 398 GLU A N 1
ATOM 3134 C CA . GLU A 1 398 ? 3.605 -12.416 -22.982 1.00 47.53 398 GLU A CA 1
ATOM 3135 C C . GLU A 1 398 ? 4.396 -13.538 -22.274 1.00 47.53 398 GLU A C 1
ATOM 3137 O O . GLU A 1 398 ? 4.666 -13.428 -21.082 1.00 47.53 398 GLU A O 1
ATOM 3142 N N . ALA A 1 399 ? 4.777 -14.604 -22.988 1.00 41.12 399 ALA A N 1
ATOM 3143 C CA . ALA A 1 399 ? 5.524 -15.758 -22.475 1.00 41.12 399 ALA A CA 1
ATOM 3144 C C . ALA A 1 399 ? 7.046 -15.678 -22.729 1.00 41.12 399 ALA A C 1
ATOM 3146 O O . ALA A 1 399 ? 7.785 -16.507 -22.204 1.00 41.12 399 ALA A O 1
ATOM 3147 N N . SER A 1 400 ? 7.525 -14.686 -23.495 1.00 38.44 400 SER A N 1
ATOM 3148 C CA . SER A 1 400 ? 8.948 -14.490 -23.828 1.00 38.44 400 SER A CA 1
ATOM 3149 C C . SER A 1 400 ? 9.629 -13.359 -23.049 1.00 38.44 400 SER A C 1
ATOM 3151 O O . SER A 1 400 ? 10.709 -12.909 -23.434 1.00 38.44 400 SER A O 1
ATOM 3153 N N . ARG A 1 401 ? 9.021 -12.857 -21.967 1.00 48.25 401 ARG A N 1
ATOM 3154 C CA . ARG A 1 401 ? 9.588 -11.770 -21.153 1.00 48.25 401 ARG A CA 1
ATOM 3155 C C . ARG A 1 401 ? 10.728 -12.274 -20.259 1.00 48.25 401 ARG A C 1
ATOM 3157 O O . ARG A 1 401 ? 10.641 -12.228 -19.040 1.00 48.25 401 ARG A O 1
ATOM 3164 N N . HIS A 1 402 ? 11.813 -12.755 -20.856 1.00 53.25 402 HIS A N 1
ATOM 3165 C CA . HIS A 1 402 ? 13.094 -12.743 -20.161 1.00 53.25 402 HIS A CA 1
ATOM 3166 C C . HIS A 1 402 ? 13.551 -11.283 -20.055 1.00 53.25 402 HIS A C 1
ATOM 3168 O O . HIS A 1 402 ? 13.437 -10.529 -21.027 1.00 53.25 402 HIS A O 1
ATOM 3174 N N . ALA A 1 403 ? 14.028 -10.875 -18.880 1.00 56.03 403 ALA A N 1
ATOM 3175 C CA . ALA A 1 403 ? 14.506 -9.517 -18.660 1.00 56.03 403 ALA A CA 1
ATOM 3176 C C . ALA A 1 403 ? 15.745 -9.257 -19.536 1.00 56.03 403 ALA A C 1
ATOM 3178 O O . ALA A 1 403 ? 16.753 -9.969 -19.449 1.00 56.03 403 ALA A O 1
ATOM 3179 N N . LEU A 1 404 ? 15.669 -8.238 -20.396 1.00 54.31 404 LEU A N 1
ATOM 3180 C CA . LEU A 1 404 ? 16.791 -7.789 -21.221 1.00 54.31 404 LEU A CA 1
ATOM 3181 C C . LEU A 1 404 ? 17.963 -7.339 -20.338 1.00 54.31 404 LEU A C 1
ATOM 3183 O O . LEU A 1 404 ? 19.120 -7.523 -20.706 1.00 54.31 404 LEU A O 1
ATOM 3187 N N . SER A 1 405 ? 17.670 -6.792 -19.161 1.00 59.00 405 SER A N 1
ATOM 3188 C CA . SER A 1 405 ? 18.652 -6.428 -18.140 1.00 59.00 405 SER A CA 1
ATOM 3189 C C . SER A 1 405 ? 19.531 -7.603 -17.689 1.00 59.00 405 SER A C 1
ATOM 3191 O O . SER A 1 405 ? 20.707 -7.382 -17.401 1.00 59.00 405 SER A O 1
ATOM 3193 N N . VAL A 1 406 ? 18.996 -8.831 -17.688 1.00 52.53 406 VAL A N 1
ATOM 3194 C CA . VAL A 1 406 ? 19.677 -10.051 -17.217 1.00 52.53 406 VAL A CA 1
ATOM 3195 C C . VAL A 1 406 ? 20.383 -10.801 -18.348 1.00 52.53 406 VAL A C 1
ATOM 3197 O O . VAL A 1 406 ? 21.456 -11.359 -18.134 1.00 52.53 406 VAL A O 1
ATOM 3200 N N . ALA A 1 407 ? 19.806 -10.827 -19.552 1.00 45.19 407 ALA A N 1
ATOM 3201 C CA . ALA A 1 407 ? 20.344 -11.625 -20.662 1.00 45.19 407 ALA A CA 1
ATOM 3202 C C . ALA A 1 407 ? 21.224 -10.836 -21.649 1.00 45.19 407 ALA A C 1
ATOM 3204 O O . ALA A 1 407 ? 21.701 -11.400 -22.635 1.00 45.19 407 ALA A O 1
ATOM 3205 N N . TYR A 1 408 ? 21.438 -9.538 -21.422 1.00 58.44 408 TYR A N 1
ATOM 3206 C CA . TYR A 1 408 ? 22.296 -8.735 -22.287 1.00 58.44 408 TYR A CA 1
ATOM 3207 C C . TYR A 1 408 ? 23.781 -9.066 -22.087 1.00 58.44 408 TYR A C 1
ATOM 3209 O O . TYR A 1 408 ? 24.323 -8.954 -20.988 1.00 58.44 408 TYR A O 1
ATOM 3217 N N . VAL A 1 409 ? 24.455 -9.413 -23.185 1.00 61.38 409 VAL A N 1
ATOM 3218 C CA . VAL A 1 409 ? 25.914 -9.547 -23.254 1.00 61.38 409 VAL A CA 1
ATOM 3219 C C . VAL A 1 409 ? 26.483 -8.238 -23.789 1.00 61.38 409 VAL A C 1
ATOM 3221 O O . VAL A 1 409 ? 26.054 -7.775 -24.847 1.00 61.38 409 VAL A O 1
ATOM 3224 N N . SER A 1 410 ? 27.440 -7.648 -23.064 1.00 67.81 410 SER A N 1
ATOM 3225 C CA . SER A 1 410 ? 28.069 -6.386 -23.470 1.00 67.81 410 SER A CA 1
ATOM 3226 C C . SER A 1 410 ? 28.646 -6.486 -24.883 1.00 67.81 410 SER A C 1
ATOM 3228 O O . SER A 1 410 ? 29.420 -7.392 -25.203 1.00 67.81 410 SER A O 1
ATOM 3230 N N . LEU A 1 411 ? 28.223 -5.553 -25.737 1.00 75.50 411 LEU A N 1
ATOM 3231 C CA . LEU A 1 411 ? 28.728 -5.388 -27.090 1.00 75.50 411 LEU A CA 1
ATOM 3232 C C . LEU A 1 411 ? 29.949 -4.471 -27.075 1.00 75.50 411 LEU A C 1
ATOM 3234 O O . LEU A 1 411 ? 29.968 -3.444 -26.389 1.00 75.50 411 LEU A O 1
ATOM 3238 N N . ASN A 1 412 ? 30.932 -4.803 -27.905 1.00 78.50 412 ASN A N 1
ATOM 3239 C CA . ASN A 1 412 ? 32.049 -3.911 -28.159 1.00 78.50 412 ASN A CA 1
ATOM 3240 C C . ASN A 1 412 ? 31.739 -2.979 -29.334 1.00 78.50 412 ASN A C 1
ATOM 3242 O O . ASN A 1 412 ? 31.190 -3.402 -30.352 1.00 78.50 412 ASN A O 1
ATOM 3246 N N . LEU A 1 413 ? 32.124 -1.716 -29.193 1.00 78.75 413 LEU A N 1
ATOM 3247 C CA . LEU A 1 413 ? 32.101 -0.710 -30.244 1.00 78.75 413 LEU A CA 1
ATOM 3248 C C . LEU A 1 413 ? 33.507 -0.546 -30.823 1.00 78.75 413 LEU A C 1
ATOM 3250 O O . LEU A 1 413 ? 34.501 -0.624 -30.101 1.00 78.75 413 LEU A O 1
ATOM 3254 N N . GLN A 1 414 ? 33.571 -0.308 -32.128 1.00 78.31 414 GLN A N 1
ATOM 3255 C CA . GLN A 1 414 ? 34.796 0.021 -32.851 1.00 78.31 414 GLN A CA 1
ATOM 3256 C C . GLN A 1 414 ? 34.660 1.434 -33.414 1.00 78.31 414 GLN A C 1
ATOM 3258 O O . GLN A 1 414 ? 33.570 1.824 -33.832 1.00 78.31 414 GLN A O 1
ATOM 3263 N N . ASP A 1 415 ? 35.755 2.187 -33.396 1.00 69.56 415 ASP A N 1
ATOM 3264 C CA . ASP A 1 415 ? 35.809 3.525 -33.981 1.00 69.56 415 ASP A CA 1
ATOM 3265 C C . ASP A 1 415 ? 36.027 3.424 -35.501 1.00 69.56 415 ASP A C 1
ATOM 3267 O O . ASP A 1 415 ? 36.954 2.749 -35.955 1.00 69.56 415 ASP A O 1
ATOM 3271 N N . GLU A 1 416 ? 35.143 4.052 -36.278 1.00 62.09 416 GLU A N 1
ATOM 3272 C CA . GLU A 1 416 ? 35.156 4.030 -37.748 1.00 62.09 416 GLU A CA 1
ATOM 3273 C C . GLU A 1 416 ? 36.164 5.054 -38.303 1.00 62.09 416 GLU A C 1
ATOM 3275 O O . GLU A 1 416 ? 36.810 4.784 -39.313 1.00 62.09 416 GLU A O 1
ATOM 3280 N N . ASP A 1 417 ? 36.395 6.173 -37.599 1.00 56.06 417 ASP A N 1
ATOM 3281 C CA . ASP A 1 417 ? 37.283 7.258 -38.054 1.00 56.06 417 ASP A CA 1
ATOM 3282 C C . ASP A 1 417 ? 38.775 6.851 -38.029 1.00 56.06 417 ASP A C 1
ATOM 3284 O O . ASP A 1 417 ? 39.606 7.448 -38.713 1.00 56.06 417 ASP A O 1
ATOM 3288 N N . LEU A 1 418 ? 39.122 5.787 -37.292 1.00 52.12 418 LEU A N 1
ATOM 3289 C CA . LEU A 1 418 ? 40.462 5.181 -37.283 1.00 52.12 418 LEU A CA 1
ATOM 3290 C C . LEU A 1 418 ? 40.698 4.192 -38.440 1.00 52.12 418 LEU A C 1
ATOM 3292 O O . LEU A 1 418 ? 41.809 3.686 -38.583 1.00 52.12 418 LEU A O 1
ATOM 3296 N N . GLN A 1 419 ? 39.683 3.880 -39.255 1.00 47.62 419 GLN A N 1
ATOM 3297 C CA . GLN A 1 419 ? 39.846 2.973 -40.399 1.00 47.62 419 GLN A CA 1
ATOM 3298 C C . GLN A 1 419 ? 40.311 3.700 -41.672 1.00 47.62 419 GLN A C 1
ATOM 3300 O O . GLN A 1 419 ? 41.009 3.096 -42.487 1.00 47.62 419 GLN A O 1
ATOM 3305 N N . ASP A 1 420 ? 39.989 4.990 -41.827 1.00 48.59 420 ASP A N 1
ATOM 3306 C CA . ASP A 1 420 ? 40.245 5.740 -43.068 1.00 48.59 420 ASP A CA 1
ATOM 3307 C C . ASP A 1 420 ? 41.599 6.485 -43.096 1.00 48.59 420 ASP A C 1
ATOM 3309 O O . ASP A 1 420 ? 42.181 6.661 -44.170 1.00 48.59 420 ASP A O 1
ATOM 3313 N N . GLU A 1 421 ? 42.156 6.892 -41.948 1.00 46.97 421 GLU A N 1
ATOM 3314 C CA . GLU A 1 421 ? 43.438 7.631 -41.890 1.00 46.97 421 GLU A CA 1
ATOM 3315 C C . GLU A 1 421 ? 44.687 6.726 -42.012 1.00 46.97 421 GLU A C 1
ATOM 3317 O O . GLU A 1 421 ? 45.756 7.191 -42.419 1.00 46.97 421 GLU A O 1
ATOM 3322 N N . ASP A 1 422 ? 44.571 5.422 -41.738 1.00 48.53 422 ASP A N 1
ATOM 3323 C CA . ASP A 1 422 ? 45.730 4.538 -41.519 1.00 48.53 422 ASP A CA 1
ATOM 3324 C C . ASP A 1 422 ? 46.132 3.643 -42.708 1.00 48.53 422 ASP A C 1
ATOM 3326 O O . ASP A 1 422 ? 47.096 2.882 -42.618 1.00 48.53 422 ASP A O 1
ATOM 3330 N N . LEU A 1 423 ? 45.536 3.812 -43.894 1.00 51.12 423 LEU A N 1
ATOM 3331 C CA . LEU A 1 423 ? 46.098 3.230 -45.129 1.00 51.12 423 LEU A CA 1
ATOM 3332 C C . LEU A 1 423 ? 47.390 3.939 -45.603 1.00 51.12 423 LEU A C 1
ATOM 3334 O O . LEU A 1 423 ? 47.906 3.621 -46.678 1.00 51.12 423 LEU A O 1
ATOM 3338 N N . ARG A 1 424 ? 47.923 4.914 -44.844 1.00 50.50 424 ARG A N 1
ATOM 3339 C CA . ARG A 1 424 ? 49.086 5.730 -45.248 1.00 50.50 424 ARG A CA 1
ATOM 3340 C C . ARG A 1 424 ? 50.272 5.799 -44.276 1.00 50.50 424 ARG A C 1
ATOM 3342 O O . ARG A 1 424 ? 51.271 6.392 -44.670 1.00 50.50 424 ARG A O 1
ATOM 3349 N N . ASN A 1 425 ? 50.252 5.196 -43.082 1.00 50.25 425 ASN A N 1
ATOM 3350 C CA . ASN A 1 425 ? 51.405 5.268 -42.163 1.00 50.25 425 ASN A CA 1
ATOM 3351 C C . ASN A 1 425 ? 51.684 3.965 -41.384 1.00 50.25 425 ASN A C 1
ATOM 3353 O O . ASN A 1 425 ? 51.041 3.653 -40.390 1.00 50.25 425 ASN A O 1
ATOM 3357 N N . GLU A 1 426 ? 52.764 3.264 -41.748 1.00 49.88 426 GLU A N 1
ATOM 3358 C CA . GLU A 1 426 ? 53.255 2.026 -41.103 1.00 49.88 426 GLU A CA 1
ATOM 3359 C C . GLU A 1 426 ? 53.824 2.204 -39.672 1.00 49.88 426 GLU A C 1
ATOM 3361 O O . GLU A 1 426 ? 54.373 1.264 -39.099 1.00 49.88 426 GLU A O 1
ATOM 3366 N N . LYS A 1 427 ? 53.720 3.389 -39.052 1.00 45.31 427 LYS A N 1
ATOM 3367 C CA . LYS A 1 427 ? 54.296 3.663 -37.715 1.00 45.31 427 LYS A CA 1
ATOM 3368 C C . LYS A 1 427 ? 53.281 3.795 -36.575 1.00 45.31 427 LYS A C 1
ATOM 3370 O O . LYS A 1 427 ? 53.706 3.893 -35.425 1.00 45.31 427 LYS A O 1
ATOM 3375 N N . THR A 1 428 ? 51.980 3.707 -36.853 1.00 41.78 428 THR A N 1
ATOM 3376 C CA . THR A 1 428 ? 50.896 3.762 -35.847 1.00 41.78 428 THR A CA 1
ATOM 3377 C C . THR A 1 428 ? 50.171 2.425 -35.650 1.00 41.78 428 THR A C 1
ATOM 3379 O O . THR A 1 428 ? 49.092 2.379 -35.074 1.00 41.78 428 THR A O 1
ATOM 3382 N N . ALA A 1 429 ? 50.785 1.303 -36.037 1.00 39.28 429 ALA A N 1
ATOM 3383 C CA . ALA A 1 429 ? 50.174 -0.031 -35.978 1.00 39.28 429 ALA A CA 1
ATOM 3384 C C . ALA A 1 429 ? 49.785 -0.538 -34.564 1.00 39.28 429 ALA A C 1
ATOM 3386 O O . ALA A 1 429 ? 49.123 -1.564 -34.452 1.00 39.28 429 ALA A O 1
ATOM 3387 N N . ASN A 1 430 ? 50.152 0.166 -33.484 1.00 40.78 430 ASN A N 1
ATOM 3388 C CA . ASN A 1 430 ? 49.834 -0.233 -32.103 1.00 40.78 430 ASN A CA 1
ATOM 3389 C C . ASN A 1 430 ? 48.628 0.500 -31.477 1.00 40.78 430 ASN A C 1
ATOM 3391 O O . ASN A 1 430 ? 48.319 0.243 -30.315 1.00 40.78 430 ASN A O 1
ATOM 3395 N N . LEU A 1 431 ? 47.947 1.395 -32.206 1.00 44.09 431 LEU A N 1
ATOM 3396 C CA . LEU A 1 431 ? 46.718 2.077 -31.745 1.00 44.09 431 LEU A CA 1
ATOM 3397 C C . LEU A 1 431 ? 45.492 1.791 -32.637 1.00 44.09 431 LEU A C 1
ATOM 3399 O O . LEU A 1 431 ? 44.422 2.357 -32.421 1.00 44.09 431 LEU A O 1
ATOM 3403 N N . VAL A 1 432 ? 45.644 0.889 -33.610 1.00 39.31 432 VAL A N 1
ATOM 3404 C CA . VAL A 1 432 ? 44.618 0.511 -34.591 1.00 39.31 432 VAL A CA 1
ATOM 3405 C C . VAL A 1 432 ? 43.448 -0.206 -33.904 1.00 39.31 432 VAL A C 1
ATOM 3407 O O . VAL A 1 432 ? 43.640 -1.223 -33.240 1.00 39.31 432 VAL A O 1
ATOM 3410 N N . GLY A 1 433 ? 42.226 0.296 -34.105 1.00 50.34 433 GLY A N 1
ATOM 3411 C CA . GLY A 1 433 ? 40.991 -0.477 -33.920 1.00 50.34 433 GLY A CA 1
ATOM 3412 C C . GLY A 1 433 ? 40.697 -0.937 -32.490 1.00 50.34 433 GLY A C 1
ATOM 3413 O O . GLY A 1 433 ? 40.384 -2.110 -32.273 1.00 50.34 433 GLY A O 1
ATOM 3414 N N . VAL A 1 434 ? 40.785 -0.043 -31.500 1.00 56.72 434 VAL A N 1
ATOM 3415 C CA . VAL A 1 434 ? 40.463 -0.391 -30.107 1.00 56.72 434 VAL A CA 1
ATOM 3416 C C . VAL A 1 434 ? 38.963 -0.687 -29.975 1.00 56.72 434 VAL A C 1
ATOM 3418 O O . VAL A 1 434 ? 38.137 0.201 -29.794 1.00 56.72 434 VAL A O 1
ATOM 3421 N N . SER A 1 435 ? 38.618 -1.969 -30.072 1.00 68.31 435 SER A N 1
ATOM 3422 C CA . SER A 1 435 ? 37.302 -2.513 -29.749 1.00 68.31 435 SER A CA 1
ATOM 3423 C C . SER A 1 435 ? 37.060 -2.362 -28.244 1.00 68.31 435 SER A C 1
ATOM 3425 O O . SER A 1 435 ? 37.612 -3.124 -27.449 1.00 68.31 435 SER A O 1
ATOM 3427 N N . LEU A 1 436 ? 36.253 -1.378 -27.846 1.00 72.69 436 LEU A N 1
ATOM 3428 C CA . LEU A 1 436 ? 35.950 -1.083 -26.444 1.00 72.69 436 LEU A CA 1
ATOM 3429 C C . LEU A 1 436 ? 34.538 -1.548 -26.079 1.00 72.69 436 LEU A C 1
ATOM 3431 O O . LEU A 1 436 ? 33.620 -1.350 -26.875 1.00 72.69 436 LEU A O 1
ATOM 3435 N N . PRO A 1 437 ? 34.317 -2.080 -24.864 1.00 75.81 437 PRO A N 1
ATOM 3436 C CA . PRO A 1 437 ? 32.968 -2.302 -24.355 1.00 75.81 437 PRO A CA 1
ATOM 3437 C C . PRO A 1 437 ? 32.163 -1.002 -24.374 1.00 75.81 437 PRO A C 1
ATOM 3439 O O . PRO A 1 437 ? 32.684 0.064 -24.022 1.00 75.81 437 PRO A O 1
ATOM 3442 N N . VAL A 1 438 ? 30.892 -1.080 -24.767 1.00 78.56 438 VAL A N 1
ATOM 3443 C CA . VAL A 1 438 ? 30.017 0.093 -24.905 1.00 78.56 438 VAL A CA 1
ATOM 3444 C C . VAL A 1 438 ? 29.954 0.947 -23.634 1.00 78.56 438 VAL A C 1
ATOM 3446 O O . VAL A 1 438 ? 29.911 2.172 -23.714 1.00 78.56 438 VAL A O 1
ATOM 3449 N N . GLU A 1 439 ? 30.033 0.337 -22.454 1.00 76.31 439 GLU A N 1
ATOM 3450 C CA . GLU A 1 439 ? 30.026 1.020 -21.160 1.00 76.31 439 GLU A CA 1
ATOM 3451 C C . GLU A 1 439 ? 31.187 2.002 -21.027 1.00 76.31 439 GLU A C 1
ATOM 3453 O O . GLU A 1 439 ? 30.991 3.130 -20.575 1.00 76.31 439 GLU A O 1
ATOM 3458 N N . ARG A 1 440 ? 32.383 1.593 -21.471 1.00 73.19 440 ARG A N 1
ATOM 3459 C CA . ARG A 1 440 ? 33.594 2.422 -21.437 1.00 73.19 440 ARG A CA 1
ATOM 3460 C C . ARG A 1 440 ? 33.492 3.599 -22.393 1.00 73.19 440 ARG A C 1
ATOM 3462 O O . ARG A 1 440 ? 33.919 4.696 -22.050 1.00 73.19 440 ARG A O 1
ATOM 3469 N N . VAL A 1 441 ? 32.904 3.383 -23.568 1.00 78.19 441 VAL A N 1
ATOM 3470 C CA . VAL A 1 441 ? 32.668 4.453 -24.546 1.00 78.19 441 VAL A CA 1
ATOM 3471 C C . VAL A 1 441 ? 31.677 5.472 -23.982 1.00 78.19 441 VAL A C 1
ATOM 3473 O O . VAL A 1 441 ? 31.922 6.674 -24.044 1.00 78.19 441 VAL A O 1
ATOM 3476 N N . LEU A 1 442 ? 30.593 5.007 -23.356 1.00 78.06 442 LEU A N 1
ATOM 3477 C CA . LEU A 1 442 ? 29.596 5.877 -22.729 1.00 78.06 442 LEU A CA 1
ATOM 3478 C C . LEU A 1 442 ? 30.162 6.669 -21.537 1.00 78.06 442 LEU A C 1
ATOM 3480 O O . LEU A 1 442 ? 29.794 7.827 -21.352 1.00 78.06 442 LEU A O 1
ATOM 3484 N N . GLU A 1 443 ? 31.070 6.086 -20.746 1.00 74.81 443 GLU A N 1
ATOM 3485 C CA . GLU A 1 443 ? 31.790 6.774 -19.655 1.00 74.81 443 GLU A CA 1
ATOM 3486 C C . GLU A 1 443 ? 32.693 7.917 -20.151 1.00 74.81 443 GLU A C 1
ATOM 3488 O O . GLU A 1 443 ? 32.951 8.867 -19.409 1.00 74.81 443 GLU A O 1
ATOM 3493 N N . GLN A 1 444 ? 33.174 7.841 -21.395 1.00 72.88 444 GLN A N 1
ATOM 3494 C CA . GLN A 1 444 ? 34.047 8.850 -22.001 1.00 72.88 444 GLN A CA 1
ATOM 3495 C C . GLN A 1 444 ? 33.275 10.005 -22.657 1.00 72.88 444 GLN A C 1
ATOM 3497 O O . GLN A 1 444 ? 33.876 11.025 -23.004 1.00 72.88 444 GLN A O 1
ATOM 3502 N N . LEU A 1 445 ? 31.952 9.887 -22.813 1.00 73.69 445 LEU A N 1
ATOM 3503 C CA . LEU A 1 445 ? 31.146 10.932 -23.438 1.00 73.69 445 LEU A CA 1
ATOM 3504 C C . LEU A 1 445 ? 31.093 12.201 -22.579 1.00 73.69 445 LEU A C 1
ATOM 3506 O O . LEU A 1 445 ? 30.843 12.171 -21.374 1.00 73.69 445 LEU A O 1
ATOM 3510 N N . SER A 1 446 ? 31.275 13.353 -23.234 1.00 67.44 446 SER A N 1
ATOM 3511 C CA . SER A 1 446 ? 31.123 14.658 -22.587 1.00 67.44 446 SER A CA 1
ATOM 3512 C C . SER A 1 446 ? 29.706 14.820 -22.013 1.00 67.44 446 SER A C 1
ATOM 3514 O O . SER A 1 446 ? 28.728 14.669 -22.753 1.00 67.44 446 SER A O 1
ATOM 3516 N N . PRO A 1 447 ? 29.570 15.240 -20.742 1.00 61.38 447 PRO A N 1
ATOM 3517 C CA . PRO A 1 447 ? 28.285 15.473 -20.092 1.00 61.38 447 PRO A CA 1
ATOM 3518 C C . PRO A 1 447 ? 27.358 16.466 -20.794 1.00 61.38 447 PRO A C 1
ATOM 3520 O O . PRO A 1 447 ? 26.139 16.382 -20.649 1.00 61.38 447 PRO A O 1
ATOM 3523 N N . VAL A 1 448 ? 27.941 17.445 -21.487 1.00 57.84 448 VAL A N 1
ATOM 3524 C CA . VAL A 1 448 ? 27.236 18.630 -21.998 1.00 57.84 448 VAL A CA 1
ATOM 3525 C C . VAL A 1 448 ? 26.991 18.534 -23.507 1.00 57.84 448 VAL A C 1
ATOM 3527 O O . VAL A 1 448 ? 26.051 19.131 -24.025 1.00 57.84 448 VAL A O 1
ATOM 3530 N N . SER A 1 449 ? 27.826 17.784 -24.227 1.00 60.78 449 SER A N 1
ATOM 3531 C CA . SER A 1 449 ? 27.843 17.781 -25.696 1.00 60.78 449 SER A CA 1
ATOM 3532 C C . SER A 1 449 ? 28.256 16.450 -26.327 1.00 60.78 449 SER A C 1
ATOM 3534 O O . SER A 1 449 ? 28.442 16.396 -27.542 1.00 60.78 449 SER A O 1
ATOM 3536 N N . GLY A 1 450 ? 28.398 15.380 -25.540 1.00 70.00 450 GLY A N 1
ATOM 3537 C CA . GLY A 1 450 ? 28.740 14.060 -26.058 1.00 70.00 450 GLY A CA 1
ATOM 3538 C C . GLY A 1 450 ? 27.658 13.558 -27.012 1.00 70.00 450 GLY A C 1
ATOM 3539 O O . GLY A 1 450 ? 26.496 13.428 -26.631 1.00 70.00 450 GLY A O 1
ATOM 3540 N N . ARG A 1 451 ? 28.035 13.294 -28.264 1.00 76.50 451 ARG A N 1
ATOM 3541 C CA . ARG A 1 451 ? 27.184 12.654 -29.271 1.00 76.50 451 ARG A CA 1
ATOM 3542 C C . ARG A 1 451 ? 27.879 11.378 -29.714 1.00 76.50 451 ARG A C 1
ATOM 3544 O O . ARG A 1 451 ? 29.054 11.424 -30.055 1.00 76.50 451 ARG A O 1
ATOM 3551 N N . LEU A 1 452 ? 27.148 10.270 -29.711 1.00 79.88 452 LEU A N 1
ATOM 3552 C CA . LEU A 1 452 ? 27.627 8.975 -30.181 1.00 79.88 452 LEU A CA 1
ATOM 3553 C C . LEU A 1 452 ? 26.731 8.519 -31.331 1.00 79.88 452 LEU A C 1
ATOM 3555 O O . LEU A 1 452 ? 25.518 8.396 -31.155 1.00 79.88 452 LEU A O 1
ATOM 3559 N N . LEU A 1 453 ? 27.324 8.284 -32.501 1.00 81.69 453 LEU A N 1
ATOM 3560 C CA . LEU A 1 453 ? 26.640 7.670 -33.634 1.00 81.69 453 LEU A CA 1
ATOM 3561 C C . LEU A 1 453 ? 27.007 6.187 -33.673 1.00 81.69 453 LEU A C 1
ATOM 3563 O O . LEU A 1 453 ? 28.163 5.847 -33.884 1.00 81.69 453 LEU A O 1
ATOM 3567 N N . ILE A 1 454 ? 26.022 5.308 -33.487 1.00 80.19 454 ILE A N 1
ATOM 3568 C CA . ILE A 1 454 ? 26.228 3.857 -33.546 1.00 80.19 454 ILE A CA 1
ATOM 3569 C C . ILE A 1 454 ? 25.752 3.348 -34.905 1.00 80.19 454 ILE A C 1
ATOM 3571 O O . ILE A 1 454 ? 24.567 3.459 -35.238 1.00 80.19 454 ILE A O 1
ATOM 3575 N N . ARG A 1 455 ? 26.669 2.766 -35.680 1.00 81.25 455 ARG A N 1
ATOM 3576 C CA . ARG A 1 455 ? 26.382 2.100 -36.957 1.00 81.25 455 ARG A CA 1
ATOM 3577 C C . ARG A 1 455 ? 26.526 0.586 -36.816 1.00 81.25 455 ARG A C 1
ATOM 3579 O O . ARG A 1 455 ? 27.167 0.087 -35.901 1.00 81.25 455 ARG A O 1
ATOM 3586 N N . GLY A 1 456 ? 25.871 -0.149 -37.705 1.00 76.88 456 GLY A N 1
ATOM 3587 C CA . GLY A 1 456 ? 25.949 -1.607 -37.756 1.00 76.88 456 GLY A CA 1
ATOM 3588 C C . GLY A 1 456 ? 24.924 -2.185 -38.722 1.00 76.88 456 GLY A C 1
ATOM 3589 O O . GLY A 1 456 ? 23.919 -1.532 -39.025 1.00 76.88 456 GLY A O 1
ATOM 3590 N N . GLU A 1 457 ? 25.144 -3.414 -39.173 1.00 76.19 457 GLU A N 1
ATOM 3591 C CA . GLU A 1 457 ? 24.269 -4.106 -40.125 1.00 76.19 457 GLU A CA 1
ATOM 3592 C C . GLU A 1 457 ? 22.851 -4.343 -39.581 1.00 76.19 457 GLU A C 1
ATOM 3594 O O . GLU A 1 457 ? 22.585 -4.282 -38.375 1.00 76.19 457 GLU A O 1
ATOM 3599 N N . ALA A 1 458 ? 21.885 -4.589 -40.467 1.00 73.19 458 ALA A N 1
ATOM 3600 C CA . ALA A 1 458 ? 20.546 -4.985 -40.039 1.00 73.19 458 ALA A CA 1
ATOM 3601 C C . ALA A 1 458 ? 20.631 -6.261 -39.179 1.00 73.19 458 ALA A C 1
ATOM 3603 O O . ALA A 1 458 ? 21.323 -7.205 -39.535 1.00 73.19 458 ALA A O 1
ATOM 3604 N N . GLY A 1 459 ? 19.963 -6.272 -38.023 1.00 70.31 459 GLY A N 1
ATOM 3605 C CA . GLY A 1 459 ? 20.052 -7.390 -37.076 1.00 70.31 459 GLY A CA 1
ATOM 3606 C C . GLY A 1 459 ? 21.247 -7.351 -36.112 1.00 70.31 459 GLY A C 1
ATOM 3607 O O . GLY A 1 459 ? 21.287 -8.163 -35.199 1.00 70.31 459 GLY A O 1
ATOM 3608 N N . SER A 1 460 ? 22.153 -6.366 -36.200 1.00 72.81 460 SER A N 1
ATOM 3609 C CA . SER A 1 460 ? 23.322 -6.239 -35.302 1.00 72.81 460 SER A CA 1
ATOM 3610 C C . SER A 1 460 ? 23.002 -5.867 -33.839 1.00 72.81 460 SER A C 1
ATOM 3612 O O . SER A 1 460 ? 23.891 -5.468 -33.094 1.00 72.81 460 SER A O 1
ATOM 3614 N N . GLY A 1 461 ? 21.729 -5.884 -33.431 1.00 74.75 461 GLY A N 1
ATOM 3615 C CA . GLY A 1 461 ? 21.318 -5.594 -32.053 1.00 74.75 461 GLY A CA 1
ATOM 3616 C C . GLY A 1 461 ? 21.279 -4.114 -31.637 1.00 74.75 461 GLY A C 1
ATOM 3617 O O . GLY A 1 461 ? 21.135 -3.842 -30.452 1.00 74.75 461 GLY A O 1
ATOM 3618 N N . LYS A 1 462 ? 21.352 -3.139 -32.559 1.00 84.25 462 LYS A N 1
ATOM 3619 C CA . LYS A 1 462 ? 21.326 -1.687 -32.229 1.00 84.25 462 LYS A CA 1
ATOM 3620 C C . LYS A 1 462 ? 20.132 -1.274 -31.361 1.00 84.25 462 LYS A C 1
ATOM 3622 O O . LYS A 1 462 ? 20.300 -0.589 -30.358 1.00 84.25 462 LYS A O 1
ATOM 3627 N N . SER A 1 463 ? 18.924 -1.691 -31.740 1.00 78.06 463 SER A N 1
ATOM 3628 C CA . SER A 1 463 ? 17.699 -1.368 -30.998 1.00 78.06 463 SER A CA 1
ATOM 3629 C C . SER A 1 463 ? 17.721 -2.003 -29.603 1.00 78.06 463 SER A C 1
ATOM 3631 O O . SER A 1 463 ? 17.330 -1.367 -28.627 1.00 78.06 463 SER A O 1
ATOM 3633 N N . THR A 1 464 ? 18.249 -3.225 -29.495 1.00 78.00 464 THR A N 1
ATOM 3634 C CA . THR A 1 464 ? 18.462 -3.928 -28.224 1.00 78.00 464 THR A CA 1
ATOM 3635 C C . THR A 1 464 ? 19.469 -3.192 -27.341 1.00 78.00 464 THR A C 1
ATOM 3637 O O . THR A 1 464 ? 19.194 -2.980 -26.164 1.00 78.00 464 THR A O 1
ATOM 3640 N N . LEU A 1 465 ? 20.581 -2.716 -27.911 1.00 80.75 465 LEU A N 1
ATOM 3641 C CA . LEU A 1 465 ? 21.587 -1.920 -27.207 1.00 80.75 465 LEU A CA 1
ATOM 3642 C C . LEU A 1 465 ? 20.995 -0.613 -26.662 1.00 80.75 465 LEU A C 1
ATOM 3644 O O . LEU A 1 465 ? 21.168 -0.311 -25.486 1.00 80.75 465 LEU A O 1
ATOM 3648 N N . PHE A 1 466 ? 20.248 0.146 -27.471 1.00 85.38 466 PHE A N 1
ATOM 3649 C CA . PHE A 1 466 ? 19.608 1.381 -27.002 1.00 85.38 466 PHE A CA 1
ATOM 3650 C C . PHE A 1 466 ? 18.606 1.129 -25.872 1.00 85.38 466 PHE A C 1
ATOM 3652 O O . PHE A 1 466 ? 18.578 1.878 -24.895 1.00 85.38 466 PHE A O 1
ATOM 3659 N N . ARG A 1 467 ? 17.808 0.060 -25.971 1.00 84.69 467 ARG A N 1
ATOM 3660 C CA . ARG A 1 467 ? 16.896 -0.346 -24.894 1.00 84.69 467 ARG A CA 1
ATOM 3661 C C . ARG A 1 467 ? 17.663 -0.702 -23.627 1.00 84.69 467 ARG A C 1
ATOM 3663 O O . ARG A 1 467 ? 17.304 -0.218 -22.560 1.00 84.69 467 ARG A O 1
ATOM 3670 N N . TRP A 1 468 ? 18.741 -1.473 -23.747 1.00 83.69 468 TRP A N 1
ATOM 3671 C CA . TRP A 1 468 ? 19.584 -1.836 -22.615 1.00 83.69 468 TRP A CA 1
ATOM 3672 C C . TRP A 1 468 ? 20.198 -0.605 -21.931 1.00 83.69 468 TRP A C 1
ATOM 3674 O O . TRP A 1 468 ? 20.065 -0.467 -20.717 1.00 83.69 468 TRP A O 1
ATOM 3684 N N . ILE A 1 469 ? 20.765 0.341 -22.691 1.00 82.75 469 ILE A N 1
ATOM 3685 C CA . ILE A 1 469 ? 21.295 1.606 -22.148 1.00 82.75 469 ILE A CA 1
ATOM 3686 C C . ILE A 1 469 ? 20.189 2.370 -21.403 1.00 82.75 469 ILE A C 1
ATOM 3688 O O . ILE A 1 469 ? 20.405 2.844 -20.289 1.00 82.75 469 ILE A O 1
ATOM 3692 N N . ALA A 1 470 ? 18.989 2.475 -21.983 1.00 85.38 470 ALA A N 1
ATOM 3693 C CA . ALA A 1 470 ? 17.864 3.136 -21.326 1.00 85.38 470 ALA A CA 1
ATOM 3694 C C . ALA A 1 470 ? 17.474 2.442 -20.009 1.00 85.38 470 ALA A C 1
ATOM 3696 O O . ALA A 1 470 ? 17.239 3.119 -19.014 1.00 85.38 470 ALA A O 1
ATOM 3697 N N . ILE A 1 471 ? 17.461 1.109 -19.966 1.00 80.25 471 ILE A N 1
ATOM 3698 C CA . ILE A 1 471 ? 17.160 0.342 -18.749 1.00 80.25 471 ILE A CA 1
ATOM 3699 C C . ILE A 1 471 ? 18.230 0.572 -17.674 1.00 80.25 471 ILE A C 1
ATOM 3701 O O . ILE A 1 471 ? 17.890 0.900 -16.538 1.00 80.25 471 ILE A O 1
ATOM 3705 N N . GLN A 1 472 ? 19.519 0.476 -18.023 1.00 78.44 472 GLN A N 1
ATOM 3706 C CA . GLN A 1 472 ? 20.619 0.722 -17.078 1.00 78.44 472 GLN A CA 1
ATOM 3707 C C . GLN A 1 472 ? 20.573 2.135 -16.503 1.00 78.44 472 GLN A C 1
ATOM 3709 O O . GLN A 1 472 ? 20.792 2.345 -15.312 1.00 78.44 472 GLN A O 1
ATOM 3714 N N . ALA A 1 473 ? 20.264 3.114 -17.347 1.00 80.88 473 ALA A N 1
ATOM 3715 C CA . ALA A 1 473 ? 20.101 4.483 -16.908 1.00 80.88 473 ALA A CA 1
ATOM 3716 C C . ALA A 1 473 ? 18.870 4.685 -16.024 1.00 80.88 473 ALA A C 1
ATOM 3718 O O . ALA A 1 473 ? 18.935 5.455 -15.074 1.00 80.88 473 ALA A O 1
ATOM 3719 N N . ALA A 1 474 ? 17.762 3.993 -16.304 1.00 82.31 474 ALA A N 1
ATOM 3720 C CA . ALA A 1 474 ? 16.553 4.056 -15.491 1.00 82.31 474 ALA A CA 1
ATOM 3721 C C . ALA A 1 474 ? 16.773 3.475 -14.086 1.00 82.31 474 ALA A C 1
ATOM 3723 O O . ALA A 1 474 ? 16.306 4.080 -13.117 1.00 82.31 474 ALA A O 1
ATOM 3724 N N . TYR A 1 475 ? 17.531 2.377 -13.972 1.00 75.44 475 TYR A N 1
ATOM 3725 C CA . TYR A 1 475 ? 17.955 1.804 -12.690 1.00 75.44 475 TYR A CA 1
ATOM 3726 C C . TYR A 1 475 ? 19.031 2.618 -11.972 1.00 75.44 475 TYR A C 1
ATOM 3728 O O . TYR A 1 475 ? 19.146 2.526 -10.747 1.00 75.44 475 TYR A O 1
ATOM 3736 N N . GLY A 1 476 ? 19.847 3.365 -12.712 1.00 70.81 476 GLY A N 1
ATOM 3737 C CA . GLY A 1 476 ? 21.020 4.003 -12.148 1.00 70.81 476 GLY A CA 1
ATOM 3738 C C . GLY A 1 476 ? 20.687 5.156 -11.205 1.00 70.81 476 GLY A C 1
ATOM 3739 O O . GLY A 1 476 ? 19.812 5.987 -11.461 1.00 70.81 476 GLY A O 1
ATOM 3740 N N . GLY A 1 477 ? 21.420 5.204 -10.095 1.00 64.00 477 GLY A N 1
ATOM 3741 C CA . GLY A 1 477 ? 21.225 6.197 -9.050 1.00 64.00 477 GLY A CA 1
ATOM 3742 C C . GLY A 1 477 ? 22.384 6.304 -8.081 1.00 64.00 477 GLY A C 1
ATOM 3743 O O . GLY A 1 477 ? 23.385 5.599 -8.200 1.00 64.00 477 GLY A O 1
ATOM 3744 N N . VAL A 1 478 ? 22.258 7.213 -7.117 1.00 57.69 478 VAL A N 1
ATOM 3745 C CA . VAL A 1 478 ? 23.322 7.492 -6.155 1.00 57.69 478 VAL A CA 1
ATOM 3746 C C . VAL A 1 478 ? 22.779 7.550 -4.737 1.00 57.69 478 VAL A C 1
ATOM 3748 O O . VAL A 1 478 ? 21.748 8.172 -4.500 1.00 57.69 478 VAL A O 1
ATOM 3751 N N . ILE A 1 479 ? 23.495 6.946 -3.785 1.00 54.91 479 ILE A N 1
ATOM 3752 C CA . ILE A 1 479 ? 23.196 7.068 -2.351 1.00 54.91 479 ILE A CA 1
ATOM 3753 C C . ILE A 1 479 ? 24.400 7.671 -1.620 1.00 54.91 479 ILE A C 1
ATOM 3755 O O . ILE A 1 479 ? 25.539 7.236 -1.803 1.00 54.91 479 ILE A O 1
ATOM 3759 N N . SER A 1 480 ? 24.130 8.662 -0.765 1.00 52.72 480 SER A N 1
ATOM 3760 C CA . SER A 1 480 ? 25.083 9.203 0.210 1.00 52.72 480 SER A CA 1
ATOM 3761 C C . SER A 1 480 ? 24.830 8.552 1.570 1.00 52.72 480 SER A C 1
ATOM 3763 O O . SER A 1 480 ? 23.725 8.657 2.098 1.00 52.72 480 SER A O 1
ATOM 3765 N N . GLN A 1 481 ? 25.829 7.885 2.152 1.00 53.62 481 GLN A N 1
ATOM 3766 C CA . GLN A 1 481 ? 25.722 7.340 3.515 1.00 53.62 481 GLN A CA 1
ATOM 3767 C C . GLN A 1 481 ? 26.294 8.302 4.566 1.00 53.62 481 GLN A C 1
ATOM 3769 O O . GLN A 1 481 ? 27.162 9.119 4.256 1.00 53.62 481 GLN A O 1
ATOM 3774 N N . SER A 1 482 ? 25.877 8.143 5.829 1.00 42.38 482 SER A N 1
ATOM 3775 C CA . SER A 1 482 ? 26.257 8.955 7.006 1.00 42.38 482 SER A CA 1
ATOM 3776 C C . SER A 1 482 ? 27.760 8.972 7.366 1.00 42.38 482 SER A C 1
ATOM 3778 O O . SER A 1 482 ? 28.135 9.482 8.414 1.00 42.38 482 SER A O 1
ATOM 3780 N N . GLY A 1 483 ? 28.631 8.450 6.497 1.00 51.81 483 GLY A N 1
ATOM 3781 C CA . GLY A 1 483 ? 30.097 8.507 6.581 1.00 51.81 483 GLY A CA 1
ATOM 3782 C C . GLY A 1 483 ? 30.762 9.171 5.365 1.00 51.81 483 GLY A C 1
ATOM 3783 O O . GLY A 1 483 ? 31.943 8.931 5.100 1.00 51.81 483 GLY A O 1
ATOM 3784 N N . GLY A 1 484 ? 30.005 9.942 4.577 1.00 51.66 484 GLY A N 1
ATOM 3785 C CA . GLY A 1 484 ? 30.552 10.805 3.529 1.00 51.66 484 GLY A CA 1
ATOM 3786 C C . GLY A 1 484 ? 30.927 10.138 2.196 1.00 51.66 484 GLY A C 1
ATOM 3787 O O . GLY A 1 484 ? 31.546 10.747 1.325 1.00 51.66 484 GLY A O 1
ATOM 3788 N N . GLY A 1 485 ? 30.586 8.863 2.014 1.00 54.28 485 GLY A N 1
ATOM 3789 C CA . GLY A 1 485 ? 30.789 8.153 0.747 1.00 54.28 485 GLY A CA 1
ATOM 3790 C C . GLY A 1 485 ? 29.621 8.352 -0.218 1.00 54.28 485 GLY A C 1
ATOM 3791 O O . GLY A 1 485 ? 28.468 8.286 0.208 1.00 54.28 485 GLY A O 1
ATOM 3792 N N . LEU A 1 486 ? 29.933 8.545 -1.505 1.00 57.88 486 LEU A N 1
ATOM 3793 C CA . LEU A 1 486 ? 28.975 8.496 -2.613 1.00 57.88 486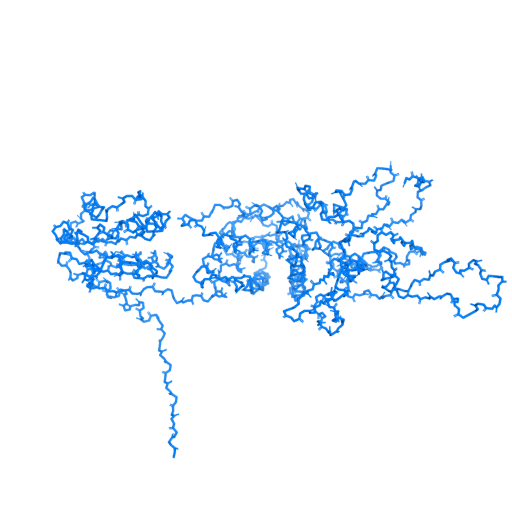 LEU A CA 1
ATOM 3794 C C . LEU A 1 486 ? 29.119 7.153 -3.325 1.00 57.88 486 LEU A C 1
ATOM 3796 O O . LEU A 1 486 ? 30.230 6.809 -3.736 1.00 57.88 486 LEU A O 1
ATOM 3800 N N . TYR A 1 487 ? 28.013 6.430 -3.471 1.00 57.31 487 TYR A N 1
ATOM 3801 C CA . TYR A 1 487 ? 27.968 5.132 -4.143 1.00 57.31 487 TYR A CA 1
ATOM 3802 C C . TYR A 1 487 ? 27.101 5.230 -5.393 1.00 57.31 487 TYR A C 1
ATOM 3804 O O . TYR A 1 487 ? 25.946 5.647 -5.297 1.00 57.31 487 TYR A O 1
ATOM 3812 N N . VAL A 1 488 ? 27.654 4.850 -6.548 1.00 60.94 488 VAL A N 1
ATOM 3813 C CA . VAL A 1 488 ? 26.898 4.719 -7.801 1.00 60.94 488 VAL A CA 1
ATOM 3814 C C . VAL A 1 488 ? 26.295 3.328 -7.843 1.00 60.94 488 VAL A C 1
ATOM 3816 O O . VAL A 1 488 ? 26.998 2.329 -7.747 1.00 60.94 488 VAL A O 1
ATOM 3819 N N . LEU A 1 489 ? 24.984 3.276 -7.984 1.00 61.53 489 LEU A N 1
ATOM 3820 C CA . LEU A 1 489 ? 24.203 2.063 -7.913 1.00 61.53 489 LEU A CA 1
ATOM 3821 C C . LEU A 1 489 ? 23.635 1.741 -9.295 1.00 61.53 489 LEU A C 1
ATOM 3823 O O . LEU A 1 489 ? 23.098 2.634 -9.950 1.00 61.53 489 LEU A O 1
ATOM 3827 N N . LYS A 1 490 ? 23.790 0.490 -9.752 1.00 57.91 490 LYS A N 1
ATOM 3828 C CA . LYS A 1 490 ? 23.462 0.091 -11.132 1.00 57.91 490 LYS A CA 1
ATOM 3829 C C . LYS A 1 490 ? 22.197 -0.764 -11.267 1.00 57.91 490 LYS A C 1
ATOM 3831 O O . LYS A 1 490 ? 21.454 -0.500 -12.201 1.00 57.91 490 LYS A O 1
ATOM 3836 N N . GLN A 1 491 ? 21.923 -1.735 -10.383 1.00 59.28 491 GLN A N 1
ATOM 3837 C CA . GLN A 1 491 ? 20.737 -2.613 -10.476 1.00 59.28 491 GLN A CA 1
ATOM 3838 C C . GLN A 1 491 ? 20.292 -3.200 -9.113 1.00 59.28 491 GLN A C 1
ATOM 3840 O O . GLN A 1 491 ? 21.130 -3.333 -8.218 1.00 59.28 491 GLN A O 1
ATOM 3845 N N . PRO A 1 492 ? 19.013 -3.609 -8.956 1.00 52.03 492 PRO A N 1
ATOM 3846 C CA . PRO A 1 492 ? 18.512 -4.333 -7.783 1.00 52.03 492 PRO A CA 1
ATOM 3847 C C . PRO A 1 492 ? 19.087 -5.758 -7.694 1.00 52.03 492 PRO A C 1
ATOM 3849 O O . PRO A 1 492 ? 19.201 -6.446 -8.701 1.00 52.03 492 PRO A O 1
ATOM 3852 N N . GLY A 1 493 ? 19.399 -6.238 -6.485 1.00 42.59 493 GLY A N 1
ATOM 3853 C CA . GLY A 1 493 ? 19.777 -7.643 -6.238 1.00 42.59 493 GLY A CA 1
ATOM 3854 C C . GLY A 1 493 ? 21.245 -8.002 -6.502 1.00 42.59 493 GLY A C 1
ATOM 3855 O O . GLY A 1 493 ? 21.715 -9.024 -6.009 1.00 42.59 493 GLY A O 1
ATOM 3856 N N . ILE A 1 494 ? 22.000 -7.140 -7.182 1.00 44.78 494 ILE A N 1
ATOM 3857 C CA . ILE A 1 494 ? 23.463 -7.168 -7.125 1.00 44.78 494 ILE A CA 1
ATOM 3858 C C . ILE A 1 494 ? 23.834 -6.490 -5.800 1.00 44.78 494 ILE A C 1
ATOM 3860 O O . ILE A 1 494 ? 23.395 -5.354 -5.578 1.00 44.78 494 ILE A O 1
ATOM 3864 N N . PRO A 1 495 ? 24.567 -7.152 -4.879 1.00 37.22 495 PRO A N 1
ATOM 3865 C CA . PRO A 1 495 ? 25.047 -6.486 -3.678 1.00 37.22 495 PRO A CA 1
ATOM 3866 C C . PRO A 1 495 ? 25.723 -5.187 -4.099 1.00 37.22 495 PRO A C 1
ATOM 3868 O O . PRO A 1 495 ? 26.403 -5.162 -5.124 1.00 37.22 495 PRO A O 1
ATOM 3871 N N . ALA A 1 496 ? 25.578 -4.124 -3.311 1.00 45.06 496 ALA A N 1
ATOM 3872 C CA . ALA A 1 496 ? 26.560 -3.053 -3.353 1.00 45.06 496 ALA A CA 1
ATOM 3873 C C . ALA A 1 496 ? 27.889 -3.670 -2.897 1.00 45.06 496 ALA A C 1
ATOM 3875 O O . ALA A 1 496 ? 28.292 -3.541 -1.745 1.00 45.06 496 ALA A O 1
ATOM 3876 N N . THR A 1 497 ? 28.543 -4.430 -3.772 1.00 40.88 497 THR A N 1
ATOM 3877 C CA . THR A 1 497 ? 29.964 -4.671 -3.669 1.00 40.88 497 THR A CA 1
ATOM 3878 C C . THR A 1 497 ? 30.607 -3.296 -3.594 1.00 40.88 497 THR A C 1
ATOM 3880 O O . THR A 1 497 ? 30.045 -2.293 -4.041 1.00 40.88 497 THR A O 1
ATOM 3883 N N . GLU A 1 498 ? 31.777 -3.224 -2.982 1.00 44.75 498 GLU A N 1
ATOM 3884 C CA . GLU A 1 498 ? 32.584 -2.015 -2.800 1.00 44.75 498 GLU A CA 1
ATOM 3885 C C . GLU A 1 498 ? 32.992 -1.319 -4.122 1.00 44.75 498 GLU A C 1
ATOM 3887 O O . GLU A 1 498 ? 33.964 -0.566 -4.151 1.00 44.75 498 GLU A O 1
ATOM 3892 N N . GLU A 1 499 ? 32.273 -1.561 -5.220 1.00 47.72 499 GLU A N 1
ATOM 3893 C CA . GLU A 1 499 ? 32.377 -0.969 -6.540 1.00 47.72 499 GLU A CA 1
ATOM 3894 C C . GLU A 1 499 ? 32.146 0.542 -6.466 1.00 47.72 499 GLU A C 1
ATOM 3896 O O . GLU A 1 499 ? 31.131 1.119 -6.849 1.00 47.72 499 GLU A O 1
ATOM 3901 N N . THR A 1 500 ? 33.225 1.196 -6.052 1.00 52.81 500 THR A N 1
ATOM 3902 C CA . THR A 1 500 ? 33.530 2.619 -6.142 1.00 52.81 500 THR A CA 1
ATOM 3903 C C . THR A 1 500 ? 32.860 3.497 -5.085 1.00 52.81 500 THR A C 1
ATOM 3905 O O . THR A 1 500 ? 31.951 4.283 -5.350 1.00 52.81 500 THR A O 1
ATOM 3908 N N . ARG A 1 501 ? 33.402 3.444 -3.860 1.00 53.66 501 ARG A N 1
ATOM 3909 C CA . ARG A 1 501 ? 33.284 4.555 -2.905 1.00 53.66 501 ARG A CA 1
ATOM 3910 C C . ARG A 1 501 ? 34.057 5.750 -3.451 1.00 53.66 501 ARG A C 1
ATOM 3912 O O . ARG A 1 501 ? 35.286 5.724 -3.511 1.00 53.66 501 ARG A O 1
ATOM 3919 N N . TYR A 1 502 ? 33.354 6.824 -3.781 1.00 58.47 502 TYR A N 1
ATOM 3920 C CA . TYR A 1 502 ? 34.014 8.025 -4.274 1.00 58.47 502 TYR A CA 1
ATOM 3921 C C . TYR A 1 502 ? 34.314 9.045 -3.161 1.00 58.47 502 TYR A C 1
ATOM 3923 O O . TYR A 1 502 ? 33.440 9.321 -2.326 1.00 58.47 502 TYR A O 1
ATOM 3931 N N . PRO A 1 503 ? 35.521 9.651 -3.153 1.00 59.97 503 PRO A N 1
ATOM 3932 C CA . PRO A 1 503 ? 35.860 10.754 -2.259 1.00 59.97 503 PRO A CA 1
ATOM 3933 C C . PRO A 1 503 ? 34.924 11.950 -2.445 1.00 59.97 503 PRO A C 1
ATOM 3935 O O . PRO A 1 503 ? 34.569 12.284 -3.576 1.00 59.97 503 PRO A O 1
ATOM 3938 N N . HIS A 1 504 ? 34.615 12.658 -1.354 1.00 59.56 504 HIS A N 1
ATOM 3939 C CA . HIS A 1 504 ? 33.786 13.874 -1.360 1.00 59.56 504 HIS A CA 1
ATOM 3940 C C . HIS A 1 504 ? 34.171 14.901 -2.431 1.00 59.56 504 HIS A C 1
ATOM 3942 O O . HIS A 1 504 ? 33.297 15.474 -3.077 1.00 59.56 504 HIS A O 1
ATOM 3948 N N . ALA A 1 505 ? 35.471 15.093 -2.667 1.00 58.06 505 ALA A N 1
ATOM 3949 C CA . ALA A 1 505 ? 35.978 16.039 -3.659 1.00 58.06 505 ALA A CA 1
ATOM 3950 C C . ALA A 1 505 ? 35.526 15.732 -5.102 1.00 58.06 505 ALA A C 1
ATOM 3952 O O . ALA A 1 505 ? 35.465 16.638 -5.928 1.00 58.06 505 ALA A O 1
ATOM 3953 N N . LEU A 1 506 ? 35.188 14.474 -5.406 1.00 60.12 506 LEU A N 1
ATOM 3954 C CA . LEU A 1 506 ? 34.784 14.030 -6.741 1.00 60.12 506 LEU A CA 1
ATOM 3955 C C . LEU A 1 506 ? 33.264 13.905 -6.904 1.00 60.12 506 LEU A C 1
ATOM 3957 O O . LEU A 1 506 ? 32.807 13.684 -8.023 1.00 60.12 506 LEU A O 1
ATOM 3961 N N . HIS A 1 507 ? 32.468 14.069 -5.837 1.00 63.59 507 HIS A N 1
ATOM 3962 C CA . HIS A 1 507 ? 31.015 13.818 -5.857 1.00 63.59 507 HIS A CA 1
ATOM 3963 C C . HIS A 1 507 ? 30.305 14.568 -6.983 1.00 63.59 507 HIS A C 1
ATOM 3965 O O . HIS A 1 507 ? 29.558 13.970 -7.754 1.00 63.59 507 HIS A O 1
ATOM 3971 N N . ARG A 1 508 ? 30.601 15.863 -7.123 1.00 59.34 508 ARG A N 1
ATOM 3972 C CA . ARG A 1 508 ? 30.037 16.711 -8.177 1.00 59.34 508 ARG A CA 1
ATOM 3973 C C . ARG A 1 508 ? 30.430 16.230 -9.577 1.00 59.34 508 ARG A C 1
ATOM 3975 O O . ARG A 1 508 ? 29.575 16.106 -10.443 1.00 59.34 508 ARG A O 1
ATOM 3982 N N . GLN A 1 509 ? 31.698 15.873 -9.765 1.00 62.47 509 GLN A N 1
ATOM 3983 C CA . GLN A 1 509 ? 32.212 15.380 -11.041 1.00 62.47 509 GLN A CA 1
ATOM 3984 C C . GLN A 1 509 ? 31.569 14.046 -11.457 1.00 62.47 509 GLN A C 1
ATOM 3986 O O . GLN A 1 509 ? 31.354 13.824 -12.642 1.00 62.47 509 GLN A O 1
ATOM 3991 N N . ILE A 1 510 ? 31.252 13.159 -10.513 1.00 61.62 510 ILE A N 1
ATOM 3992 C CA . ILE A 1 510 ? 30.627 11.855 -10.798 1.00 61.62 510 ILE A CA 1
ATOM 3993 C C . ILE A 1 510 ? 29.153 12.016 -11.146 1.00 61.62 510 ILE A C 1
ATOM 3995 O O . ILE A 1 510 ? 28.697 11.442 -12.134 1.00 61.62 510 ILE A O 1
ATOM 3999 N N . LEU A 1 511 ? 28.433 12.828 -10.365 1.00 60.41 511 LEU A N 1
ATOM 4000 C CA . LEU A 1 511 ? 27.031 13.160 -10.622 1.00 60.41 511 LEU A CA 1
ATOM 4001 C C . LEU A 1 511 ? 26.848 13.814 -11.998 1.00 60.41 511 LEU A C 1
ATOM 4003 O O . LEU A 1 511 ? 25.849 13.565 -12.662 1.00 60.41 511 LEU A O 1
ATOM 4007 N N . GLU A 1 512 ? 27.822 14.612 -12.441 1.00 60.72 512 GLU A N 1
ATOM 4008 C CA . GLU A 1 512 ? 27.801 15.261 -13.755 1.00 60.72 512 GLU A CA 1
ATOM 4009 C C . GLU A 1 512 ? 28.220 14.306 -14.898 1.00 60.72 512 GLU A C 1
ATOM 4011 O O . GLU A 1 512 ? 27.697 14.417 -16.013 1.00 60.72 512 GLU A O 1
ATOM 4016 N N . LYS A 1 513 ? 29.140 13.355 -14.650 1.00 63.19 513 LYS A N 1
ATOM 4017 C CA . LYS A 1 513 ? 29.771 12.532 -15.704 1.00 63.19 513 LYS A CA 1
ATOM 4018 C C . LYS A 1 513 ? 29.154 11.162 -15.963 1.00 63.19 513 LYS A C 1
ATOM 4020 O O . LYS A 1 513 ? 29.275 10.673 -17.081 1.00 63.19 513 LYS A O 1
ATOM 4025 N N . HIS A 1 514 ? 28.508 10.525 -14.992 1.00 71.06 514 HIS A N 1
ATOM 4026 C CA . HIS A 1 514 ? 28.106 9.130 -15.173 1.00 71.06 514 HIS A CA 1
ATOM 4027 C C . HIS A 1 514 ? 26.801 9.008 -15.983 1.00 71.06 514 HIS A C 1
ATOM 4029 O O . HIS A 1 514 ? 25.734 9.430 -15.534 1.00 71.06 514 HIS A O 1
ATOM 4035 N N . TRP A 1 515 ? 26.867 8.408 -17.176 1.00 75.19 515 TRP A N 1
ATOM 4036 C CA . TRP A 1 515 ? 25.721 8.291 -18.091 1.00 75.19 515 TRP A CA 1
ATOM 4037 C C . TRP A 1 515 ? 24.541 7.530 -17.475 1.00 75.19 515 TRP A C 1
ATOM 4039 O O . TRP A 1 515 ? 23.392 7.905 -17.691 1.00 75.19 515 TRP A O 1
ATOM 4049 N N . SER A 1 516 ? 24.811 6.506 -16.657 1.00 73.81 516 SER A N 1
ATOM 4050 C CA . SER A 1 516 ? 23.756 5.698 -16.036 1.00 73.81 516 SER A CA 1
ATOM 4051 C C . SER A 1 516 ? 22.987 6.440 -14.940 1.00 73.81 516 SER A C 1
ATOM 4053 O O . SER A 1 516 ? 21.948 5.970 -14.511 1.00 73.81 516 SER A O 1
ATOM 4055 N N . LEU A 1 517 ? 23.456 7.601 -14.475 1.00 71.75 517 LEU A N 1
ATOM 4056 C CA . LEU A 1 517 ? 22.732 8.410 -13.486 1.00 71.75 517 LEU A CA 1
ATOM 4057 C C . LEU A 1 517 ? 21.718 9.358 -14.129 1.00 71.75 517 LEU A C 1
ATOM 4059 O O . LEU A 1 517 ? 20.985 10.069 -13.439 1.00 71.75 517 LEU A O 1
ATOM 4063 N N . ARG A 1 518 ? 21.686 9.397 -15.460 1.00 77.38 518 ARG A N 1
ATOM 4064 C CA . ARG A 1 518 ? 20.850 10.316 -16.217 1.00 77.38 518 ARG A CA 1
ATOM 4065 C C . ARG A 1 518 ? 19.498 9.701 -16.532 1.00 77.38 518 ARG A C 1
ATOM 4067 O O . ARG A 1 518 ? 19.359 8.493 -16.666 1.00 77.38 518 ARG A O 1
ATOM 4074 N N . ILE A 1 519 ? 18.506 10.558 -16.711 1.00 80.25 519 ILE A N 1
ATOM 4075 C CA . ILE A 1 519 ? 17.166 10.161 -17.117 1.00 80.25 519 ILE A CA 1
ATOM 4076 C C . ILE A 1 519 ? 17.184 9.860 -18.627 1.00 80.25 519 ILE A C 1
ATOM 4078 O O . ILE A 1 519 ? 17.539 10.752 -19.411 1.00 80.25 519 ILE A O 1
ATOM 4082 N N . PRO A 1 520 ? 16.850 8.624 -19.041 1.00 86.38 520 PRO A N 1
ATOM 4083 C CA . PRO A 1 520 ? 16.936 8.207 -20.434 1.00 86.38 520 PRO A CA 1
ATOM 4084 C C . PRO A 1 520 ? 15.690 8.625 -21.218 1.00 86.38 520 PRO A C 1
ATOM 4086 O O . PRO A 1 520 ? 14.569 8.317 -20.817 1.00 86.38 520 PRO A O 1
ATOM 4089 N N . PHE A 1 521 ? 15.874 9.255 -22.377 1.00 87.00 521 PHE A N 1
ATOM 4090 C CA . PHE A 1 521 ? 14.808 9.486 -23.357 1.00 87.00 521 PHE A CA 1
ATOM 4091 C C . PHE A 1 521 ? 15.099 8.709 -24.634 1.00 87.00 521 PHE A C 1
ATOM 4093 O O . PHE A 1 521 ? 16.057 9.023 -25.334 1.00 87.00 521 PHE A O 1
ATOM 4100 N N . LEU A 1 522 ? 14.287 7.695 -24.939 1.00 86.75 522 LEU A N 1
ATOM 4101 C CA . LEU A 1 522 ? 14.418 6.917 -26.170 1.00 86.75 522 LEU A CA 1
ATOM 4102 C C . LEU A 1 522 ? 13.455 7.463 -27.227 1.00 86.75 522 LEU A C 1
ATOM 4104 O O . LEU A 1 522 ? 12.241 7.349 -27.082 1.00 86.75 522 LEU A O 1
ATOM 4108 N N . ILE A 1 523 ? 14.005 8.037 -28.296 1.00 84.50 523 ILE A N 1
ATOM 4109 C CA . ILE A 1 523 ? 13.247 8.640 -29.393 1.00 84.50 523 ILE A CA 1
ATOM 4110 C C . ILE A 1 523 ? 13.487 7.838 -30.672 1.00 84.50 523 ILE A C 1
ATOM 4112 O O . ILE A 1 523 ? 14.598 7.761 -31.204 1.00 84.50 523 ILE A O 1
ATOM 4116 N N . ARG A 1 524 ? 12.420 7.247 -31.206 1.00 81.25 524 ARG A N 1
ATOM 4117 C CA . ARG A 1 524 ? 12.465 6.489 -32.458 1.00 81.25 524 ARG A CA 1
ATOM 4118 C C . ARG A 1 524 ? 12.252 7.442 -33.626 1.00 81.25 524 ARG A C 1
ATOM 4120 O O . ARG A 1 524 ? 11.123 7.760 -33.977 1.00 81.25 524 ARG A O 1
ATOM 4127 N N . LEU A 1 525 ? 13.336 7.883 -34.263 1.00 78.19 525 LEU A N 1
ATOM 4128 C CA . LEU A 1 525 ? 13.275 8.904 -35.322 1.00 78.19 525 LEU A CA 1
ATOM 4129 C C . LEU A 1 525 ? 12.437 8.476 -36.537 1.00 78.19 525 LEU A C 1
ATOM 4131 O O . LEU A 1 525 ? 11.880 9.321 -37.231 1.00 78.19 525 LEU A O 1
ATOM 4135 N N . ARG A 1 526 ? 12.279 7.166 -36.757 1.00 74.44 526 ARG A N 1
ATOM 4136 C CA . ARG A 1 526 ? 11.376 6.606 -37.778 1.00 74.44 526 ARG A CA 1
ATOM 4137 C C . ARG A 1 526 ? 9.893 6.935 -37.567 1.00 74.44 526 ARG A C 1
ATOM 4139 O O . ARG A 1 526 ? 9.124 6.792 -38.506 1.00 74.44 526 ARG A O 1
ATOM 4146 N N . GLU A 1 527 ? 9.489 7.328 -36.361 1.00 75.31 527 GLU A N 1
ATOM 4147 C CA . GLU A 1 527 ? 8.103 7.698 -36.042 1.00 75.31 527 GLU A CA 1
ATOM 4148 C C . GLU A 1 527 ? 7.808 9.170 -36.411 1.00 75.31 527 GLU A C 1
ATOM 4150 O O . GLU A 1 527 ? 6.657 9.592 -36.377 1.00 75.31 527 GLU A O 1
ATOM 4155 N N . PHE A 1 528 ? 8.827 9.930 -36.842 1.00 77.56 528 PHE A N 1
ATOM 4156 C CA . PHE A 1 528 ? 8.754 11.362 -37.168 1.00 77.56 528 PHE A CA 1
ATOM 4157 C C . PHE A 1 528 ? 9.184 11.660 -38.615 1.00 77.56 528 PHE A C 1
ATOM 4159 O O . PHE A 1 528 ? 9.958 12.579 -38.884 1.00 77.56 528 PHE A O 1
ATOM 4166 N N . THR A 1 529 ? 8.699 10.867 -39.571 1.00 68.06 529 THR A N 1
ATOM 4167 C CA . THR A 1 529 ? 9.062 10.968 -40.999 1.00 68.06 529 THR A CA 1
ATOM 4168 C C . THR A 1 529 ? 8.595 12.259 -41.678 1.00 68.06 529 THR A C 1
ATOM 4170 O O . THR A 1 529 ? 9.244 12.705 -42.622 1.00 68.06 529 THR A O 1
ATOM 4173 N N . GLU A 1 530 ? 7.536 12.890 -41.166 1.00 71.62 530 GLU A N 1
ATOM 4174 C CA . GLU A 1 530 ? 6.960 14.147 -41.678 1.00 71.62 530 GLU A CA 1
ATOM 4175 C C . GLU A 1 530 ? 7.662 15.417 -41.139 1.00 71.62 530 GLU A C 1
ATOM 4177 O O . GLU A 1 530 ? 7.276 16.539 -41.460 1.00 71.62 530 GLU A O 1
ATOM 4182 N N . GLY A 1 531 ? 8.718 15.268 -40.328 1.00 63.59 531 GLY A N 1
ATOM 4183 C CA . GLY A 1 531 ? 9.585 16.376 -39.901 1.00 63.59 531 GLY A CA 1
ATOM 4184 C C . GLY A 1 531 ? 9.122 17.170 -38.672 1.00 63.59 531 GLY A C 1
ATOM 4185 O O . GLY A 1 531 ? 9.826 18.085 -38.246 1.00 63.59 531 GLY A O 1
ATOM 4186 N N . THR A 1 532 ? 7.989 16.826 -38.060 1.00 75.31 532 THR A N 1
ATOM 4187 C CA . THR A 1 532 ? 7.550 17.397 -36.778 1.00 75.31 532 THR A CA 1
ATOM 4188 C C . THR A 1 532 ? 8.143 16.612 -35.613 1.00 75.31 532 THR A C 1
ATOM 4190 O O . THR A 1 532 ? 7.611 15.593 -35.184 1.00 75.31 532 THR A O 1
ATOM 4193 N N . PHE A 1 533 ? 9.281 17.082 -35.106 1.00 76.69 533 PHE A N 1
ATOM 4194 C CA . PHE A 1 533 ? 9.926 16.502 -33.930 1.00 76.69 533 PHE A CA 1
ATOM 4195 C C . PHE A 1 533 ? 9.168 16.890 -32.645 1.00 76.69 533 PHE A C 1
ATOM 4197 O O . PHE A 1 533 ? 8.704 18.030 -32.561 1.00 76.69 533 PHE A O 1
ATOM 4204 N N . PRO A 1 534 ? 9.032 15.992 -31.649 1.00 77.44 534 PRO A N 1
ATOM 4205 C CA . PRO A 1 534 ? 8.361 16.326 -30.402 1.00 77.44 534 PRO A CA 1
ATOM 4206 C C . PRO A 1 534 ? 9.132 17.421 -29.668 1.00 77.44 534 PRO A C 1
ATOM 4208 O O . PRO A 1 534 ? 10.366 17.439 -29.659 1.00 77.44 534 PRO A O 1
ATOM 4211 N N . GLU A 1 535 ? 8.406 18.320 -29.012 1.00 78.25 535 GLU A N 1
ATOM 4212 C CA . GLU A 1 535 ? 9.025 19.232 -28.058 1.00 78.25 535 GLU A CA 1
ATOM 4213 C C . GLU A 1 535 ? 9.637 18.411 -26.915 1.00 78.25 535 GLU A C 1
ATOM 4215 O O . GLU A 1 535 ? 9.100 17.345 -26.584 1.00 78.25 535 GLU A O 1
ATOM 4220 N N . PRO A 1 536 ? 10.710 18.882 -26.250 1.00 76.12 536 PRO A N 1
ATOM 4221 C CA . PRO A 1 536 ? 11.287 18.177 -25.112 1.00 76.12 536 PRO A CA 1
ATOM 4222 C C . PRO A 1 536 ? 10.217 17.724 -24.114 1.00 76.12 536 PRO A C 1
ATOM 4224 O O . PRO A 1 536 ? 10.276 16.591 -23.639 1.00 76.12 536 PRO A O 1
ATOM 4227 N N . GLN A 1 537 ? 9.186 18.559 -23.895 1.00 76.62 537 GLN A N 1
ATOM 4228 C CA . GLN A 1 537 ? 8.016 18.286 -23.054 1.00 76.62 537 GLN A CA 1
ATOM 4229 C C . GLN A 1 537 ? 7.337 16.941 -23.268 1.00 76.62 537 GLN A C 1
ATOM 4231 O O . GLN A 1 537 ? 6.789 16.385 -22.317 1.00 76.62 537 GLN A O 1
ATOM 4236 N N . GLN A 1 538 ? 7.436 16.428 -24.484 1.00 79.50 538 GLN A N 1
ATOM 4237 C CA . GLN A 1 538 ? 6.756 15.245 -24.979 1.00 79.50 538 GLN A CA 1
ATOM 4238 C C . GLN A 1 538 ? 7.703 14.039 -25.091 1.00 79.50 538 GLN A C 1
ATOM 4240 O O . GLN A 1 538 ? 7.281 12.961 -25.505 1.00 79.50 538 GLN A O 1
ATOM 4245 N N . PHE A 1 539 ? 8.985 14.178 -24.726 1.00 83.94 539 PHE A N 1
ATOM 4246 C CA . PHE A 1 539 ? 9.934 13.059 -24.721 1.00 83.94 539 PHE A CA 1
ATOM 4247 C C . PHE A 1 539 ? 9.530 11.916 -23.778 1.00 83.94 539 PHE A C 1
ATOM 4249 O O . PHE A 1 539 ? 9.644 10.766 -24.206 1.00 83.94 539 PHE A O 1
ATOM 4256 N N . PRO A 1 540 ? 9.029 12.163 -22.546 1.00 84.81 540 PRO A N 1
ATOM 4257 C CA . PRO A 1 540 ? 8.589 11.074 -21.675 1.00 84.81 540 PRO A CA 1
ATOM 4258 C C . PRO A 1 540 ? 7.502 10.200 -22.317 1.00 84.81 540 PRO A C 1
ATOM 4260 O O . PRO A 1 540 ? 7.526 8.977 -22.185 1.00 84.81 540 PRO A O 1
ATOM 4263 N N . GLU A 1 541 ? 6.596 10.811 -23.084 1.00 82.56 541 GLU A N 1
ATOM 4264 C CA . GLU A 1 541 ? 5.478 10.128 -23.743 1.00 82.56 541 GLU A CA 1
ATOM 4265 C C . GLU A 1 541 ? 5.934 9.159 -24.842 1.00 82.56 541 GLU A C 1
ATOM 4267 O O . GLU A 1 541 ? 5.198 8.239 -25.189 1.00 82.56 541 GLU A O 1
ATOM 4272 N N . GLN A 1 542 ? 7.156 9.310 -25.364 1.00 84.69 542 GLN A N 1
ATOM 4273 C CA . GLN A 1 542 ? 7.692 8.417 -26.399 1.00 84.69 542 GLN A CA 1
ATOM 4274 C C . GLN A 1 542 ? 7.951 7.006 -25.871 1.00 84.69 542 GLN A C 1
ATOM 4276 O O . GLN A 1 542 ? 7.838 6.030 -26.612 1.00 84.69 542 GLN A O 1
ATOM 4281 N N . VAL A 1 543 ? 8.271 6.893 -24.580 1.00 83.12 543 VAL A N 1
ATOM 4282 C CA . VAL A 1 543 ? 8.505 5.608 -23.910 1.00 83.12 543 VAL A CA 1
ATOM 4283 C C . VAL A 1 543 ? 7.342 5.255 -22.991 1.00 83.12 543 VAL A C 1
ATOM 4285 O O . VAL A 1 543 ? 6.920 4.102 -22.951 1.00 83.12 543 VAL A O 1
ATOM 4288 N N . VAL A 1 544 ? 6.799 6.237 -22.269 1.00 82.81 544 VAL A N 1
ATOM 4289 C CA . VAL A 1 544 ? 5.770 6.058 -21.240 1.00 82.81 544 VAL A CA 1
ATOM 4290 C C . VAL A 1 544 ? 4.601 7.003 -21.527 1.00 82.81 544 VAL A C 1
ATOM 4292 O O . VAL A 1 544 ? 4.431 8.031 -20.880 1.00 82.81 544 VAL A O 1
ATOM 4295 N N . ARG A 1 545 ? 3.761 6.655 -22.509 1.00 79.75 545 ARG A N 1
ATOM 4296 C CA . ARG A 1 545 ? 2.607 7.481 -22.934 1.00 79.75 545 ARG A CA 1
ATOM 4297 C C . ARG A 1 545 ? 1.662 7.840 -21.788 1.00 79.75 545 ARG A C 1
ATOM 4299 O O . ARG A 1 545 ? 1.140 8.947 -21.734 1.00 79.75 545 ARG A O 1
ATOM 4306 N N . GLN A 1 546 ? 1.463 6.903 -20.866 1.00 72.62 546 GLN A N 1
ATOM 4307 C CA . GLN A 1 546 ? 0.450 7.004 -19.819 1.00 72.62 546 GLN A CA 1
ATOM 4308 C C . GLN A 1 546 ? 0.697 8.157 -18.851 1.00 72.62 546 GLN A C 1
ATOM 4310 O O . GLN A 1 546 ? -0.273 8.773 -18.431 1.00 72.62 546 GLN A O 1
ATOM 4315 N N . ILE A 1 547 ? 1.950 8.463 -18.492 1.00 73.00 547 ILE A N 1
ATOM 4316 C CA . ILE A 1 547 ? 2.248 9.475 -17.462 1.00 73.00 547 ILE A CA 1
ATOM 4317 C C . ILE A 1 547 ? 2.026 10.913 -17.952 1.00 73.00 547 ILE A C 1
ATOM 4319 O O . ILE A 1 547 ? 1.990 11.832 -17.135 1.00 73.00 547 ILE A O 1
ATOM 4323 N N . GLY A 1 548 ? 1.863 11.103 -19.267 1.00 73.00 548 GLY A N 1
ATOM 4324 C CA . GLY A 1 548 ? 1.689 12.409 -19.892 1.00 73.00 548 GLY A CA 1
ATOM 4325 C C . GLY A 1 548 ? 2.869 13.365 -19.667 1.00 73.00 548 GLY A C 1
ATOM 4326 O O . GLY A 1 548 ? 3.924 12.981 -19.135 1.00 73.00 548 GLY A O 1
ATOM 4327 N N . PRO A 1 549 ? 2.707 14.641 -20.044 1.00 70.94 549 PRO A N 1
ATOM 4328 C CA . PRO A 1 549 ? 3.735 15.636 -19.841 1.00 70.94 549 PRO A CA 1
ATOM 4329 C C . PRO A 1 549 ? 3.723 16.087 -18.368 1.00 70.94 549 PRO A C 1
ATOM 4331 O O . PRO A 1 549 ? 2.667 16.134 -17.731 1.00 70.94 549 PRO A O 1
ATOM 4334 N N . PRO A 1 550 ? 4.872 16.476 -17.795 1.00 69.00 550 PRO A N 1
ATOM 4335 C CA . PRO A 1 550 ? 4.937 16.971 -16.426 1.00 69.00 550 PRO A CA 1
ATOM 4336 C C . PRO A 1 550 ? 4.041 18.200 -16.222 1.00 69.00 550 PRO A C 1
ATOM 4338 O O . PRO A 1 550 ? 4.146 19.186 -16.954 1.00 69.00 550 PRO A O 1
ATOM 4341 N N . SER A 1 551 ? 3.209 18.171 -15.180 1.00 60.56 551 SER A N 1
ATOM 4342 C CA . SER A 1 551 ? 2.136 19.146 -14.927 1.00 60.56 551 SER A CA 1
ATOM 4343 C C . SER A 1 551 ? 2.603 20.565 -14.571 1.00 60.56 551 SER A C 1
ATOM 4345 O O . SER A 1 551 ? 1.808 21.503 -14.617 1.00 60.56 551 SER A O 1
ATOM 4347 N N . THR A 1 552 ? 3.884 20.773 -14.237 1.00 57.91 552 THR A N 1
ATOM 4348 C CA . THR A 1 552 ? 4.428 22.107 -13.930 1.00 57.91 552 THR A CA 1
ATOM 4349 C C . THR A 1 552 ? 5.706 22.422 -14.709 1.00 57.91 552 THR A C 1
ATOM 4351 O O . THR A 1 552 ? 6.538 21.555 -14.989 1.00 57.91 552 THR A O 1
ATOM 4354 N N . ARG A 1 553 ? 5.947 23.719 -14.969 1.00 50.28 553 ARG A N 1
ATOM 4355 C CA . ARG A 1 553 ? 7.269 24.207 -15.419 1.00 50.28 553 ARG A CA 1
ATOM 4356 C C . ARG A 1 553 ? 8.393 23.745 -14.476 1.00 50.28 553 ARG A C 1
ATOM 4358 O O . ARG A 1 553 ? 9.500 23.527 -14.947 1.00 50.28 553 ARG A O 1
ATOM 4365 N N . GLY A 1 554 ? 8.115 23.555 -13.180 1.00 46.75 554 GLY A N 1
ATOM 4366 C CA . GLY A 1 554 ? 9.068 23.096 -12.160 1.00 46.75 554 GLY A CA 1
ATOM 4367 C C . GLY A 1 554 ? 9.562 21.658 -12.346 1.00 46.75 554 GLY A C 1
ATOM 4368 O O . GLY A 1 554 ? 10.764 21.423 -12.253 1.00 46.75 554 GLY A O 1
ATOM 4369 N N . SER A 1 555 ? 8.670 20.718 -12.674 1.00 51.75 555 SER A N 1
ATOM 4370 C CA . SER A 1 555 ? 9.045 19.338 -13.028 1.00 51.75 555 SER A CA 1
ATOM 4371 C C . SER A 1 555 ? 9.833 19.275 -14.340 1.00 51.75 555 SER A C 1
ATOM 4373 O O . SER A 1 555 ? 10.751 18.476 -14.474 1.00 51.75 555 SER A O 1
ATOM 4375 N N . TRP A 1 556 ? 9.559 20.193 -15.272 1.00 51.06 556 TRP A N 1
ATOM 4376 C CA . TRP A 1 556 ? 10.330 20.344 -16.510 1.00 51.06 556 TRP A CA 1
ATOM 4377 C C . TRP A 1 556 ? 11.705 20.999 -16.326 1.00 51.06 556 TRP A C 1
ATOM 4379 O O . TRP A 1 556 ? 12.648 20.684 -17.046 1.00 51.06 556 TRP A O 1
ATOM 4389 N N . ILE A 1 557 ? 11.854 21.899 -15.351 1.00 46.50 557 ILE A N 1
ATOM 4390 C CA . ILE A 1 557 ? 13.129 22.563 -15.034 1.00 46.50 557 ILE A CA 1
ATOM 4391 C C . ILE A 1 557 ? 14.199 21.556 -14.572 1.00 46.50 557 ILE A C 1
ATOM 4393 O O . ILE A 1 557 ? 15.384 21.810 -14.794 1.00 46.50 557 ILE A O 1
ATOM 4397 N N . PHE A 1 558 ? 13.801 20.404 -14.018 1.00 49.72 558 PHE A N 1
ATOM 4398 C CA . PHE A 1 558 ? 14.714 19.290 -13.723 1.00 49.72 558 PHE A CA 1
ATOM 4399 C C . PHE A 1 558 ? 15.337 18.687 -14.984 1.00 49.72 558 PHE A C 1
ATOM 4401 O O . PHE A 1 558 ? 16.540 18.453 -15.011 1.00 49.72 558 PHE A O 1
ATOM 4408 N N . PHE A 1 559 ? 14.547 18.521 -16.045 1.00 53.94 559 PHE A N 1
ATOM 4409 C CA . PHE A 1 559 ? 15.028 18.052 -17.347 1.00 53.94 559 PHE A CA 1
ATOM 4410 C C . PHE A 1 559 ? 15.793 19.137 -18.120 1.00 53.94 559 PHE A C 1
ATOM 4412 O O . PHE A 1 559 ? 16.709 18.844 -18.885 1.00 53.94 559 PHE A O 1
ATOM 4419 N N . LYS A 1 560 ? 15.429 20.413 -17.921 1.00 46.31 560 LYS A N 1
ATOM 4420 C CA . LYS A 1 560 ? 15.977 21.559 -18.666 1.00 46.31 560 LYS A CA 1
ATOM 4421 C C . LYS A 1 560 ? 17.350 22.028 -18.166 1.00 46.31 560 LYS A C 1
ATOM 4423 O O . LYS A 1 560 ? 18.101 22.619 -18.941 1.00 46.31 560 LYS A O 1
ATOM 4428 N N . ARG A 1 561 ? 17.711 21.774 -16.902 1.00 47.47 561 ARG A N 1
ATOM 4429 C CA . ARG A 1 561 ? 19.120 21.840 -16.476 1.00 47.47 561 ARG A CA 1
ATOM 4430 C C . ARG A 1 561 ? 19.798 20.580 -17.010 1.00 47.47 561 ARG A C 1
ATOM 4432 O O . ARG A 1 561 ? 19.757 19.551 -16.351 1.00 47.47 561 ARG A O 1
ATOM 4439 N N . GLY A 1 562 ? 20.351 20.664 -18.223 1.00 48.06 562 GLY A N 1
ATOM 4440 C CA . GLY A 1 562 ? 20.904 19.563 -19.035 1.00 48.06 562 GLY A CA 1
ATOM 4441 C C . GLY A 1 562 ? 22.067 18.753 -18.438 1.00 48.06 562 GLY A C 1
ATOM 4442 O O . GLY A 1 562 ? 22.867 18.196 -19.177 1.00 48.06 562 GLY A O 1
ATOM 4443 N N . GLU A 1 563 ? 22.173 18.673 -17.117 1.00 53.22 563 GLU A N 1
ATOM 4444 C CA . GLU A 1 563 ? 23.182 17.917 -16.380 1.00 53.22 563 GLU A CA 1
ATOM 4445 C C . GLU A 1 563 ? 22.716 16.482 -16.066 1.00 53.22 563 GLU A C 1
ATOM 4447 O O . GLU A 1 563 ? 23.542 15.644 -15.721 1.00 53.22 563 GLU A O 1
ATOM 4452 N N . ARG A 1 564 ? 21.414 16.164 -16.210 1.00 61.28 564 ARG A N 1
ATOM 4453 C CA . ARG A 1 564 ? 20.834 14.878 -15.766 1.00 61.28 564 ARG A CA 1
ATOM 4454 C C . ARG A 1 564 ? 19.998 14.113 -16.790 1.00 61.28 564 ARG A C 1
ATOM 4456 O O . ARG A 1 564 ? 19.274 13.199 -16.415 1.00 61.28 564 ARG A O 1
ATOM 4463 N N . SER A 1 565 ? 20.074 14.433 -18.076 1.00 67.75 565 SER A N 1
ATOM 4464 C CA . SER A 1 565 ? 19.330 13.696 -19.110 1.00 67.75 565 SER A CA 1
ATOM 4465 C C . SER A 1 565 ? 20.234 13.331 -20.279 1.00 67.75 565 SER A C 1
ATOM 4467 O O . SER A 1 565 ? 21.235 14.001 -20.540 1.00 67.75 565 SER A O 1
ATOM 4469 N N . PHE A 1 566 ? 19.897 12.257 -20.984 1.00 70.44 566 PHE A N 1
ATOM 4470 C CA . PHE A 1 566 ? 20.494 11.944 -22.279 1.00 70.44 566 PHE A CA 1
ATOM 4471 C C . PHE A 1 566 ? 19.436 11.362 -23.208 1.00 70.44 566 PHE A C 1
ATOM 4473 O O . PHE A 1 566 ? 18.470 10.732 -22.774 1.00 70.44 566 PHE A O 1
ATOM 4480 N N . CYS A 1 567 ? 19.617 11.630 -24.495 1.00 68.62 567 CYS A N 1
ATOM 4481 C CA . CYS A 1 567 ? 18.697 11.230 -25.541 1.00 68.62 567 CYS A CA 1
ATOM 4482 C C . CYS A 1 567 ? 19.330 10.112 -26.368 1.00 68.62 567 CYS A C 1
ATOM 4484 O O . CYS A 1 567 ? 20.455 10.252 -26.849 1.00 68.62 567 CYS A O 1
ATOM 4486 N N . LEU A 1 568 ? 18.600 9.015 -26.528 1.00 67.75 568 LEU A N 1
ATOM 4487 C CA . LEU A 1 568 ? 18.940 7.903 -27.401 1.00 67.75 568 LEU A CA 1
ATOM 4488 C C . LEU A 1 568 ? 18.059 8.006 -28.639 1.00 67.75 568 LEU A C 1
ATOM 4490 O O . LEU A 1 568 ? 16.833 8.017 -28.530 1.00 67.75 568 LEU A O 1
ATOM 4494 N N . THR A 1 569 ? 18.679 8.079 -29.812 1.00 66.19 569 THR A N 1
ATOM 4495 C CA . THR A 1 569 ? 17.955 8.204 -31.080 1.00 66.19 569 THR A CA 1
ATOM 4496 C C . THR A 1 569 ? 18.230 7.000 -31.966 1.00 66.19 569 THR A C 1
ATOM 4498 O O . THR A 1 569 ? 19.382 6.632 -32.181 1.00 66.19 569 THR A O 1
ATOM 4501 N N . GLU A 1 570 ? 17.170 6.369 -32.472 1.00 63.62 570 GLU A N 1
ATOM 4502 C CA . GLU A 1 570 ? 17.278 5.193 -33.341 1.00 63.62 570 GLU A CA 1
ATOM 4503 C C . GLU A 1 570 ? 16.867 5.537 -34.783 1.00 63.62 570 GLU A C 1
ATOM 4505 O O . GLU A 1 570 ? 15.732 5.957 -35.032 1.00 63.62 570 GLU A O 1
ATOM 4510 N N . LEU A 1 571 ? 17.780 5.315 -35.737 1.00 58.38 571 LEU A N 1
ATOM 4511 C CA . LEU A 1 571 ? 17.555 5.430 -37.183 1.00 58.38 571 LEU A CA 1
ATOM 4512 C C . LEU A 1 571 ? 17.762 4.062 -37.838 1.00 58.38 571 LEU A C 1
ATOM 4514 O O . LEU A 1 571 ? 18.879 3.557 -37.895 1.00 58.38 571 LEU A O 1
ATOM 4518 N N . THR A 1 572 ? 16.695 3.460 -38.361 1.00 48.41 572 THR A N 1
ATOM 4519 C CA . THR A 1 572 ? 16.780 2.217 -39.151 1.00 48.41 572 THR A CA 1
ATOM 4520 C C . THR A 1 572 ? 16.885 2.472 -40.657 1.00 48.41 572 THR A C 1
ATOM 4522 O O . THR A 1 572 ? 17.327 1.596 -41.394 1.00 48.41 572 THR A O 1
ATOM 4525 N N . LYS A 1 573 ? 16.530 3.676 -41.121 1.00 43.72 573 LYS A N 1
ATOM 4526 C CA . LYS A 1 573 ? 16.770 4.186 -42.480 1.00 43.72 573 LYS A CA 1
ATOM 4527 C C . LYS A 1 573 ? 17.067 5.679 -42.383 1.00 43.72 573 LYS A C 1
ATOM 4529 O O . LYS A 1 573 ? 16.341 6.375 -41.681 1.00 43.72 573 LYS A O 1
ATOM 4534 N N . PHE A 1 574 ? 18.100 6.167 -43.073 1.00 37.34 574 PHE A N 1
ATOM 4535 C CA . PHE A 1 574 ? 18.339 7.606 -43.214 1.00 37.34 574 PHE A CA 1
ATOM 4536 C C . PHE A 1 574 ? 17.187 8.221 -44.020 1.00 37.34 574 PHE A C 1
ATOM 4538 O O . PHE A 1 574 ? 17.042 7.896 -45.202 1.00 37.34 574 PHE A O 1
ATOM 4545 N N . PRO A 1 575 ? 16.358 9.107 -43.444 1.00 36.28 575 PRO A N 1
ATOM 4546 C CA . PRO A 1 575 ? 15.478 9.929 -44.249 1.00 36.28 575 PRO A CA 1
ATOM 4547 C C . PRO A 1 575 ? 16.380 10.912 -44.991 1.00 36.28 575 PRO A C 1
ATOM 4549 O O . PRO A 1 575 ? 17.160 11.635 -44.374 1.00 36.28 575 PRO A O 1
ATOM 4552 N N . VAL A 1 576 ? 16.251 10.972 -46.314 1.00 39.44 576 VAL A N 1
ATOM 4553 C CA . VAL A 1 576 ? 17.033 11.842 -47.219 1.00 39.44 576 VAL A CA 1
ATOM 4554 C C . VAL A 1 576 ? 16.904 13.347 -46.870 1.00 39.44 576 VAL A C 1
ATOM 4556 O O . VAL A 1 576 ? 17.560 14.191 -47.471 1.00 39.44 576 VAL A O 1
ATOM 4559 N N . ARG A 1 577 ? 16.079 13.715 -45.877 1.00 37.56 577 ARG A N 1
ATOM 4560 C CA . ARG A 1 577 ? 15.744 15.096 -45.503 1.00 37.56 577 ARG A CA 1
ATOM 4561 C C . ARG A 1 577 ? 15.926 15.477 -44.029 1.00 37.56 577 ARG A C 1
ATOM 4563 O O . ARG A 1 577 ? 15.417 16.519 -43.636 1.00 37.56 577 ARG A O 1
ATOM 4570 N N . ILE A 1 578 ? 16.689 14.742 -43.217 1.00 34.62 578 ILE A N 1
ATOM 4571 C CA . ILE A 1 578 ? 17.148 15.302 -41.926 1.00 34.62 578 ILE A CA 1
ATOM 4572 C C . ILE A 1 578 ? 18.496 15.990 -42.152 1.00 34.62 578 ILE A C 1
ATOM 4574 O O . ILE A 1 578 ? 19.552 15.509 -41.756 1.00 34.62 578 ILE A O 1
ATOM 4578 N N . ALA A 1 579 ? 18.459 17.116 -42.862 1.00 32.16 579 ALA A N 1
ATOM 4579 C CA . ALA A 1 579 ? 19.590 18.019 -42.986 1.00 32.16 579 ALA A CA 1
ATOM 4580 C C . ALA A 1 579 ? 19.161 19.402 -42.493 1.00 32.16 579 ALA A C 1
ATOM 4582 O O . ALA A 1 579 ? 18.298 20.040 -43.090 1.00 32.16 579 ALA A O 1
ATOM 4583 N N . ARG A 1 580 ? 19.857 19.853 -41.443 1.00 31.20 580 ARG A N 1
ATOM 4584 C CA . ARG A 1 580 ? 19.853 21.197 -40.842 1.00 31.20 580 ARG A CA 1
ATOM 4585 C C . ARG A 1 580 ? 18.675 21.524 -39.918 1.00 31.20 580 ARG A C 1
ATOM 4587 O O . ARG A 1 580 ? 17.666 22.072 -40.352 1.00 31.20 580 ARG A O 1
ATOM 4594 N N . ARG A 1 581 ? 18.917 21.369 -38.615 1.00 28.45 581 ARG A N 1
ATOM 4595 C CA . ARG A 1 581 ? 18.889 22.497 -37.672 1.00 28.45 581 ARG A CA 1
ATOM 4596 C C . ARG A 1 581 ? 19.755 22.220 -36.455 1.00 28.45 581 ARG A C 1
ATOM 4598 O O . ARG A 1 581 ? 19.739 21.063 -35.987 1.00 28.45 581 ARG A O 1
#

Sequence (581 aa):
MTQRKPQKTPSPPQDDRDRSRRGLTFFLADSVGFRLGLATYDVPSTRTQELSLAVTAAAKDKIHLTVLNLADHSLDVNLLQQLEAHLQTIPTEPGCQRAIAVTGIEAVMEAGSRLDPPDRFAILHRTNLQRDAFVSRVPVPVVLWINRPSLSALAHEAPDFWHWRTGSFEFFSNGEDLESVLATTVAPALARFLMCHYLQLPAIPFGGLSELAAHTVQSPFLLREAVREFESLGEKIAARLTSVFTAEALDESGRNEVARILGHTLNHPVQFPNETGHDLNPTQLADQFRRVALPEQAPLSSEQQRMFDRALDQVVRYLVNLASALPKFQSAVAKESLERLSRIGNDLDQTLNAVEWIERIVVADSRRLATRYEADYRQGVIRNLDYLELFGADIPPEASRHALSVAYVSLNLQDEDLQDEDLRNEKTANLVGVSLPVERVLEQLSPVSGRLLIRGEAGSGKSTLFRWIAIQAAYGGVISQSGGGLYVLKQPGIPATEETRYPHALHRQILEKHWSLRIPFLIRLREFTEGTFPEPQQFPEQVVRQIGPPSTRGSWIFFKRGERSFCLTELTKFPVRIARR